Protein AF-0000000084537942 (afdb_homodimer)

Nearest PDB structures (foldseek):
  6wqo-assembly2_E  TM=3.742E-01  e=3.755E-02  Homo sapiens
  5i5k-assembly1_B  TM=4.006E-01  e=9.070E-02  Homo sapiens
  6h03-assembly1_A  TM=4.330E-01  e=2.191E-01  Homo sapiens
  6h04-assembly1_A  TM=3.899E-01  e=1.369E-01  Homo sapiens
  2bc4-assembly2_C  TM=3.237E-01  e=1.837E-01  Homo sapiens

Radius of gyration: 44.8 Å; Cα contacts (8 Å, |Δi|>4): 794; chains: 2; bounding box: 180×104×75 Å

Sequence (532 aa):
MRKGHKACTLTLCLLYFFFSWLTVPASAVEVNVEGDHPAEVKEKQEISCVLTISGIPSAADYLYFDTDLEKYDDKPIYNFTELNLQSNESHFELPVKDDIKKIVVQLNGQVPGVTEVQQYEKLTLVKYDSKRTGYAYYRIKPTDEKGNAIQGSDTSTFTIAVTDVDSFEKKAAQIEDPFLSMYLQDMFDRGLVTEANKLADYLIEKKTESLATEEESQQFKEKLNGFSDPVLGMKLQAFFDLGLHNESNELADYLLQEKADASNMKMRKGHKACTLTLCLLYFFFSWLTVPASAVEVNVEGDHPAEVKEKQEISCVLTISGIPSAADYLYFDTDLEKYDDKPIYNFTELNLQSNESHFELPVKDDIKKIVVQLNGQVPGVTEVQQYEKLTLVKYDSKRTGYAYYRIKPTDEKGNAIQGSDTSTFTIAVTDVDSFEKKAAQIEDPFLSMYLQDMFDRGLVTEANKLADYLIEKKTESLATEEESQQFKEKLNGFSDPVLGMKLQAFFDLGLHNESNELADYLLQEKADASNMK

Structure (mmCIF, N/CA/C/O backbone):
data_AF-0000000084537942-model_v1
#
loop_
_entity.id
_entity.type
_entity.pdbx_description
1 polymer 'Uncharacterized protein'
#
loop_
_atom_site.group_PDB
_atom_site.id
_atom_site.type_symbol
_atom_site.label_atom_id
_atom_site.label_alt_id
_atom_site.label_comp_id
_atom_site.label_asym_id
_atom_site.label_entity_id
_atom_site.label_seq_id
_atom_site.pdbx_PDB_ins_code
_atom_site.Cartn_x
_atom_site.Cartn_y
_atom_site.Cartn_z
_atom_site.occupancy
_atom_site.B_iso_or_equiv
_atom_site.auth_seq_id
_atom_site.auth_comp_id
_atom_site.auth_asym_id
_atom_site.auth_atom_id
_atom_site.pdbx_PDB_model_num
ATOM 1 N N . MET A 1 1 ? -89.938 14.602 -18.828 1 24.61 1 MET A N 1
ATOM 2 C CA . MET A 1 1 ? -89.062 14.523 -17.688 1 24.61 1 MET A CA 1
ATOM 3 C C . MET A 1 1 ? -88.688 13.07 -17.375 1 24.61 1 MET A C 1
ATOM 5 O O . MET A 1 1 ? -87.938 12.797 -16.422 1 24.61 1 MET A O 1
ATOM 9 N N . ARG A 1 2 ? -89.438 12.055 -18.062 1 29.17 2 ARG A N 1
ATOM 10 C CA . ARG A 1 2 ? -89.375 10.672 -17.594 1 29.17 2 ARG A CA 1
ATOM 11 C C . ARG A 1 2 ? -88.188 9.945 -18.156 1 29.17 2 ARG A C 1
ATOM 13 O O . ARG A 1 2 ? -87.938 8.766 -17.875 1 29.17 2 ARG A O 1
ATOM 20 N N . LYS A 1 3 ? -87.75 10.398 -19.297 1 34.81 3 LYS A N 1
ATOM 21 C CA . LYS A 1 3 ? -86.812 9.523 -20 1 34.81 3 LYS A CA 1
ATOM 22 C C . LYS A 1 3 ? -85.438 9.461 -19.25 1 34.81 3 LYS A C 1
ATOM 24 O O . LYS A 1 3 ? -84.5 8.797 -19.719 1 34.81 3 LYS A O 1
ATOM 29 N N . GLY A 1 4 ? -85.312 10.352 -18.328 1 34.88 4 GLY A N 1
ATOM 30 C CA . GLY A 1 4 ? -84 10.484 -17.703 1 34.88 4 GLY A CA 1
ATOM 31 C C . GLY A 1 4 ? -83.625 9.312 -16.797 1 34.88 4 GLY A C 1
ATOM 32 O O . GLY A 1 4 ? -82.5 9.25 -16.25 1 34.88 4 GLY A O 1
ATOM 33 N N . HIS A 1 5 ? -84.75 8.539 -16.328 1 44.28 5 HIS A N 1
ATOM 34 C CA . HIS A 1 5 ? -84.438 7.586 -15.258 1 44.28 5 HIS A CA 1
ATOM 35 C C . HIS A 1 5 ? -83.812 6.324 -15.805 1 44.28 5 HIS A C 1
ATOM 37 O O . HIS A 1 5 ? -83.312 5.5 -15.039 1 44.28 5 HIS A O 1
ATOM 43 N N . LYS A 1 6 ? -84 5.93 -17.109 1 44.19 6 LYS A N 1
ATOM 44 C CA . LYS A 1 6 ? -83.5 4.641 -17.578 1 44.19 6 LYS A CA 1
ATOM 45 C C . LYS A 1 6 ? -82 4.691 -17.828 1 44.19 6 LYS A C 1
ATOM 47 O O . LYS A 1 6 ? -81.312 3.664 -17.75 1 44.19 6 LYS A O 1
ATOM 52 N N . ALA A 1 7 ? -81.625 5.801 -18.344 1 48.59 7 ALA A N 1
ATOM 53 C CA . ALA A 1 7 ? -80.188 5.855 -18.609 1 48.59 7 ALA A CA 1
ATOM 54 C C . ALA A 1 7 ? -79.375 5.77 -17.328 1 48.59 7 ALA A C 1
ATOM 56 O O . ALA A 1 7 ? -78.25 5.191 -17.312 1 48.59 7 ALA A O 1
ATOM 57 N N . CYS A 1 8 ? -80.062 6.348 -16.203 1 51.62 8 CYS A N 1
ATOM 58 C CA . CYS A 1 8 ? -79.312 6.309 -14.953 1 51.62 8 CYS A CA 1
ATOM 59 C C . CYS A 1 8 ? -79.25 4.887 -14.406 1 51.62 8 CYS A C 1
ATOM 61 O O . CYS A 1 8 ? -78.188 4.492 -13.852 1 51.62 8 CYS A O 1
ATOM 63 N N . THR A 1 9 ? -80.375 4.125 -14.773 1 56.69 9 THR A N 1
ATOM 64 C CA . THR A 1 9 ? -80.312 2.762 -14.25 1 56.69 9 THR A CA 1
ATOM 65 C C . THR A 1 9 ? -79.375 1.898 -15.062 1 56.69 9 THR A C 1
ATOM 67 O O . THR A 1 9 ? -78.688 1.064 -14.508 1 56.69 9 THR A O 1
ATOM 70 N N . LEU A 1 10 ? -79.375 2.141 -16.375 1 56.38 10 LEU A N 1
ATOM 71 C CA . LEU A 1 10 ? -78.438 1.33 -17.188 1 56.38 10 LEU A CA 1
ATOM 72 C C . LEU A 1 10 ? -77 1.688 -16.906 1 56.38 10 LEU A C 1
ATOM 74 O O . LEU A 1 10 ? -76.125 0.809 -16.844 1 56.38 10 LEU A O 1
ATOM 78 N N . THR A 1 11 ? -76.75 3.045 -16.703 1 56.19 11 THR A N 1
ATOM 79 C CA . THR A 1 11 ? -75.438 3.432 -16.375 1 56.19 11 THR A CA 1
ATOM 80 C C . THR A 1 11 ? -75 2.92 -14.984 1 56.19 11 THR A C 1
ATOM 82 O O . THR A 1 11 ? -73.875 2.469 -14.781 1 56.19 11 THR A O 1
ATOM 85 N N . LEU A 1 12 ? -76.062 2.85 -14.078 1 56.12 12 LEU A N 1
ATOM 86 C CA . LEU A 1 12 ? -75.75 2.311 -12.758 1 56.12 12 LEU A CA 1
ATOM 87 C C . LEU A 1 12 ? -75.562 0.801 -12.828 1 56.12 12 LEU A C 1
ATOM 89 O O . LEU A 1 12 ? -74.625 0.268 -12.188 1 56.12 12 LEU A O 1
ATOM 93 N N . CYS A 1 13 ? -76.375 0.099 -13.664 1 52.69 13 CYS A N 1
ATOM 94 C CA . CYS A 1 13 ? -76.125 -1.339 -13.812 1 52.69 13 CYS A CA 1
ATOM 95 C C . CYS A 1 13 ? -74.875 -1.641 -14.539 1 52.69 13 CYS A C 1
ATOM 97 O O . CYS A 1 13 ? -74.125 -2.584 -14.188 1 52.69 13 CYS A O 1
ATOM 99 N N . LEU A 1 14 ? -74.5 -0.831 -15.562 1 54.88 14 LEU A N 1
ATOM 100 C CA . LEU A 1 14 ? -73.188 -1.07 -16.234 1 54.88 14 LEU A CA 1
ATOM 101 C C . LEU A 1 14 ? -72.062 -0.734 -15.312 1 54.88 14 LEU A C 1
ATOM 103 O O . LEU A 1 14 ? -71 -1.424 -15.328 1 54.88 14 LEU A O 1
ATOM 107 N N . LEU A 1 15 ? -72.188 0.342 -14.461 1 52.72 15 LEU A N 1
ATOM 108 C CA . LEU A 1 15 ? -71.125 0.618 -13.508 1 52.72 15 LEU A CA 1
ATOM 109 C C . LEU A 1 15 ? -71 -0.491 -12.469 1 52.72 15 LEU A C 1
ATOM 111 O O . LEU A 1 15 ? -69.938 -0.861 -12.055 1 52.72 15 LEU A O 1
ATOM 115 N N . TYR A 1 16 ? -72.25 -1.01 -12.039 1 50.44 16 TYR A N 1
ATOM 116 C CA . TYR A 1 16 ? -72.188 -2.123 -11.102 1 50.44 16 TYR A CA 1
ATOM 117 C C . TYR A 1 16 ? -71.562 -3.359 -11.773 1 50.44 16 TYR A C 1
ATOM 119 O O . TYR A 1 16 ? -70.875 -4.141 -11.141 1 50.44 16 TYR A O 1
ATOM 127 N N . PHE A 1 17 ? -71.938 -3.635 -13.062 1 48.88 17 PHE A N 1
ATOM 128 C CA . PHE A 1 17 ? -71.375 -4.805 -13.703 1 48.88 17 PHE A CA 1
ATOM 129 C C . PHE A 1 17 ? -69.875 -4.621 -13.898 1 48.88 17 PHE A C 1
ATOM 131 O O . PHE A 1 17 ? -69.062 -5.59 -13.844 1 48.88 17 PHE A O 1
ATOM 138 N N . PHE A 1 18 ? -69.375 -3.41 -14.273 1 49.75 18 PHE A N 1
ATOM 139 C CA . PHE A 1 18 ? -67.938 -3.279 -14.43 1 49.75 18 PHE A CA 1
ATOM 140 C C . PHE A 1 18 ? -67.188 -3.428 -13.094 1 49.75 18 PHE A C 1
ATOM 142 O O . PHE A 1 18 ? -66 -3.816 -13.039 1 49.75 18 PHE A O 1
ATOM 149 N N . PHE A 1 19 ? -67.875 -2.959 -11.984 1 47.91 19 PHE A N 1
ATOM 150 C CA . PHE A 1 19 ? -67.125 -3.096 -10.727 1 47.91 19 PHE A CA 1
ATOM 151 C C . PHE A 1 19 ? -67.125 -4.543 -10.258 1 47.91 19 PHE A C 1
ATOM 153 O O . PHE A 1 19 ? -66.5 -4.875 -9.25 1 47.91 19 PHE A O 1
ATOM 160 N N . SER A 1 20 ? -68.188 -5.285 -10.758 1 42.28 20 SER A N 1
ATOM 161 C CA . SER A 1 20 ? -68 -6.664 -10.32 1 42.28 20 SER A CA 1
ATOM 162 C C . SER A 1 20 ? -66.75 -7.285 -10.984 1 42.28 20 SER A C 1
ATOM 164 O O . SER A 1 20 ? -66.875 -8.203 -11.797 1 42.28 20 SER A O 1
ATOM 166 N N . TRP A 1 21 ? -66.062 -6.516 -11.852 1 40.66 21 TRP A N 1
ATOM 167 C CA . TRP A 1 21 ? -64.812 -7.234 -12.094 1 40.66 21 TRP A CA 1
ATOM 168 C C . TRP A 1 21 ? -64.375 -7.969 -10.836 1 40.66 21 TRP A C 1
ATOM 170 O O . TRP A 1 21 ? -64.312 -7.391 -9.742 1 40.66 21 TRP A O 1
ATOM 180 N N . LEU A 1 22 ? -64.625 -9.281 -10.82 1 40.56 22 LEU A N 1
ATOM 181 C CA . LEU A 1 22 ? -64.062 -10.312 -9.93 1 40.56 22 LEU A CA 1
ATOM 182 C C . LEU A 1 22 ? -62.688 -9.977 -9.477 1 40.56 22 LEU A C 1
ATOM 184 O O . LEU A 1 22 ? -61.75 -9.883 -10.305 1 40.56 22 LEU A O 1
ATOM 188 N N . THR A 1 23 ? -62.531 -9.055 -8.586 1 41.78 23 THR A N 1
ATOM 189 C CA . THR A 1 23 ? -61.281 -9.242 -7.812 1 41.78 23 THR A CA 1
ATOM 190 C C . THR A 1 23 ? -60.969 -10.734 -7.656 1 41.78 23 THR A C 1
ATOM 192 O O . THR A 1 23 ? -61.594 -11.414 -6.836 1 41.78 23 THR A O 1
ATOM 195 N N . VAL A 1 24 ? -60.938 -11.477 -8.742 1 43.47 24 VAL A N 1
ATOM 196 C CA . VAL A 1 24 ? -60.219 -12.711 -8.453 1 43.47 24 VAL A CA 1
ATOM 197 C C . VAL A 1 24 ? -59.062 -12.43 -7.469 1 43.47 24 VAL A C 1
ATOM 199 O O . VAL A 1 24 ? -58.188 -11.617 -7.754 1 43.47 24 VAL A O 1
ATOM 202 N N . PRO A 1 25 ? -59.375 -12.438 -6.188 1 46.56 25 PRO A N 1
ATOM 203 C CA . PRO A 1 25 ? -58.188 -12.344 -5.363 1 46.56 25 PRO A CA 1
ATOM 204 C C . PRO A 1 25 ? -56.969 -13.023 -6.012 1 46.56 25 PRO A C 1
ATOM 206 O O . PRO A 1 25 ? -57 -14.234 -6.242 1 46.56 25 PRO A O 1
ATOM 209 N N . ALA A 1 26 ? -56.469 -12.547 -7.113 1 51.84 26 ALA A N 1
ATOM 210 C CA . ALA A 1 26 ? -55.156 -13.109 -7.52 1 51.84 26 ALA A CA 1
ATOM 211 C C . ALA A 1 26 ? -54.344 -13.547 -6.305 1 51.84 26 ALA A C 1
ATOM 213 O O . ALA A 1 26 ? -53.969 -12.719 -5.48 1 51.84 26 ALA A O 1
ATOM 214 N N . SER A 1 27 ? -54.688 -14.727 -5.766 1 61.97 27 SER A N 1
ATOM 215 C CA . SER A 1 27 ? -53.969 -15.32 -4.652 1 61.97 27 SER A CA 1
ATOM 216 C C . SER A 1 27 ? -52.469 -15.258 -4.883 1 61.97 27 SER A C 1
ATOM 218 O O . SER A 1 27 ? -51.969 -15.664 -5.938 1 61.97 27 SER A O 1
ATOM 220 N N . ALA A 1 28 ? -51.812 -14.414 -4.301 1 80.5 28 ALA A N 1
ATOM 221 C CA . ALA A 1 28 ? -50.344 -14.297 -4.305 1 80.5 28 ALA A CA 1
ATOM 222 C C . ALA A 1 28 ? -49.719 -15.188 -3.234 1 80.5 28 ALA A C 1
ATOM 224 O O . ALA A 1 28 ? -50.344 -15.453 -2.199 1 80.5 28 ALA A O 1
ATOM 225 N N . VAL A 1 29 ? -48.719 -15.883 -3.695 1 90 29 VAL A N 1
ATOM 226 C CA . VAL A 1 29 ? -47.969 -16.703 -2.752 1 90 29 VAL A CA 1
ATOM 227 C C . VAL A 1 29 ? -47.625 -15.891 -1.5 1 90 29 VAL A C 1
ATOM 229 O O . VAL A 1 29 ? -47.188 -14.75 -1.592 1 90 29 VAL A O 1
ATOM 232 N N . GLU A 1 30 ? -48.062 -16.344 -0.381 1 93.62 30 GLU A N 1
ATOM 233 C CA . GLU A 1 30 ? -47.75 -15.766 0.92 1 93.62 30 GLU A CA 1
ATOM 234 C C . GLU A 1 30 ? -46.781 -16.641 1.704 1 93.62 30 GLU A C 1
ATOM 236 O O . GLU A 1 30 ? -47.031 -17.844 1.86 1 93.62 30 GLU A O 1
ATOM 241 N N . VAL A 1 31 ? -45.719 -16 2.121 1 95.81 31 VAL A N 1
ATOM 242 C CA . VAL A 1 31 ? -44.75 -16.766 2.869 1 95.81 31 VAL A CA 1
ATOM 243 C C . VAL A 1 31 ? -44.625 -16.219 4.293 1 95.81 31 VAL A C 1
ATOM 245 O O . VAL A 1 31 ? -44.375 -15.031 4.496 1 95.81 31 VAL A O 1
ATOM 248 N N . ASN A 1 32 ? -44.906 -17.031 5.246 1 96 32 ASN A N 1
ATOM 249 C CA . ASN A 1 32 ? -44.625 -16.734 6.652 1 96 32 ASN A CA 1
ATOM 250 C C . ASN A 1 32 ? -43.312 -17.359 7.109 1 96 32 ASN A C 1
ATOM 252 O O . ASN A 1 32 ? -43.062 -18.547 6.91 1 96 32 ASN A O 1
ATOM 256 N N . VAL A 1 33 ? -42.5 -16.531 7.711 1 96.31 33 VAL A N 1
ATOM 257 C CA . VAL A 1 33 ? -41.156 -17 8.102 1 96.31 33 VAL A CA 1
ATOM 258 C C . VAL A 1 33 ? -41.062 -17.078 9.625 1 96.31 33 VAL A C 1
ATOM 260 O O . VAL A 1 33 ? -41.375 -16.109 10.328 1 96.31 33 VAL A O 1
ATOM 263 N N . GLU A 1 34 ? -40.719 -18.219 10.078 1 94.88 34 GLU A N 1
ATOM 264 C CA . GLU A 1 34 ? -40.375 -18.406 11.492 1 94.88 34 GLU A CA 1
ATOM 265 C C . GLU A 1 34 ? -38.906 -18.641 11.688 1 94.88 34 GLU A C 1
ATOM 267 O O . GLU A 1 34 ? -38.312 -19.578 11.117 1 94.88 34 GLU A O 1
ATOM 272 N N . GLY A 1 35 ? -38.219 -17.828 12.523 1 90.38 35 GLY A N 1
ATOM 273 C CA . GLY A 1 35 ? -36.781 -17.875 12.742 1 90.38 35 GLY A CA 1
ATOM 274 C C . GLY A 1 35 ? -36.094 -16.562 12.422 1 90.38 35 GLY A C 1
ATOM 275 O O . GLY A 1 35 ? -36.719 -15.602 11.984 1 90.38 35 GLY A O 1
ATOM 276 N N . ASP A 1 36 ? -34.844 -16.531 12.633 1 85.75 36 ASP A N 1
ATOM 277 C CA . ASP A 1 36 ? -34.062 -15.312 12.453 1 85.75 36 ASP A CA 1
ATOM 278 C C . ASP A 1 36 ? -33.719 -15.086 10.984 1 85.75 36 ASP A C 1
ATOM 280 O O . ASP A 1 36 ? -33.062 -15.914 10.352 1 85.75 36 ASP A O 1
ATOM 284 N N . HIS A 1 37 ? -34.344 -14.047 10.398 1 90.38 37 HIS A N 1
ATOM 285 C CA . HIS A 1 37 ? -34 -13.641 9.039 1 90.38 37 HIS A CA 1
ATOM 286 C C . HIS A 1 37 ? -33.844 -12.133 8.938 1 90.38 37 HIS A C 1
ATOM 288 O O . HIS A 1 37 ? -34.625 -11.469 8.234 1 90.38 37 HIS A O 1
ATOM 294 N N . PRO A 1 38 ? -32.812 -11.617 9.602 1 94.12 38 PRO A N 1
ATOM 295 C CA . PRO A 1 38 ? -32.625 -10.164 9.664 1 94.12 38 PRO A CA 1
ATOM 296 C C . PRO A 1 38 ? -32.281 -9.562 8.297 1 94.12 38 PRO A C 1
ATOM 298 O O . PRO A 1 38 ? -31.875 -10.273 7.387 1 94.12 38 PRO A O 1
ATOM 301 N N . ALA A 1 39 ? -32.562 -8.234 8.227 1 95 39 ALA A N 1
ATOM 302 C CA . ALA A 1 39 ? -32.281 -7.508 6.988 1 95 39 ALA A CA 1
ATOM 303 C C . ALA A 1 39 ? -30.781 -7.391 6.727 1 95 39 ALA A C 1
ATOM 305 O O . ALA A 1 39 ? -30.359 -7.293 5.574 1 95 39 ALA A O 1
ATOM 306 N N . GLU A 1 40 ? -30.016 -7.375 7.805 1 95.62 40 GLU A N 1
ATOM 307 C CA . GLU A 1 40 ? -28.562 -7.289 7.719 1 95.62 40 GLU A CA 1
ATOM 308 C C . GLU A 1 40 ? -27.906 -8.453 8.445 1 95.62 40 GLU A C 1
ATOM 310 O O . GLU A 1 40 ? -28.25 -8.766 9.586 1 95.62 40 GLU A O 1
ATOM 315 N N . VAL A 1 41 ? -26.984 -9.07 7.66 1 96.38 41 VAL A N 1
ATOM 316 C CA . VAL A 1 41 ? -26.328 -10.25 8.219 1 96.38 41 VAL A CA 1
ATOM 317 C C . VAL A 1 41 ? -24.828 -10.156 8.008 1 96.38 41 VAL A C 1
ATOM 319 O O . VAL A 1 41 ? -24.344 -9.336 7.219 1 96.38 41 VAL A O 1
ATOM 322 N N . LYS A 1 42 ? -24.078 -10.961 8.766 1 95.38 42 LYS A N 1
ATOM 323 C CA . LYS A 1 42 ? -22.641 -11.07 8.586 1 95.38 42 LYS A CA 1
ATOM 324 C C . LYS A 1 42 ? -22.281 -12.18 7.598 1 95.38 42 LYS A C 1
ATOM 326 O O . LYS A 1 42 ? -23.047 -13.125 7.418 1 95.38 42 LYS A O 1
ATOM 331 N N . GLU A 1 43 ? -21.203 -11.93 6.941 1 95.69 43 GLU A N 1
ATOM 332 C CA . GLU A 1 43 ? -20.734 -13.008 6.07 1 95.69 43 GLU A CA 1
ATOM 333 C C . GLU A 1 43 ? -20.547 -14.312 6.848 1 95.69 43 GLU A C 1
ATOM 335 O O . GLU A 1 43 ? -20.156 -14.289 8.016 1 95.69 43 GLU A O 1
ATOM 340 N N . LYS A 1 44 ? -20.969 -15.445 6.195 1 94.62 44 LYS A N 1
ATOM 341 C CA . LYS A 1 44 ? -20.812 -16.812 6.691 1 94.62 44 LYS A CA 1
ATOM 342 C C . LYS A 1 44 ? -21.703 -17.062 7.902 1 94.62 44 LYS A C 1
ATOM 344 O O . LYS A 1 44 ? -21.516 -18.047 8.617 1 94.62 44 LYS A O 1
ATOM 349 N N . GLN A 1 45 ? -22.516 -16.141 8.18 1 95.88 45 GLN A N 1
ATOM 350 C CA . GLN A 1 45 ? -23.5 -16.359 9.242 1 95.88 45 GLN A CA 1
ATOM 351 C C . GLN A 1 45 ? -24.438 -17.516 8.898 1 95.88 45 GLN A C 1
ATOM 353 O O . GLN A 1 45 ? -24.891 -17.625 7.762 1 95.88 45 GLN A O 1
ATOM 358 N N . GLU A 1 46 ? -24.703 -18.391 9.844 1 95.88 46 GLU A N 1
ATOM 359 C CA . GLU A 1 46 ? -25.641 -19.484 9.641 1 95.88 46 GLU A CA 1
ATOM 360 C C . GLU A 1 46 ? -27.078 -19.016 9.781 1 95.88 46 GLU A C 1
ATOM 362 O O . GLU A 1 46 ? -27.422 -18.297 10.727 1 95.88 46 GLU A O 1
ATOM 367 N N . ILE A 1 47 ? -27.797 -19.375 8.82 1 96.62 47 ILE A N 1
ATOM 368 C CA . ILE A 1 47 ? -29.203 -19.016 8.789 1 96.62 47 ILE A CA 1
ATOM 369 C C . ILE A 1 47 ? -30.062 -20.281 8.812 1 96.62 47 ILE A C 1
ATOM 371 O O . ILE A 1 47 ? -29.781 -21.25 8.086 1 96.62 47 ILE A O 1
ATOM 375 N N . SER A 1 48 ? -31.016 -20.359 9.672 1 95.75 48 SER A N 1
ATOM 376 C CA . SER A 1 48 ? -32 -21.422 9.734 1 95.75 48 SER A CA 1
ATOM 377 C C . SER A 1 48 ? -33.406 -20.859 10.023 1 95.75 48 SER A C 1
ATOM 379 O O . SER A 1 48 ? -33.625 -20.188 11.031 1 95.75 48 SER A O 1
ATOM 381 N N . CYS A 1 49 ? -34.281 -21.125 9.094 1 96.44 49 CYS A N 1
ATOM 382 C CA . CYS A 1 49 ? -35.625 -20.656 9.289 1 96.44 49 CYS A CA 1
ATOM 383 C C . CYS A 1 49 ? -36.656 -21.625 8.68 1 96.44 49 CYS A C 1
ATOM 385 O O . CYS A 1 49 ? -36.281 -22.516 7.918 1 96.44 49 CYS A O 1
ATOM 387 N N . VAL A 1 50 ? -37.875 -21.484 9.117 1 97.38 50 VAL A N 1
ATOM 388 C CA . VAL A 1 50 ? -38.969 -22.297 8.586 1 97.38 50 VAL A CA 1
ATOM 389 C C . VAL A 1 50 ? -39.906 -21.422 7.766 1 97.38 50 VAL A C 1
ATOM 391 O O . VAL A 1 50 ? -40.406 -20.406 8.25 1 97.38 50 VAL A O 1
ATOM 394 N N . LEU A 1 51 ? -40.094 -21.734 6.586 1 97.25 51 LEU A N 1
ATOM 395 C CA . LEU A 1 51 ? -41 -21.031 5.695 1 97.25 51 LEU A CA 1
ATOM 396 C C . LEU A 1 51 ? -42.344 -21.766 5.594 1 97.25 51 LEU A C 1
ATOM 398 O O . LEU A 1 51 ? -42.375 -22.984 5.352 1 97.25 51 LEU A O 1
ATOM 402 N N . THR A 1 52 ? -43.375 -21.062 5.809 1 96.56 52 THR A N 1
ATOM 403 C CA . THR A 1 52 ? -44.719 -21.562 5.539 1 96.56 52 THR A CA 1
ATOM 404 C C . THR A 1 52 ? -45.344 -20.844 4.348 1 96.56 52 THR A C 1
ATOM 406 O O . THR A 1 52 ? -45.594 -19.641 4.418 1 96.56 52 THR A O 1
ATOM 409 N N . ILE A 1 53 ? -45.5 -21.578 3.312 1 95.31 53 ILE A N 1
ATOM 410 C CA . ILE A 1 53 ? -46 -21 2.061 1 95.31 53 ILE A CA 1
ATOM 411 C C . ILE A 1 53 ? -47.469 -21.297 1.896 1 95.31 53 ILE A C 1
ATOM 413 O O . ILE A 1 53 ? -47.906 -22.453 1.965 1 95.31 53 ILE A O 1
ATOM 417 N N . SER A 1 54 ? -48.188 -20.297 1.708 1 93.06 54 SER A N 1
ATOM 418 C CA . SER A 1 54 ? -49.625 -20.406 1.473 1 93.06 54 SER A CA 1
ATOM 419 C C . SER A 1 54 ? -50.062 -19.531 0.302 1 93.06 54 SER A C 1
ATOM 421 O O . SER A 1 54 ? -49.25 -18.891 -0.339 1 93.06 54 SER A O 1
ATOM 423 N N . GLY A 1 55 ? -51.312 -19.625 -0.148 1 90.06 55 GLY A N 1
ATOM 424 C CA . GLY A 1 55 ? -51.844 -18.812 -1.22 1 90.06 55 GLY A CA 1
ATOM 425 C C . GLY A 1 55 ? -51.344 -19.203 -2.592 1 90.06 55 GLY A C 1
ATOM 426 O O . GLY A 1 55 ? -51.125 -18.359 -3.455 1 90.06 55 GLY A O 1
ATOM 427 N N . ILE A 1 56 ? -51.062 -20.422 -2.715 1 90 56 ILE A N 1
ATOM 428 C CA . ILE A 1 56 ? -50.562 -20.938 -3.986 1 90 56 ILE A CA 1
ATOM 429 C C . ILE A 1 56 ? -51.688 -20.938 -5.023 1 90 56 ILE A C 1
ATOM 431 O O . ILE A 1 56 ? -52.719 -21.547 -4.812 1 90 56 ILE A O 1
ATOM 435 N N . PRO A 1 57 ? -51.406 -20.266 -6.09 1 88.12 57 PRO A N 1
ATOM 436 C CA . PRO A 1 57 ? -52.438 -20.234 -7.113 1 88.12 57 PRO A CA 1
ATOM 437 C C . PRO A 1 57 ? -52.781 -21.609 -7.648 1 88.12 57 PRO A C 1
ATOM 439 O O . PRO A 1 57 ? -51.906 -22.469 -7.812 1 88.12 57 PRO A O 1
ATOM 442 N N . SER A 1 58 ? -54.031 -21.766 -7.953 1 86.06 58 SER A N 1
ATOM 443 C CA . SER A 1 58 ? -54.5 -23.062 -8.445 1 86.06 58 SER A CA 1
ATOM 444 C C . SER A 1 58 ? -53.938 -23.375 -9.82 1 86.06 58 SER A C 1
ATOM 446 O O . SER A 1 58 ? -53.812 -24.531 -10.195 1 86.06 58 SER A O 1
ATOM 448 N N . ALA A 1 59 ? -53.594 -22.312 -10.5 1 85.56 59 ALA A N 1
ATOM 449 C CA . ALA A 1 59 ? -53.062 -22.469 -11.852 1 85.56 59 ALA A CA 1
ATOM 450 C C . ALA A 1 59 ? -51.594 -22.922 -11.82 1 85.56 59 ALA A C 1
ATOM 452 O O . ALA A 1 59 ? -51.031 -23.281 -12.844 1 85.56 59 ALA A O 1
ATOM 453 N N . ALA A 1 60 ? -51.031 -22.953 -10.633 1 90.69 60 ALA A N 1
ATOM 454 C CA . ALA A 1 60 ? -49.594 -23.297 -10.523 1 90.69 60 ALA A CA 1
ATOM 455 C C . ALA A 1 60 ? -49.406 -24.797 -10.586 1 90.69 60 ALA A C 1
ATOM 457 O O . ALA A 1 60 ? -50.094 -25.562 -9.906 1 90.69 60 ALA A O 1
ATOM 458 N N . ASP A 1 61 ? -48.438 -25.234 -11.352 1 92.62 61 ASP A N 1
ATOM 459 C CA . ASP A 1 61 ? -48.031 -26.625 -11.414 1 92.62 61 ASP A CA 1
ATOM 460 C C . ASP A 1 61 ? -46.75 -26.875 -10.586 1 92.62 61 ASP A C 1
ATOM 462 O O . ASP A 1 61 ? -46.562 -27.984 -10.086 1 92.62 61 ASP A O 1
ATOM 466 N N . TYR A 1 62 ? -46 -25.828 -10.516 1 93.75 62 TYR A N 1
ATOM 467 C CA . TYR A 1 62 ? -44.75 -25.922 -9.773 1 93.75 62 TYR A CA 1
ATOM 468 C C . TYR A 1 62 ? -44.531 -24.688 -8.898 1 93.75 62 TYR A C 1
ATOM 470 O O . TYR A 1 62 ? -45.062 -23.609 -9.203 1 93.75 62 TYR A O 1
ATOM 478 N N . LEU A 1 63 ? -43.844 -24.891 -7.812 1 94.94 63 LEU A N 1
ATOM 479 C CA . LEU A 1 63 ? -43.25 -23.797 -7.039 1 94.94 63 LEU A CA 1
ATOM 480 C C . LEU A 1 63 ? -41.75 -23.797 -7.172 1 94.94 63 LEU A C 1
ATOM 482 O O . LEU A 1 63 ? -41.094 -24.812 -6.883 1 94.94 63 LEU A O 1
ATOM 486 N N . TYR A 1 64 ? -41.25 -22.719 -7.621 1 95.5 64 TYR A N 1
ATOM 487 C CA . TYR A 1 64 ? -39.812 -22.547 -7.77 1 95.5 64 TYR A CA 1
ATOM 488 C C . TYR A 1 64 ? -39.188 -21.906 -6.52 1 95.5 64 TYR A C 1
ATOM 490 O O . TYR A 1 64 ? -39.719 -20.906 -6.016 1 95.5 64 TYR A O 1
ATOM 498 N N . PHE A 1 65 ? -38.125 -22.578 -6.02 1 96.75 65 PHE A N 1
ATOM 499 C CA . PHE A 1 65 ? -37.375 -22.078 -4.879 1 96.75 65 PHE A CA 1
ATOM 500 C C . PHE A 1 65 ? -35.969 -21.688 -5.301 1 96.75 65 PHE A C 1
ATOM 502 O O . PHE A 1 65 ? -35.312 -22.406 -6.047 1 96.75 65 PHE A O 1
ATOM 509 N N . ASP A 1 66 ? -35.562 -20.516 -4.812 1 97.88 66 ASP A N 1
ATOM 510 C CA . ASP A 1 66 ? -34.188 -20.047 -5.035 1 97.88 66 ASP A CA 1
ATOM 511 C C . ASP A 1 66 ? -33.656 -19.312 -3.809 1 97.88 66 ASP A C 1
ATOM 513 O O . ASP A 1 66 ? -34.406 -18.625 -3.115 1 97.88 66 ASP A O 1
ATOM 517 N N . THR A 1 67 ? -32.406 -19.531 -3.479 1 98.19 67 THR A N 1
ATOM 518 C CA . THR A 1 67 ? -31.781 -18.844 -2.361 1 98.19 67 THR A CA 1
ATOM 519 C C . THR A 1 67 ? -30.328 -18.5 -2.693 1 98.19 67 THR A C 1
ATOM 521 O O . THR A 1 67 ? -29.703 -19.172 -3.52 1 98.19 67 THR A O 1
ATOM 524 N N . ASP A 1 68 ? -29.859 -17.438 -2.152 1 97.88 68 ASP A N 1
ATOM 525 C CA . ASP A 1 68 ? -28.438 -17.094 -2.299 1 97.88 68 ASP A CA 1
ATOM 526 C C . ASP A 1 68 ? -27.609 -17.688 -1.161 1 97.88 68 ASP A C 1
ATOM 528 O O . ASP A 1 68 ? -26.391 -17.547 -1.138 1 97.88 68 ASP A O 1
ATOM 532 N N . LEU A 1 69 ? -28.344 -18.375 -0.236 1 97.62 69 LEU A N 1
ATOM 533 C CA . LEU A 1 69 ? -27.625 -19.062 0.825 1 97.62 69 LEU A CA 1
ATOM 534 C C . LEU A 1 69 ? -26.844 -20.25 0.267 1 97.62 69 LEU A C 1
ATOM 536 O O . LEU A 1 69 ? -27.281 -20.875 -0.707 1 97.62 69 LEU A O 1
ATOM 540 N N . GLU A 1 70 ? -25.719 -20.484 0.864 1 97.06 70 GLU A N 1
ATOM 541 C CA . GLU A 1 70 ? -24.875 -21.609 0.47 1 97.06 70 GLU A CA 1
ATOM 542 C C . GLU A 1 70 ? -25.031 -22.781 1.434 1 97.06 70 GLU A C 1
ATOM 544 O O . GLU A 1 70 ? -25.281 -22.578 2.625 1 97.06 70 GLU A O 1
ATOM 549 N N . LYS A 1 71 ? -24.844 -23.875 0.867 1 96.5 71 LYS A N 1
ATOM 550 C CA . LYS A 1 71 ? -24.891 -25.078 1.713 1 96.5 71 LYS A CA 1
ATOM 551 C C . LYS A 1 71 ? -23.75 -25.078 2.715 1 96.5 71 LYS A C 1
ATOM 553 O O . LYS A 1 71 ? -22.609 -24.75 2.367 1 96.5 71 LYS A O 1
ATOM 558 N N . TYR A 1 72 ? -24.172 -25.359 3.82 1 90.56 72 TYR A N 1
ATOM 559 C CA . TYR A 1 72 ? -23.156 -25.469 4.867 1 90.56 72 TYR A CA 1
ATOM 560 C C . TYR A 1 72 ? -23.344 -26.75 5.676 1 90.56 72 TYR A C 1
ATOM 562 O O . TYR A 1 72 ? -24.469 -27.172 5.941 1 90.56 72 TYR A O 1
ATOM 570 N N . ASP A 1 73 ? -22.234 -27.391 6.004 1 88.88 73 ASP A N 1
ATOM 571 C CA . ASP A 1 73 ? -22.188 -28.625 6.781 1 88.88 73 ASP A CA 1
ATOM 572 C C . ASP A 1 73 ? -23.047 -29.719 6.133 1 88.88 73 ASP A C 1
ATOM 574 O O . ASP A 1 73 ? -23.062 -29.859 4.91 1 88.88 73 ASP A O 1
ATOM 578 N N . ASP A 1 74 ? -23.766 -30.625 6.914 1 91.94 74 ASP A N 1
ATOM 579 C CA . ASP A 1 74 ? -24.516 -31.766 6.41 1 91.94 74 ASP A CA 1
ATOM 580 C C . ASP A 1 74 ? -26 -31.469 6.348 1 91.94 74 ASP A C 1
ATOM 582 O O . ASP A 1 74 ? -26.797 -32.312 5.922 1 91.94 74 ASP A O 1
ATOM 586 N N . LYS A 1 75 ? -26.344 -30.266 6.559 1 93.12 75 LYS A N 1
ATOM 587 C CA . LYS A 1 75 ? -27.766 -29.922 6.508 1 93.12 75 LYS A CA 1
ATOM 588 C C . LYS A 1 75 ? -28.188 -29.562 5.086 1 93.12 75 LYS A C 1
ATOM 590 O O . LYS A 1 75 ? -27.5 -28.797 4.402 1 93.12 75 LYS A O 1
ATOM 595 N N . PRO A 1 76 ? -29.25 -30.141 4.68 1 96.69 76 PRO A N 1
ATOM 596 C CA . PRO A 1 76 ? -29.75 -29.719 3.367 1 96.69 76 PRO A CA 1
ATOM 597 C C . PRO A 1 76 ? -30.219 -28.266 3.342 1 96.69 76 PRO A C 1
ATOM 599 O O . PRO A 1 76 ? -30.609 -27.719 4.379 1 96.69 76 PRO A O 1
ATOM 602 N N . ILE A 1 77 ? -30.141 -27.656 2.18 1 98.19 77 ILE A N 1
ATOM 603 C CA . ILE A 1 77 ? -30.609 -26.281 2.021 1 98.19 77 ILE A CA 1
ATOM 604 C C . ILE A 1 77 ? -32.125 -26.219 2.264 1 98.19 77 ILE A C 1
ATOM 606 O O . ILE A 1 77 ? -32.594 -25.375 3.023 1 98.19 77 ILE A O 1
ATOM 610 N N . TYR A 1 78 ? -32.844 -27.156 1.554 1 98 78 TYR A N 1
ATOM 611 C CA . TYR A 1 78 ? -34.281 -27.266 1.742 1 98 78 TYR A CA 1
ATOM 612 C C . TYR A 1 78 ? -34.656 -28.609 2.361 1 98 78 TYR A C 1
ATOM 614 O O . TYR A 1 78 ? -34.25 -29.656 1.872 1 98 78 TYR A O 1
ATOM 622 N N . ASN A 1 79 ? -35.406 -28.578 3.422 1 97.19 79 ASN A N 1
ATOM 623 C CA . ASN A 1 79 ? -35.969 -29.781 4.016 1 97.19 79 ASN A CA 1
ATOM 624 C C . ASN A 1 79 ? -37.5 -29.656 4.109 1 97.19 79 ASN A C 1
ATOM 626 O O . ASN A 1 79 ? -38.031 -28.953 4.969 1 97.19 79 ASN A O 1
ATOM 630 N N . PHE A 1 80 ? -38.156 -30.344 3.203 1 94.62 80 PHE A N 1
ATOM 631 C CA . PHE A 1 80 ? -39.625 -30.391 3.213 1 94.62 80 PHE A CA 1
ATOM 632 C C . PHE A 1 80 ? -40.125 -31.5 4.121 1 94.62 80 PHE A C 1
ATOM 634 O O . PHE A 1 80 ? -40.344 -32.625 3.666 1 94.62 80 PHE A O 1
ATOM 641 N N . THR A 1 81 ? -40.312 -31.141 5.305 1 85.38 81 THR A N 1
ATOM 642 C CA . THR A 1 81 ? -40.562 -32.156 6.332 1 85.38 81 THR A CA 1
ATOM 643 C C . THR A 1 81 ? -41.844 -32.938 6.027 1 85.38 81 THR A C 1
ATOM 645 O O . THR A 1 81 ? -41.844 -34.156 6.129 1 85.38 81 THR A O 1
ATOM 648 N N . GLU A 1 82 ? -42.875 -32.312 5.617 1 87 82 GLU A N 1
ATOM 649 C CA . GLU A 1 82 ? -44.156 -32.969 5.402 1 87 82 GLU A CA 1
ATOM 650 C C . GLU A 1 82 ? -44.156 -33.781 4.109 1 87 82 GLU A C 1
ATOM 652 O O . GLU A 1 82 ? -45 -34.656 3.91 1 87 82 GLU A O 1
ATOM 657 N N . LEU A 1 83 ? -43.188 -33.562 3.326 1 88.56 83 LEU A N 1
ATOM 658 C CA . LEU A 1 83 ? -43.125 -34.219 2.033 1 88.56 83 LEU A CA 1
ATOM 659 C C . LEU A 1 83 ? -41.969 -35.219 1.998 1 88.56 83 LEU A C 1
ATOM 661 O O . LEU A 1 83 ? -41.75 -35.875 0.989 1 88.56 83 LEU A O 1
ATOM 665 N N . ASN A 1 84 ? -41.188 -35.375 3.033 1 90.81 84 ASN A N 1
ATOM 666 C CA . ASN A 1 84 ? -40 -36.219 3.098 1 90.81 84 ASN A CA 1
ATOM 667 C C . ASN A 1 84 ? -39.062 -35.969 1.912 1 90.81 84 ASN A C 1
ATOM 669 O O . ASN A 1 84 ? -38.625 -36.906 1.261 1 90.81 84 ASN A O 1
ATOM 673 N N . LEU A 1 85 ? -38.938 -34.719 1.573 1 94.5 85 LEU A N 1
ATOM 674 C CA . LEU A 1 85 ? -38.094 -34.25 0.471 1 94.5 85 LEU A CA 1
ATOM 675 C C . LEU A 1 85 ? -37.031 -33.281 0.968 1 94.5 85 LEU A C 1
ATOM 677 O O . LEU A 1 85 ? -37.312 -32.438 1.818 1 94.5 85 LEU A O 1
ATOM 681 N N . GLN A 1 86 ? -35.781 -33.5 0.47 1 95.88 86 GLN A N 1
ATOM 682 C CA . GLN A 1 86 ? -34.688 -32.594 0.788 1 95.88 86 GLN A CA 1
ATOM 683 C C . GLN A 1 86 ? -33.906 -32.219 -0.466 1 95.88 86 GLN A C 1
ATOM 685 O O . GLN A 1 86 ? -33.906 -32.938 -1.456 1 95.88 86 GLN A O 1
ATOM 690 N N . SER A 1 87 ? -33.375 -31.078 -0.437 1 96.88 87 SER A N 1
ATOM 691 C CA . SER A 1 87 ? -32.531 -30.625 -1.533 1 96.88 87 SER A CA 1
ATOM 692 C C . SER A 1 87 ? -31.297 -29.891 -1.012 1 96.88 87 SER A C 1
ATOM 694 O O . SER A 1 87 ? -31.391 -29.094 -0.072 1 96.88 87 SER A O 1
ATOM 696 N N . ASN A 1 88 ? -30.109 -30.203 -1.633 1 96.81 88 ASN A N 1
ATOM 697 C CA . ASN A 1 88 ? -28.875 -29.484 -1.318 1 96.81 88 ASN A CA 1
ATOM 698 C C . ASN A 1 88 ? -28.641 -28.328 -2.281 1 96.81 88 ASN A C 1
ATOM 700 O O . ASN A 1 88 ? -27.703 -27.547 -2.098 1 96.81 88 ASN A O 1
ATOM 704 N N . GLU A 1 89 ? -29.5 -28.266 -3.297 1 96.31 89 GLU A N 1
ATOM 705 C CA . GLU A 1 89 ? -29.312 -27.25 -4.324 1 96.31 89 GLU A CA 1
ATOM 706 C C . GLU A 1 89 ? -30.047 -25.953 -3.947 1 96.31 89 GLU A C 1
ATOM 708 O O . GLU A 1 89 ? -31.109 -26 -3.334 1 96.31 89 GLU A O 1
ATOM 713 N N . SER A 1 90 ? -29.453 -24.875 -4.363 1 97.06 90 SER A N 1
ATOM 714 C CA . SER A 1 90 ? -30.047 -23.578 -4.07 1 97.06 90 SER A CA 1
ATOM 715 C C . SER A 1 90 ? -31.312 -23.359 -4.891 1 97.06 90 SER A C 1
ATOM 717 O O . SER A 1 90 ? -32.188 -22.578 -4.512 1 97.06 90 SER A O 1
ATOM 719 N N . HIS A 1 91 ? -31.359 -24 -6.035 1 96.06 91 HIS A N 1
ATOM 720 C CA . HIS A 1 91 ? -32.531 -23.953 -6.898 1 96.06 91 HIS A CA 1
ATOM 721 C C . HIS A 1 91 ? -33.312 -25.266 -6.844 1 96.06 91 HIS A C 1
ATOM 723 O O . HIS A 1 91 ? -32.719 -26.344 -6.98 1 96.06 91 HIS A O 1
ATOM 729 N N . PHE A 1 92 ? -34.594 -25.094 -6.621 1 95.88 92 PHE A N 1
ATOM 730 C CA . PHE A 1 92 ? -35.406 -26.281 -6.492 1 95.88 92 PHE A CA 1
ATOM 731 C C . PHE A 1 92 ? -36.812 -26.031 -7.027 1 95.88 92 PHE A C 1
ATOM 733 O O . PHE A 1 92 ? -37.375 -24.969 -6.805 1 95.88 92 PHE A O 1
ATOM 740 N N . GLU A 1 93 ? -37.281 -27.016 -7.711 1 94.62 93 GLU A N 1
ATOM 741 C CA . GLU A 1 93 ? -38.656 -26.969 -8.203 1 94.62 93 GLU A CA 1
ATOM 742 C C . GLU A 1 93 ? -39.5 -28.047 -7.531 1 94.62 93 GLU A C 1
ATOM 744 O O . GLU A 1 93 ? -39.188 -29.234 -7.578 1 94.62 93 GLU A O 1
ATOM 749 N N . LEU A 1 94 ? -40.594 -27.641 -6.957 1 94.25 94 LEU A N 1
ATOM 750 C CA . LEU A 1 94 ? -41.5 -28.547 -6.273 1 94.25 94 LEU A CA 1
ATOM 751 C C . LEU A 1 94 ? -42.844 -28.641 -7.02 1 94.25 94 LEU A C 1
ATOM 753 O O . LEU A 1 94 ? -43.531 -27.641 -7.16 1 94.25 94 LEU A O 1
ATOM 757 N N . PRO A 1 95 ? -43.156 -29.766 -7.48 1 92.88 95 PRO A N 1
ATOM 758 C CA . PRO A 1 95 ? -44.5 -29.906 -8.055 1 92.88 95 PRO A CA 1
ATOM 759 C C . PRO A 1 95 ? -45.594 -29.672 -7.039 1 92.88 95 PRO A C 1
ATOM 761 O O . PRO A 1 95 ? -45.5 -30.125 -5.898 1 92.88 95 PRO A O 1
ATOM 764 N N . VAL A 1 96 ? -46.531 -28.812 -7.492 1 89.94 96 VAL A N 1
ATOM 765 C CA . VAL A 1 96 ? -47.656 -28.531 -6.582 1 89.94 96 VAL A CA 1
ATOM 766 C C . VAL A 1 96 ? -48.938 -29.094 -7.164 1 89.94 96 VAL A C 1
ATOM 768 O O . VAL A 1 96 ? -49.219 -28.969 -8.367 1 89.94 96 VAL A O 1
ATOM 771 N N . LYS A 1 97 ? -49.531 -30.062 -6.516 1 76.56 97 LYS A N 1
ATOM 772 C CA . LYS A 1 97 ? -50.781 -30.656 -6.934 1 76.56 97 LYS A CA 1
ATOM 773 C C . LYS A 1 97 ? -51.969 -29.812 -6.445 1 76.56 97 LYS A C 1
ATOM 775 O O . LYS A 1 97 ? -51.812 -29 -5.531 1 76.56 97 LYS A O 1
ATOM 780 N N . ASP A 1 98 ? -53.125 -29.922 -7.059 1 69.5 98 ASP A N 1
ATOM 781 C CA . ASP A 1 98 ? -54.344 -29.141 -6.828 1 69.5 98 ASP A CA 1
ATOM 782 C C . ASP A 1 98 ? -54.688 -29.109 -5.344 1 69.5 98 ASP A C 1
ATOM 784 O O . ASP A 1 98 ? -55.281 -28.141 -4.855 1 69.5 98 ASP A O 1
ATOM 788 N N . ASP A 1 99 ? -54.25 -29.984 -4.605 1 70.06 99 ASP A N 1
ATOM 789 C CA . ASP A 1 99 ? -54.781 -30.094 -3.242 1 70.06 99 ASP A CA 1
ATOM 790 C C . ASP A 1 99 ? -53.781 -29.531 -2.234 1 70.06 99 ASP A C 1
ATOM 792 O O . ASP A 1 99 ? -54.062 -29.484 -1.035 1 70.06 99 ASP A O 1
ATOM 796 N N . ILE A 1 100 ? -52.719 -28.969 -2.717 1 76.31 100 ILE A N 1
ATOM 797 C CA . ILE A 1 100 ? -51.719 -28.5 -1.761 1 76.31 100 ILE A CA 1
ATOM 798 C C . ILE A 1 100 ? -51.969 -27.031 -1.433 1 76.31 100 ILE A C 1
ATOM 800 O O . ILE A 1 100 ? -51.844 -26.156 -2.303 1 76.31 100 ILE A O 1
ATOM 804 N N . LYS A 1 101 ? -52.406 -26.781 -0.191 1 80.31 101 LYS A N 1
ATOM 805 C CA . LYS A 1 101 ? -52.75 -25.422 0.225 1 80.31 101 LYS A CA 1
ATOM 806 C C . LYS A 1 101 ? -51.594 -24.781 0.987 1 80.31 101 LYS A C 1
ATOM 808 O O . LYS A 1 101 ? -51.5 -23.547 1.075 1 80.31 101 LYS A O 1
ATOM 813 N N . LYS A 1 102 ? -50.844 -25.688 1.545 1 90.75 102 LYS A N 1
ATOM 814 C CA . LYS A 1 102 ? -49.781 -25.188 2.396 1 90.75 102 LYS A CA 1
ATOM 815 C C . LYS A 1 102 ? -48.531 -26.047 2.268 1 90.75 102 LYS A C 1
ATOM 817 O O . LYS A 1 102 ? -48.625 -27.266 2.191 1 90.75 102 LYS A O 1
ATOM 822 N N . ILE A 1 103 ? -47.406 -25.406 2.189 1 93.88 103 ILE A N 1
ATOM 823 C CA . ILE A 1 103 ? -46.125 -26.094 2.162 1 93.88 103 ILE A CA 1
ATOM 824 C C . ILE A 1 103 ? -45.219 -25.562 3.271 1 93.88 103 ILE A C 1
ATOM 826 O O . ILE A 1 103 ? -45.125 -24.344 3.457 1 93.88 103 ILE A O 1
ATOM 830 N N . VAL A 1 104 ? -44.656 -26.453 4.062 1 95.75 104 VAL A N 1
ATOM 831 C CA . VAL A 1 104 ? -43.688 -26.062 5.098 1 95.75 104 VAL A CA 1
ATOM 832 C C . VAL A 1 104 ? -42.312 -26.578 4.727 1 95.75 104 VAL A C 1
ATOM 834 O O . VAL A 1 104 ? -42.125 -27.75 4.41 1 95.75 104 VAL A O 1
ATOM 837 N N . VAL A 1 105 ? -41.375 -25.672 4.723 1 96.94 105 VAL A N 1
ATOM 838 C CA . VAL A 1 105 ? -40 -26.047 4.359 1 96.94 105 VAL A CA 1
ATOM 839 C C . VAL A 1 105 ? -39.031 -25.406 5.336 1 96.94 105 VAL A C 1
ATOM 841 O O . VAL A 1 105 ? -39.156 -24.234 5.695 1 96.94 105 VAL A O 1
ATOM 844 N N . GLN A 1 106 ? -38.062 -26.172 5.824 1 96.75 106 GLN A N 1
ATOM 845 C CA . GLN A 1 106 ? -36.938 -25.656 6.582 1 96.75 106 GLN A CA 1
ATOM 846 C C . GLN A 1 106 ? -35.812 -25.219 5.648 1 96.75 106 GLN A C 1
ATOM 848 O O . GLN A 1 106 ? -35.344 -26 4.824 1 96.75 106 GLN A O 1
ATOM 853 N N . LEU A 1 107 ? -35.531 -24 5.727 1 97.5 107 LEU A N 1
ATOM 854 C CA . LEU A 1 107 ? -34.438 -23.406 4.961 1 97.5 107 LEU A CA 1
ATOM 855 C C . LEU A 1 107 ? -33.188 -23.297 5.816 1 97.5 107 LEU A C 1
ATOM 857 O O . LEU A 1 107 ? -33.219 -22.719 6.906 1 97.5 107 LEU A O 1
ATOM 861 N N . ASN A 1 108 ? -32.094 -23.891 5.359 1 96.5 108 ASN A N 1
ATOM 862 C CA . ASN A 1 108 ? -30.797 -23.812 6.008 1 96.5 108 ASN A CA 1
ATOM 863 C C . ASN A 1 108 ? -29.703 -23.328 5.047 1 96.5 108 ASN A C 1
ATOM 865 O O . ASN A 1 108 ? -29.734 -23.672 3.863 1 96.5 108 ASN A O 1
ATOM 869 N N . GLY A 1 109 ? -28.812 -22.609 5.566 1 96.81 109 GLY A N 1
ATOM 870 C CA . GLY A 1 109 ? -27.672 -22.219 4.758 1 96.81 109 GLY A CA 1
ATOM 871 C C . GLY A 1 109 ? -26.781 -21.203 5.445 1 96.81 109 GLY A C 1
ATOM 872 O O . GLY A 1 109 ? -26.984 -20.875 6.613 1 96.81 109 GLY A O 1
ATOM 873 N N . GLN A 1 110 ? -25.781 -20.891 4.773 1 97 110 GLN A N 1
ATOM 874 C CA . GLN A 1 110 ? -24.828 -19.891 5.25 1 97 110 GLN A CA 1
ATOM 875 C C . GLN A 1 110 ? -24.734 -18.703 4.285 1 97 110 GLN A C 1
ATOM 877 O O . GLN A 1 110 ? -24.812 -18.891 3.066 1 97 110 GLN A O 1
ATOM 882 N N . VAL A 1 111 ? -24.641 -17.562 4.902 1 96.94 111 VAL A N 1
ATOM 883 C CA . VAL A 1 111 ? -24.469 -16.359 4.098 1 96.94 111 VAL A CA 1
ATOM 884 C C . VAL A 1 111 ? -23.156 -16.453 3.312 1 96.94 111 VAL A C 1
ATOM 886 O O . VAL A 1 111 ? -22.141 -16.906 3.84 1 96.94 111 VAL A O 1
ATOM 889 N N . PRO A 1 112 ? -23.156 -16.016 2.055 1 96.44 112 PRO A N 1
ATOM 890 C CA . PRO A 1 112 ? -21.938 -16.062 1.256 1 96.44 112 PRO A CA 1
ATOM 891 C C . PRO A 1 112 ? -20.812 -15.211 1.842 1 96.44 112 PRO A C 1
ATOM 893 O O . PRO A 1 112 ? -21.078 -14.203 2.51 1 96.44 112 PRO A O 1
ATOM 896 N N . GLY A 1 113 ? -19.578 -15.711 1.592 1 95.19 113 GLY A N 1
ATOM 897 C CA . GLY A 1 113 ? -18.422 -14.891 1.921 1 95.19 113 GLY A CA 1
ATOM 898 C C . GLY A 1 113 ? -18.172 -13.789 0.903 1 95.19 113 GLY A C 1
ATOM 899 O O . GLY A 1 113 ? -18.266 -14.023 -0.304 1 95.19 113 GLY A O 1
ATOM 900 N N . VAL A 1 114 ? -17.922 -12.57 1.46 1 95.62 114 VAL A N 1
ATOM 901 C CA . VAL A 1 114 ? -17.703 -11.461 0.536 1 95.62 114 VAL A CA 1
ATOM 902 C C . VAL A 1 114 ? -16.312 -10.883 0.75 1 95.62 114 VAL A C 1
ATOM 904 O O . VAL A 1 114 ? -15.953 -9.867 0.145 1 95.62 114 VAL A O 1
ATOM 907 N N . THR A 1 115 ? -15.484 -11.438 1.625 1 95.38 115 THR A N 1
ATOM 908 C CA . THR A 1 115 ? -14.125 -10.992 1.914 1 95.38 115 THR A CA 1
ATOM 909 C C . THR A 1 115 ? -13.109 -11.992 1.387 1 95.38 115 THR A C 1
ATOM 911 O O . THR A 1 115 ? -13.211 -13.195 1.651 1 95.38 115 THR A O 1
ATOM 914 N N . GLU A 1 116 ? -12.305 -11.547 0.527 1 94.12 116 GLU A N 1
ATOM 915 C CA . GLU A 1 116 ? -11.172 -12.344 0.053 1 94.12 116 GLU A CA 1
ATOM 916 C C . GLU A 1 116 ? -9.859 -11.836 0.639 1 94.12 116 GLU A C 1
ATOM 918 O O . GLU A 1 116 ? -9.555 -10.648 0.565 1 94.12 116 GLU A O 1
ATOM 923 N N . VAL A 1 117 ? -9.078 -12.742 1.262 1 94.06 117 VAL A N 1
ATOM 924 C CA . VAL A 1 117 ? -7.793 -12.391 1.857 1 94.06 117 VAL A CA 1
ATOM 925 C C . VAL A 1 117 ? -6.668 -13.117 1.124 1 94.06 117 VAL A C 1
ATOM 927 O O . VAL A 1 117 ? -6.734 -14.328 0.919 1 94.06 117 VAL A O 1
ATOM 930 N N . GLN A 1 118 ? -5.805 -12.391 0.655 1 92 118 GLN A N 1
ATOM 931 C CA . GLN A 1 118 ? -4.629 -12.953 0.002 1 92 118 GLN A CA 1
ATOM 932 C C . GLN A 1 118 ? -3.348 -12.5 0.697 1 92 118 GLN A C 1
ATOM 934 O O . GLN A 1 118 ? -3.18 -11.312 0.995 1 92 118 GLN A O 1
ATOM 939 N N . GLN A 1 119 ? -2.518 -13.461 0.974 1 91.19 119 GLN A N 1
ATOM 940 C CA . GLN A 1 119 ? -1.238 -13.164 1.612 1 91.19 119 GLN A CA 1
ATOM 941 C C . GLN A 1 119 ? -0.105 -13.148 0.591 1 91.19 119 GLN A C 1
ATOM 943 O O . GLN A 1 119 ? 0.056 -14.094 -0.183 1 91.19 119 GLN A O 1
ATOM 948 N N . TYR A 1 120 ? 0.53 -12.016 0.672 1 84.31 120 TYR A N 1
ATOM 949 C CA . TYR A 1 120 ? 1.727 -11.883 -0.151 1 84.31 120 TYR A CA 1
ATOM 950 C C . TYR A 1 120 ? 2.934 -11.508 0.702 1 84.31 120 TYR A C 1
ATOM 952 O O . TYR A 1 120 ? 3.15 -10.328 1.003 1 84.31 120 TYR A O 1
ATOM 960 N N . GLU A 1 121 ? 3.688 -12.555 1.019 1 82.62 121 GLU A N 1
ATOM 961 C CA . GLU A 1 121 ? 4.84 -12.336 1.887 1 82.62 121 GLU A CA 1
ATOM 962 C C . GLU A 1 121 ? 4.449 -11.555 3.139 1 82.62 121 GLU A C 1
ATOM 964 O O . GLU A 1 121 ? 3.676 -12.039 3.965 1 82.62 121 GLU A O 1
ATOM 969 N N . LYS A 1 122 ? 4.805 -10.234 3.105 1 82.81 122 LYS A N 1
ATOM 970 C CA . LYS A 1 122 ? 4.539 -9.461 4.312 1 82.81 122 LYS A CA 1
ATOM 971 C C . LYS A 1 122 ? 3.322 -8.555 4.129 1 82.81 122 LYS A C 1
ATOM 973 O O . LYS A 1 122 ? 3.01 -7.742 5 1 82.81 122 LYS A O 1
ATOM 978 N N . LEU A 1 123 ? 2.65 -8.797 3.008 1 90.38 123 LEU A N 1
ATOM 979 C CA . LEU A 1 123 ? 1.486 -7.969 2.705 1 90.38 123 LEU A CA 1
ATOM 980 C C . LEU A 1 123 ? 0.21 -8.805 2.727 1 90.38 123 LEU A C 1
ATOM 982 O O . LEU A 1 123 ? 0.193 -9.93 2.232 1 90.38 123 LEU A O 1
ATOM 986 N N . THR A 1 124 ? -0.687 -8.281 3.5 1 94.44 124 THR A N 1
ATOM 987 C CA . THR A 1 124 ? -2.014 -8.883 3.473 1 94.44 124 THR A CA 1
ATOM 988 C C . THR A 1 124 ? -2.979 -8.031 2.654 1 94.44 124 THR A C 1
ATOM 990 O O . THR A 1 124 ? -3.213 -6.863 2.977 1 94.44 124 THR A O 1
ATOM 993 N N . LEU A 1 125 ? -3.484 -8.602 1.586 1 93.88 125 LEU A N 1
ATOM 994 C CA . LEU A 1 125 ? -4.465 -7.906 0.758 1 93.88 125 LEU A CA 1
ATOM 995 C C . LEU A 1 125 ? -5.879 -8.391 1.063 1 93.88 125 LEU A C 1
ATOM 997 O O . LEU A 1 125 ? -6.117 -9.602 1.145 1 93.88 125 LEU A O 1
ATOM 1001 N N . VAL A 1 126 ? -6.727 -7.484 1.315 1 95.19 126 VAL A N 1
ATOM 1002 C CA . VAL A 1 126 ? -8.117 -7.805 1.604 1 95.19 126 VAL A CA 1
ATOM 1003 C C . VAL A 1 126 ? -9.031 -7.156 0.563 1 95.19 126 VAL A C 1
ATOM 1005 O O . VAL A 1 126 ? -8.969 -5.941 0.346 1 95.19 126 VAL A O 1
ATOM 1008 N N . LYS A 1 127 ? -9.859 -7.891 -0.027 1 92.62 127 LYS A N 1
ATOM 1009 C CA . LYS A 1 127 ? -10.828 -7.379 -0.995 1 92.62 127 LYS A CA 1
ATOM 1010 C C . LYS A 1 127 ? -12.258 -7.719 -0.576 1 92.62 127 LYS A C 1
ATOM 1012 O O . LYS A 1 127 ? -12.516 -8.812 -0.064 1 92.62 127 LYS A O 1
ATOM 1017 N N . TYR A 1 128 ? -13.008 -6.836 -0.842 1 94.12 128 TYR A N 1
ATOM 1018 C CA . TYR A 1 128 ? -14.422 -7.016 -0.537 1 94.12 128 TYR A CA 1
ATOM 1019 C C . TYR A 1 128 ? -15.258 -7.027 -1.812 1 94.12 128 TYR A C 1
ATOM 1021 O O . TYR A 1 128 ? -15.055 -6.199 -2.701 1 94.12 128 TYR A O 1
ATOM 1029 N N . ASP A 1 129 ? -16.062 -7.988 -1.931 1 91.69 129 ASP A N 1
ATOM 1030 C CA . ASP A 1 129 ? -17 -7.996 -3.051 1 91.69 129 ASP A CA 1
ATOM 1031 C C . ASP A 1 129 ? -17.844 -6.723 -3.074 1 91.69 129 ASP A C 1
ATOM 1033 O O . ASP A 1 129 ? -18.328 -6.27 -2.031 1 91.69 129 ASP A O 1
ATOM 1037 N N . SER A 1 130 ? -17.984 -6.176 -4.238 1 87.19 130 SER A N 1
ATOM 1038 C CA . SER A 1 130 ? -18.766 -4.953 -4.387 1 87.19 130 SER A CA 1
ATOM 1039 C C . SER A 1 130 ? -20.25 -5.219 -4.164 1 87.19 130 SER A C 1
ATOM 1041 O O . SER A 1 130 ? -21 -4.316 -3.783 1 87.19 130 SER A O 1
ATOM 1043 N N . LYS A 1 131 ? -20.641 -6.473 -4.441 1 90.06 131 LYS A N 1
ATOM 1044 C CA . LYS A 1 131 ? -22.047 -6.812 -4.223 1 90.06 131 LYS A CA 1
ATOM 1045 C C . LYS A 1 131 ? -22.297 -7.223 -2.773 1 90.06 131 LYS A C 1
ATOM 1047 O O . LYS A 1 131 ? -21.875 -8.305 -2.35 1 90.06 131 LYS A O 1
ATOM 1052 N N . ARG A 1 132 ? -22.922 -6.402 -2.033 1 90.44 132 ARG A N 1
ATOM 1053 C CA . ARG A 1 132 ? -23.234 -6.707 -0.643 1 90.44 132 ARG A CA 1
ATOM 1054 C C . ARG A 1 132 ? -24.75 -6.68 -0.413 1 90.44 132 ARG A C 1
ATOM 1056 O O . ARG A 1 132 ? -25.219 -7.004 0.679 1 90.44 132 ARG A O 1
ATOM 1063 N N . THR A 1 133 ? -25.406 -6.254 -1.55 1 91.69 133 THR A N 1
ATOM 1064 C CA . THR A 1 133 ? -26.859 -6.168 -1.482 1 91.69 133 THR A CA 1
ATOM 1065 C C . THR A 1 133 ? -27.5 -6.996 -2.592 1 91.69 133 THR A C 1
ATOM 1067 O O . THR A 1 133 ? -26.812 -7.5 -3.479 1 91.69 133 THR A O 1
ATOM 1070 N N . GLY A 1 134 ? -28.812 -7.219 -2.436 1 92.38 134 GLY A N 1
ATOM 1071 C CA . GLY A 1 134 ? -29.547 -7.922 -3.471 1 92.38 134 GLY A CA 1
ATOM 1072 C C . GLY A 1 134 ? -29.562 -9.422 -3.277 1 92.38 134 GLY A C 1
ATOM 1073 O O . GLY A 1 134 ? -30.047 -10.164 -4.137 1 92.38 134 GLY A O 1
ATOM 1074 N N . TYR 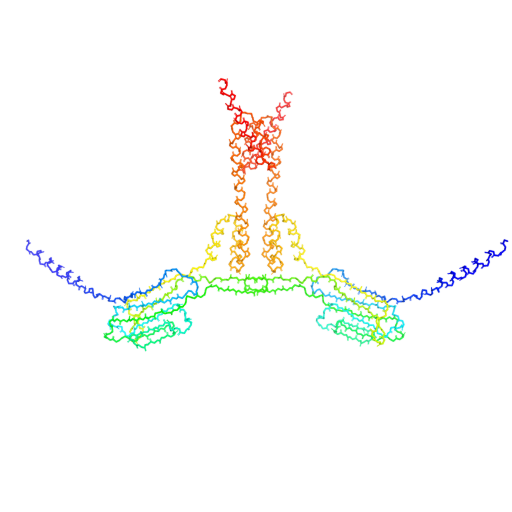A 1 135 ? -28.969 -9.852 -2.182 1 97.25 135 TYR A N 1
ATOM 1075 C CA . TYR A 1 135 ? -29.078 -11.266 -1.835 1 97.25 135 TYR A CA 1
ATOM 1076 C C . TYR A 1 135 ? -30.469 -11.602 -1.309 1 97.25 135 TYR A C 1
ATOM 1078 O O . TYR A 1 135 ? -31.141 -10.742 -0.755 1 97.25 135 TYR A O 1
ATOM 1086 N N . ALA A 1 136 ? -30.781 -12.867 -1.467 1 97.81 136 ALA A N 1
ATOM 1087 C CA . ALA A 1 136 ? -32.094 -13.266 -1.013 1 97.81 136 ALA A CA 1
ATOM 1088 C C . ALA A 1 136 ? -32.031 -14.523 -0.148 1 97.81 136 ALA A C 1
ATOM 1090 O O . ALA A 1 136 ? -31.328 -15.477 -0.485 1 97.81 136 ALA A O 1
ATOM 1091 N N . TYR A 1 137 ? -32.781 -14.414 0.958 1 98.06 137 TYR A N 1
ATOM 1092 C CA . TYR A 1 137 ? -33.031 -15.648 1.701 1 98.06 137 TYR A CA 1
ATOM 1093 C C . TYR A 1 137 ? -33.781 -16.672 0.837 1 98.06 137 TYR A C 1
ATOM 1095 O O . TYR A 1 137 ? -33.406 -17.844 0.813 1 98.06 137 TYR A O 1
ATOM 1103 N N . TYR A 1 138 ? -34.781 -16.141 0.188 1 97.88 138 TYR A N 1
ATOM 1104 C CA . TYR A 1 138 ? -35.562 -16.984 -0.709 1 97.88 138 TYR A CA 1
ATOM 1105 C C . TYR A 1 138 ? -36.219 -16.156 -1.803 1 97.88 138 TYR A C 1
ATOM 1107 O O . TYR A 1 138 ? -36.469 -14.969 -1.624 1 97.88 138 TYR A O 1
ATOM 1115 N N . ARG A 1 139 ? -36.344 -16.766 -2.92 1 97.06 139 ARG A N 1
ATOM 1116 C CA . ARG A 1 139 ? -37.25 -16.391 -4.02 1 97.06 139 ARG A CA 1
ATOM 1117 C C . ARG A 1 139 ? -38.188 -17.531 -4.367 1 97.06 139 ARG A C 1
ATOM 1119 O O . ARG A 1 139 ? -37.75 -18.609 -4.758 1 97.06 139 ARG A O 1
ATOM 1126 N N . ILE A 1 140 ? -39.438 -17.297 -4.125 1 96.62 140 ILE A N 1
ATOM 1127 C CA . ILE A 1 140 ? -40.438 -18.312 -4.391 1 96.62 140 ILE A CA 1
ATOM 1128 C C . ILE A 1 140 ? -41.375 -17.828 -5.473 1 96.62 140 ILE A C 1
ATOM 1130 O O . ILE A 1 140 ? -42 -16.766 -5.336 1 96.62 140 ILE A O 1
ATOM 1134 N N . LYS A 1 141 ? -41.5 -18.656 -6.5 1 94.88 141 LYS A N 1
ATOM 1135 C CA . LYS A 1 141 ? -42.312 -18.281 -7.656 1 94.88 141 LYS A CA 1
ATOM 1136 C C . LYS A 1 141 ? -43.125 -19.453 -8.156 1 94.88 141 LYS A C 1
ATOM 1138 O O . LYS A 1 141 ? -42.594 -20.531 -8.406 1 94.88 141 LYS A O 1
ATOM 1143 N N . PRO A 1 142 ? -44.438 -19.219 -8.312 1 94.38 142 PRO A N 1
ATOM 1144 C CA . PRO A 1 142 ? -45.281 -20.266 -8.945 1 94.38 142 PRO A CA 1
ATOM 1145 C C . PRO A 1 142 ? -45.156 -20.25 -10.469 1 94.38 142 PRO A C 1
ATOM 1147 O O . PRO A 1 142 ? -45.062 -19.188 -11.078 1 94.38 142 PRO A O 1
ATOM 1150 N N . THR A 1 143 ? -45.094 -21.453 -10.984 1 92.94 143 THR A N 1
ATOM 1151 C CA . THR A 1 143 ? -45 -21.578 -12.438 1 92.94 143 THR A CA 1
ATOM 1152 C C . THR A 1 143 ? -45.969 -22.625 -12.953 1 92.94 143 THR A C 1
ATOM 1154 O O . THR A 1 143 ? -46.438 -23.469 -12.188 1 92.94 143 THR A O 1
ATOM 1157 N N . ASP A 1 144 ? -46.25 -22.469 -14.234 1 91.31 144 ASP A N 1
ATOM 1158 C CA . ASP A 1 144 ? -47.094 -23.484 -14.852 1 91.31 144 ASP A CA 1
ATOM 1159 C C . ASP A 1 144 ? -46.25 -24.625 -15.422 1 91.31 144 ASP A C 1
ATOM 1161 O O . ASP A 1 144 ? -45.062 -24.703 -15.188 1 91.31 144 ASP A O 1
ATOM 1165 N N . GLU A 1 145 ? -46.938 -25.469 -16.109 1 90.44 145 GLU A N 1
ATOM 1166 C CA . GLU A 1 145 ? -46.281 -26.688 -16.609 1 90.44 145 GLU A CA 1
ATOM 1167 C C . GLU A 1 145 ? -45.219 -26.344 -17.641 1 90.44 145 GLU A C 1
ATOM 1169 O O . GLU A 1 145 ? -44.25 -27.094 -17.812 1 90.44 145 GLU A O 1
ATOM 1174 N N . LYS A 1 146 ? -45.312 -25.188 -18.281 1 92.12 146 LYS A N 1
ATOM 1175 C CA . LYS A 1 146 ? -44.375 -24.781 -19.328 1 92.12 146 LYS A CA 1
ATOM 1176 C C . LYS A 1 146 ? -43.219 -23.953 -18.766 1 92.12 146 LYS A C 1
ATOM 1178 O O . LYS A 1 146 ? -42.344 -23.531 -19.516 1 92.12 146 LYS A O 1
ATOM 1183 N N . GLY A 1 147 ? -43.312 -23.75 -17.5 1 88.44 147 GLY A N 1
ATOM 1184 C CA . GLY A 1 147 ? -42.25 -22.984 -16.859 1 88.44 147 GLY A CA 1
ATOM 1185 C C . GLY A 1 147 ? -42.531 -21.5 -16.797 1 88.44 147 GLY A C 1
ATOM 1186 O O . GLY A 1 147 ? -41.688 -20.719 -16.359 1 88.44 147 GLY A O 1
ATOM 1187 N N . ASN A 1 148 ? -43.719 -21.172 -17.281 1 90.88 148 ASN A N 1
ATOM 1188 C CA . ASN A 1 148 ? -44.062 -19.75 -17.25 1 90.88 148 ASN A CA 1
ATOM 1189 C C . ASN A 1 148 ? -44.469 -19.297 -15.852 1 90.88 148 ASN A C 1
ATOM 1191 O O . ASN A 1 148 ? -45.156 -20.016 -15.141 1 90.88 148 ASN A O 1
ATOM 1195 N N . ALA A 1 149 ? -43.969 -18.156 -15.625 1 88.38 149 ALA A N 1
ATOM 1196 C CA . ALA A 1 149 ? -44.25 -17.625 -14.297 1 88.38 149 ALA A CA 1
ATOM 1197 C C . ALA A 1 149 ? -45.719 -17.219 -14.172 1 88.38 149 ALA A C 1
ATOM 1199 O O . ALA A 1 149 ? -46.281 -16.656 -15.109 1 88.38 149 ALA A O 1
ATOM 1200 N N . ILE A 1 150 ? -46.312 -17.594 -13.094 1 86.62 150 ILE A N 1
ATOM 1201 C CA . ILE A 1 150 ? -47.625 -17.125 -12.664 1 86.62 150 ILE A CA 1
ATOM 1202 C C . ILE A 1 150 ? -47.469 -15.977 -11.68 1 86.62 150 ILE A C 1
ATOM 1204 O O . ILE A 1 150 ? -46.531 -15.953 -10.898 1 86.62 150 ILE A O 1
ATOM 1208 N N . GLN A 1 151 ? -48.25 -14.984 -11.812 1 84.5 151 GLN A N 1
ATOM 1209 C CA . GLN A 1 151 ? -48.156 -13.844 -10.914 1 84.5 151 GLN A CA 1
ATOM 1210 C C . GLN A 1 151 ? -48.281 -14.281 -9.453 1 84.5 151 GLN A C 1
ATOM 1212 O O . GLN A 1 151 ? -49 -15.25 -9.156 1 84.5 151 GLN A O 1
ATOM 1217 N N . GLY A 1 152 ? -47.531 -13.57 -8.523 1 87.19 152 GLY A N 1
ATOM 1218 C CA . GLY A 1 152 ? -47.656 -13.82 -7.094 1 87.19 152 GLY A CA 1
ATOM 1219 C C . GLY A 1 152 ? -46.375 -14.383 -6.473 1 87.19 152 GLY A C 1
ATOM 1220 O O . GLY A 1 152 ? -46.438 -15.273 -5.629 1 87.19 152 GLY A O 1
ATOM 1221 N N . SER A 1 153 ? -45.281 -13.93 -6.773 1 91.31 153 SER A N 1
ATOM 1222 C CA . SER A 1 153 ? -44.031 -14.367 -6.188 1 91.31 153 SER A CA 1
ATOM 1223 C C . SER A 1 153 ? -43.75 -13.656 -4.867 1 91.31 153 SER A C 1
ATOM 1225 O O . SER A 1 153 ? -44.344 -12.617 -4.582 1 91.31 153 SER A O 1
ATOM 1227 N N . ASP A 1 154 ? -43.031 -14.273 -4.004 1 95.44 154 ASP A N 1
ATOM 1228 C CA . ASP A 1 154 ? -42.531 -13.68 -2.758 1 95.44 154 ASP A CA 1
ATOM 1229 C C . ASP A 1 154 ? -41.031 -13.781 -2.65 1 95.44 154 ASP A C 1
ATOM 1231 O O . ASP A 1 154 ? -40.438 -14.812 -2.971 1 95.44 154 ASP A O 1
ATOM 1235 N N . THR A 1 155 ? -40.406 -12.672 -2.318 1 95.75 155 THR A N 1
ATOM 1236 C CA . THR A 1 155 ? -38.938 -12.617 -2.176 1 95.75 155 THR A CA 1
ATOM 1237 C C . THR A 1 155 ? -38.562 -11.93 -0.871 1 95.75 155 THR A C 1
ATOM 1239 O O . THR A 1 155 ? -39.156 -10.914 -0.498 1 95.75 155 THR A O 1
ATOM 1242 N N . SER A 1 156 ? -37.625 -12.508 -0.146 1 96.94 156 SER A N 1
ATOM 1243 C CA . SER A 1 156 ? -37.031 -11.891 1.037 1 96.94 156 SER A CA 1
ATOM 1244 C C . SER A 1 156 ? -35.531 -11.695 0.863 1 96.94 156 SER A C 1
ATOM 1246 O O . SER A 1 156 ? -34.781 -12.664 0.659 1 96.94 156 SER A O 1
ATOM 1248 N N . THR A 1 157 ? -35.188 -10.453 0.98 1 97.25 157 THR A N 1
ATOM 1249 C CA . THR A 1 157 ? -33.781 -10.133 0.684 1 97.25 157 THR A CA 1
ATOM 1250 C C . THR A 1 157 ? -33.031 -9.797 1.963 1 97.25 157 THR A C 1
ATOM 1252 O O . THR A 1 157 ? -33.625 -9.633 3.025 1 97.25 157 THR A O 1
ATOM 1255 N N . PHE A 1 158 ? -31.688 -9.828 1.875 1 97.19 158 PHE A N 1
ATOM 1256 C CA . PHE A 1 158 ? -30.812 -9.383 2.951 1 97.19 158 PHE A CA 1
ATOM 1257 C C . PHE A 1 158 ? -29.578 -8.688 2.391 1 97.19 158 PHE A C 1
ATOM 1259 O O . PHE A 1 158 ? -29.297 -8.781 1.194 1 97.19 158 PHE A O 1
ATOM 1266 N N . THR A 1 159 ? -28.969 -7.871 3.221 1 96.38 159 THR A N 1
ATOM 1267 C CA . THR A 1 159 ? -27.688 -7.223 2.93 1 96.38 159 THR A CA 1
ATOM 1268 C C . THR A 1 159 ? -26.578 -7.777 3.824 1 96.38 159 THR A C 1
ATOM 1270 O O . THR A 1 159 ? -26.828 -8.094 4.988 1 96.38 159 THR A O 1
ATOM 1273 N N . ILE A 1 160 ? -25.375 -7.91 3.248 1 96.25 160 ILE A N 1
ATOM 1274 C CA . ILE A 1 160 ? -24.25 -8.406 4.02 1 96.25 160 ILE A CA 1
ATOM 1275 C C . ILE A 1 160 ? -23.453 -7.234 4.586 1 96.25 160 ILE A C 1
ATOM 1277 O O . ILE A 1 160 ? -22.938 -6.406 3.834 1 96.25 160 ILE A O 1
ATOM 1281 N N . ALA A 1 161 ? -23.328 -7.215 5.84 1 93.88 161 ALA A N 1
ATOM 1282 C CA . ALA A 1 161 ? -22.562 -6.18 6.531 1 93.88 161 ALA A CA 1
ATOM 1283 C C . ALA A 1 161 ? -21.094 -6.57 6.652 1 93.88 161 ALA A C 1
ATOM 1285 O O . ALA A 1 161 ? -20.781 -7.695 7.047 1 93.88 161 ALA A O 1
ATOM 1286 N N . VAL A 1 162 ? -20.281 -5.629 6.227 1 93.31 162 VAL A N 1
ATOM 1287 C CA . VAL A 1 162 ? -18.844 -5.805 6.41 1 93.31 162 VAL A CA 1
ATOM 1288 C C . VAL A 1 162 ? -18.312 -4.699 7.312 1 93.31 162 VAL A C 1
ATOM 1290 O O . VAL A 1 162 ? -18.109 -3.568 6.863 1 93.31 162 VAL A O 1
ATOM 1293 N N . THR A 1 163 ? -17.969 -4.988 8.508 1 92 163 THR A N 1
ATOM 1294 C CA . THR A 1 163 ? -17.609 -4.031 9.547 1 92 163 THR A CA 1
ATOM 1295 C C . THR A 1 163 ? -16.359 -3.244 9.141 1 92 163 THR A C 1
ATOM 1297 O O . THR A 1 163 ? -16.266 -2.045 9.406 1 92 163 THR A O 1
ATOM 1300 N N . ASP A 1 164 ? -15.414 -3.85 8.5 1 92.19 164 ASP A N 1
ATOM 1301 C CA . ASP A 1 164 ? -14.172 -3.195 8.109 1 92.19 164 ASP A CA 1
ATOM 1302 C C . ASP A 1 164 ? -14.43 -2.08 7.102 1 92.19 164 ASP A C 1
ATOM 1304 O O . ASP A 1 164 ? -13.805 -1.02 7.164 1 92.19 164 ASP A O 1
ATOM 1308 N N . VAL A 1 165 ? -15.32 -2.359 6.246 1 92.69 165 VAL A N 1
ATOM 1309 C CA . VAL A 1 165 ? -15.664 -1.367 5.234 1 92.69 165 VAL A CA 1
ATOM 1310 C C . VAL A 1 165 ? -16.344 -0.171 5.891 1 92.69 165 VAL A C 1
ATOM 1312 O O . VAL A 1 165 ? -15.969 0.978 5.656 1 92.69 165 VAL A O 1
ATOM 1315 N N . ASP A 1 166 ? -17.312 -0.427 6.734 1 91.56 166 ASP A N 1
ATOM 1316 C CA . ASP A 1 166 ? -18.047 0.63 7.414 1 91.56 166 ASP A CA 1
ATOM 1317 C C . ASP A 1 166 ? -17.125 1.473 8.289 1 91.56 166 ASP A C 1
ATOM 1319 O O . ASP A 1 166 ? -17.219 2.703 8.289 1 91.56 166 ASP A O 1
ATOM 1323 N N . SER A 1 167 ? -16.312 0.787 8.945 1 94.62 167 SER A N 1
ATOM 1324 C CA . SER A 1 167 ? -15.375 1.463 9.836 1 94.62 167 SER A CA 1
ATOM 1325 C C . SER A 1 167 ? -14.422 2.361 9.062 1 94.62 167 SER A C 1
ATOM 1327 O O . SER A 1 167 ? -14.156 3.494 9.469 1 94.62 167 SER A O 1
ATOM 1329 N N . PHE A 1 168 ? -13.953 1.917 7.961 1 96.75 168 PHE A N 1
ATOM 1330 C CA . PHE A 1 168 ? -13.023 2.705 7.168 1 96.75 168 PHE A CA 1
ATOM 1331 C C . PHE A 1 168 ? -13.711 3.924 6.566 1 96.75 168 PHE A C 1
ATOM 1333 O O . PHE A 1 168 ? -13.148 5.02 6.547 1 96.75 168 PHE A O 1
ATOM 1340 N N . GLU A 1 169 ? -14.906 3.703 6.098 1 93.88 169 GLU A N 1
ATOM 1341 C CA . GLU A 1 169 ? -15.664 4.812 5.523 1 93.88 169 GLU A CA 1
ATOM 1342 C C . GLU A 1 169 ? -15.852 5.938 6.539 1 93.88 169 GLU A C 1
ATOM 1344 O O . GLU A 1 169 ? -15.734 7.117 6.195 1 93.88 169 GLU A O 1
ATOM 1349 N N . LYS A 1 170 ? -16.109 5.605 7.715 1 94 170 LYS A N 1
ATOM 1350 C CA . LYS A 1 170 ? -16.266 6.594 8.781 1 94 170 LYS A CA 1
ATOM 1351 C C . LYS A 1 170 ? -14.953 7.344 9.023 1 94 170 LYS A C 1
ATOM 1353 O O . LYS A 1 170 ? -14.961 8.562 9.203 1 94 170 LYS A O 1
ATOM 1358 N N . LYS A 1 171 ? -13.891 6.633 9.047 1 93.38 171 LYS A N 1
ATOM 1359 C CA . LYS A 1 171 ? -12.578 7.262 9.211 1 93.38 171 LYS A CA 1
ATOM 1360 C C . LYS A 1 171 ? -12.258 8.188 8.039 1 93.38 171 LYS A C 1
ATOM 1362 O O . LYS A 1 171 ? -11.883 9.344 8.242 1 93.38 171 LYS A O 1
ATOM 1367 N N . ALA A 1 172 ? -12.453 7.641 6.84 1 93.38 172 ALA A N 1
ATOM 1368 C CA . ALA A 1 172 ? -12.125 8.375 5.621 1 93.38 172 ALA A CA 1
ATOM 1369 C C . ALA A 1 172 ? -12.914 9.68 5.535 1 93.38 172 ALA A C 1
ATOM 1371 O O . ALA A 1 172 ? -12.414 10.688 5.035 1 93.38 172 ALA A O 1
ATOM 1372 N N . ALA A 1 173 ? -14.047 9.648 6.09 1 93.19 173 ALA A N 1
ATOM 1373 C CA . ALA A 1 173 ? -14.922 10.82 6.051 1 93.19 173 ALA A CA 1
ATOM 1374 C C . ALA A 1 173 ? -14.359 11.953 6.91 1 93.19 173 ALA A C 1
ATOM 1376 O O . ALA A 1 173 ? -14.727 13.109 6.734 1 93.19 173 ALA A O 1
ATOM 1377 N N . GLN A 1 174 ? -13.547 11.617 7.773 1 93.19 174 GLN A N 1
ATOM 1378 C CA . GLN A 1 174 ? -12.977 12.617 8.68 1 93.19 174 GLN A CA 1
ATOM 1379 C C . GLN A 1 174 ? -11.742 13.273 8.07 1 93.19 174 GLN A C 1
ATOM 1381 O O . GLN A 1 174 ? -11.219 14.242 8.617 1 93.19 174 GLN A O 1
ATOM 1386 N N . ILE A 1 175 ? -11.297 12.688 6.973 1 93.19 175 ILE A N 1
ATOM 1387 C CA . ILE A 1 175 ? -10.102 13.219 6.316 1 93.19 175 ILE A CA 1
ATOM 1388 C C . ILE A 1 175 ? -10.508 14.305 5.32 1 93.19 175 ILE A C 1
ATOM 1390 O O . ILE A 1 175 ? -11.109 14.008 4.285 1 93.19 175 ILE A O 1
ATOM 1394 N N . GLU A 1 176 ? -10.141 15.461 5.582 1 90.44 176 GLU A N 1
ATOM 1395 C CA . GLU A 1 176 ? -10.594 16.609 4.805 1 90.44 176 GLU A CA 1
ATOM 1396 C C . GLU A 1 176 ? -9.672 16.875 3.619 1 90.44 176 GLU A C 1
ATOM 1398 O O . GLU A 1 176 ? -10.102 17.438 2.607 1 90.44 176 GLU A O 1
ATOM 1403 N N . ASP A 1 177 ? -8.414 16.578 3.781 1 91.38 177 ASP A N 1
ATOM 1404 C CA . ASP A 1 177 ? -7.477 16.781 2.684 1 91.38 177 ASP A CA 1
ATOM 1405 C C . ASP A 1 177 ? -7.852 15.938 1.47 1 91.38 177 ASP A C 1
ATOM 1407 O O . ASP A 1 177 ? -7.898 14.711 1.552 1 91.38 177 ASP A O 1
ATOM 1411 N N . PRO A 1 178 ? -8.125 16.547 0.35 1 93.5 178 PRO A N 1
ATOM 1412 C CA . PRO A 1 178 ? -8.641 15.82 -0.807 1 93.5 178 PRO A CA 1
ATOM 1413 C C . PRO A 1 178 ? -7.668 14.758 -1.313 1 93.5 178 PRO A C 1
ATOM 1415 O O . PRO A 1 178 ? -8.094 13.68 -1.743 1 93.5 178 PRO A O 1
ATOM 1418 N N . PHE A 1 179 ? -6.402 15.141 -1.311 1 95.44 179 PHE A N 1
ATOM 1419 C CA . PHE A 1 179 ? -5.43 14.156 -1.771 1 95.44 179 PHE A CA 1
ATOM 1420 C C . PHE A 1 179 ? -5.402 12.945 -0.844 1 95.44 179 PHE A C 1
ATOM 1422 O O . PHE A 1 179 ? -5.457 11.805 -1.304 1 95.44 179 PHE A O 1
ATOM 1429 N N . LEU A 1 180 ? -5.297 13.188 0.422 1 96.38 180 LEU A N 1
ATOM 1430 C CA . LEU A 1 180 ? -5.18 12.094 1.384 1 96.38 180 LEU A CA 1
ATOM 1431 C C . LEU A 1 180 ? -6.438 11.234 1.387 1 96.38 180 LEU A C 1
ATOM 1433 O O . LEU A 1 180 ? -6.355 10.008 1.519 1 96.38 180 LEU A O 1
ATOM 1437 N N . SER A 1 181 ? -7.562 11.875 1.203 1 94.12 181 SER A N 1
ATOM 1438 C CA . SER A 1 181 ? -8.82 11.133 1.13 1 94.12 181 SER A CA 1
ATOM 1439 C C . SER A 1 181 ? -8.828 10.172 -0.052 1 94.12 181 SER A C 1
ATOM 1441 O O . SER A 1 181 ? -9.141 8.992 0.105 1 94.12 181 SER A O 1
ATOM 1443 N N . MET A 1 182 ? -8.43 10.656 -1.169 1 95.44 182 MET A N 1
ATOM 1444 C CA . MET A 1 182 ? -8.398 9.836 -2.375 1 95.44 182 MET A CA 1
ATOM 1445 C C . MET A 1 182 ? -7.344 8.742 -2.262 1 95.44 182 MET A C 1
ATOM 1447 O O . MET A 1 182 ? -7.574 7.605 -2.676 1 95.44 182 MET A O 1
ATOM 1451 N N . TYR A 1 183 ? -6.223 9.164 -1.689 1 97.31 183 TYR A N 1
ATOM 1452 C CA . TYR A 1 183 ? -5.117 8.234 -1.509 1 97.31 183 TYR A CA 1
ATOM 1453 C C . TYR A 1 183 ? -5.527 7.062 -0.623 1 97.31 183 TYR A C 1
ATOM 1455 O O . TYR A 1 183 ? -5.289 5.902 -0.966 1 97.31 183 TYR A O 1
ATOM 1463 N N . LEU A 1 184 ? -6.199 7.316 0.437 1 97.06 184 LEU A N 1
ATOM 1464 C CA . LEU A 1 184 ? -6.645 6.297 1.38 1 97.06 184 LEU A CA 1
ATOM 1465 C C . LEU A 1 184 ? -7.703 5.398 0.748 1 97.06 184 LEU A C 1
ATOM 1467 O O . LEU A 1 184 ? -7.66 4.176 0.906 1 97.06 184 LEU A O 1
ATOM 1471 N N . GLN A 1 185 ? -8.617 6.008 0.011 1 95.19 185 GLN A N 1
ATOM 1472 C CA . GLN A 1 185 ? -9.656 5.23 -0.66 1 95.19 185 GLN A CA 1
ATOM 1473 C C . GLN A 1 185 ? -9.047 4.285 -1.697 1 95.19 185 GLN A C 1
ATOM 1475 O O . GLN A 1 185 ? -9.438 3.119 -1.785 1 95.19 185 GLN A O 1
ATOM 1480 N N . ASP A 1 186 ? -8.141 4.82 -2.404 1 96.12 186 ASP A N 1
ATOM 1481 C CA . ASP A 1 186 ? -7.473 4.008 -3.414 1 96.12 186 ASP A CA 1
ATOM 1482 C C . ASP A 1 186 ? -6.746 2.824 -2.775 1 96.12 186 ASP A C 1
ATOM 1484 O O . ASP A 1 186 ? -6.84 1.695 -3.262 1 96.12 186 ASP A O 1
ATOM 1488 N N . MET A 1 187 ? -6.004 3.055 -1.714 1 96.5 187 MET A N 1
ATOM 1489 C CA . MET A 1 187 ? -5.316 1.989 -0.991 1 96.5 187 MET A CA 1
ATOM 1490 C C . MET A 1 187 ? -6.301 0.918 -0.534 1 96.5 187 MET A C 1
ATOM 1492 O O . MET A 1 187 ? -6.07 -0.273 -0.747 1 96.5 187 MET A O 1
ATOM 1496 N N . PHE A 1 188 ? -7.41 1.384 -0.006 1 96.06 188 PHE A N 1
ATOM 1497 C CA . PHE A 1 188 ? -8.43 0.473 0.5 1 96.06 188 PHE A CA 1
ATOM 1498 C C . PHE A 1 188 ? -9.016 -0.362 -0.63 1 96.06 188 PHE A C 1
ATOM 1500 O O . PHE A 1 188 ? -9.141 -1.583 -0.509 1 96.06 188 PHE A O 1
ATOM 1507 N N . ASP A 1 189 ? -9.312 0.289 -1.719 1 94.19 189 ASP A N 1
ATOM 1508 C CA . ASP A 1 189 ? -9.945 -0.379 -2.854 1 94.19 189 ASP A CA 1
ATOM 1509 C C . ASP A 1 189 ? -9 -1.407 -3.479 1 94.19 189 ASP A C 1
ATOM 1511 O O . ASP A 1 189 ? -9.453 -2.408 -4.039 1 94.19 189 ASP A O 1
ATOM 1515 N N . ARG A 1 190 ? -7.777 -1.21 -3.316 1 93.81 190 ARG A N 1
ATOM 1516 C CA . ARG A 1 190 ? -6.793 -2.105 -3.912 1 93.81 190 ARG A CA 1
ATOM 1517 C C . ARG A 1 190 ? -6.43 -3.234 -2.955 1 93.81 190 ARG A C 1
ATOM 1519 O O . ARG A 1 190 ? -5.605 -4.094 -3.281 1 93.81 190 ARG A O 1
ATOM 1526 N N . GLY A 1 191 ? -6.977 -3.213 -1.773 1 95.06 191 GLY A N 1
ATOM 1527 C CA . GLY A 1 191 ? -6.828 -4.316 -0.838 1 95.06 191 GLY A CA 1
ATOM 1528 C C . GLY A 1 191 ? -5.836 -4.027 0.273 1 95.06 191 GLY A C 1
ATOM 1529 O O . GLY A 1 191 ? -5.602 -4.875 1.138 1 95.06 191 GLY A O 1
ATOM 1530 N N . LEU A 1 192 ? -5.199 -2.793 0.188 1 96.06 192 LEU A N 1
ATOM 1531 C CA . LEU A 1 192 ? -4.258 -2.406 1.231 1 96.06 192 LEU A CA 1
ATOM 1532 C C . LEU A 1 192 ? -4.988 -1.836 2.441 1 96.06 192 LEU A C 1
ATOM 1534 O O . LEU A 1 192 ? -4.707 -0.714 2.869 1 96.06 192 LEU A O 1
ATOM 1538 N N . VAL A 1 193 ? -5.816 -2.66 3.037 1 96.38 193 VAL A N 1
ATOM 1539 C CA . VAL A 1 193 ? -6.754 -2.242 4.074 1 96.38 193 VAL A CA 1
ATOM 1540 C C . VAL A 1 193 ? -5.996 -1.891 5.348 1 96.38 193 VAL A C 1
ATOM 1542 O O . VAL A 1 193 ? -6.273 -0.87 5.984 1 96.38 193 VAL A O 1
ATOM 1545 N N . THR A 1 194 ? -5.02 -2.688 5.711 1 95.75 194 THR A N 1
ATOM 1546 C CA . THR A 1 194 ? -4.234 -2.455 6.918 1 95.75 194 THR A CA 1
ATOM 1547 C C . THR A 1 194 ? -3.469 -1.14 6.816 1 95.75 194 THR A C 1
ATOM 1549 O O . THR A 1 194 ? -3.498 -0.327 7.742 1 95.75 194 THR A O 1
ATOM 1552 N N . GLU A 1 195 ? -2.828 -0.909 5.727 1 95.69 195 GLU A N 1
ATOM 1553 C CA . GLU A 1 195 ? -2.037 0.294 5.488 1 95.69 195 GLU A CA 1
ATOM 1554 C C . GLU A 1 195 ? -2.916 1.541 5.48 1 95.69 195 GLU A C 1
ATOM 1556 O O . GLU A 1 195 ? -2.568 2.557 6.086 1 95.69 195 GLU A O 1
ATOM 1561 N N . ALA A 1 196 ? -4.055 1.414 4.777 1 96.62 196 ALA A N 1
ATOM 1562 C CA . ALA A 1 196 ? -4.988 2.535 4.699 1 96.62 196 ALA A CA 1
ATOM 1563 C C . ALA A 1 196 ? -5.496 2.924 6.086 1 96.62 196 ALA A C 1
ATOM 1565 O O . ALA A 1 196 ? -5.516 4.105 6.438 1 96.62 196 ALA A O 1
ATOM 1566 N N . ASN A 1 197 ? -5.844 1.938 6.875 1 96.94 197 ASN A N 1
ATOM 1567 C CA . ASN A 1 197 ? -6.371 2.201 8.211 1 96.94 197 ASN A CA 1
ATOM 1568 C C . ASN A 1 197 ? -5.309 2.809 9.125 1 96.94 197 ASN A C 1
ATOM 1570 O O . ASN A 1 197 ? -5.594 3.734 9.883 1 96.94 197 ASN A O 1
ATOM 1574 N N . LYS A 1 198 ? -4.121 2.27 9.062 1 95.88 198 LYS A N 1
ATOM 1575 C CA . LYS A 1 198 ? -3.027 2.771 9.891 1 95.88 198 LYS A CA 1
ATOM 1576 C C . LYS A 1 198 ? -2.781 4.258 9.641 1 95.88 198 LYS A C 1
ATOM 1578 O O . LYS A 1 198 ? -2.66 5.043 10.578 1 95.88 198 LYS A O 1
ATOM 1583 N N . LEU A 1 199 ? -2.689 4.633 8.367 1 97.25 199 LEU A N 1
ATOM 1584 C CA . LEU A 1 199 ? -2.465 6.027 8.016 1 97.25 199 LEU A CA 1
ATOM 1585 C C . LEU A 1 199 ? -3.662 6.887 8.414 1 97.25 199 LEU A C 1
ATOM 1587 O O . LEU A 1 199 ? -3.494 7.98 8.961 1 97.25 199 LEU A O 1
ATOM 1591 N N . ALA A 1 200 ? -4.883 6.418 8.18 1 96.06 200 ALA A N 1
ATOM 1592 C CA . ALA A 1 200 ? -6.09 7.156 8.547 1 96.06 200 ALA A CA 1
ATOM 1593 C C . ALA A 1 200 ? -6.125 7.426 10.047 1 96.06 200 ALA A C 1
ATOM 1595 O O . ALA A 1 200 ? -6.414 8.547 10.477 1 96.06 200 ALA A O 1
ATOM 1596 N N . ASP A 1 201 ? -5.832 6.395 10.789 1 95.56 201 ASP A N 1
ATOM 1597 C CA . ASP A 1 201 ? -5.816 6.547 12.242 1 95.56 201 ASP A CA 1
ATOM 1598 C C . ASP A 1 201 ? -4.84 7.641 12.672 1 95.56 201 ASP A C 1
ATOM 1600 O O . ASP A 1 201 ? -5.168 8.477 13.516 1 95.56 201 ASP A O 1
ATOM 1604 N N . TYR A 1 202 ? -3.674 7.676 12.102 1 96.56 202 TYR A N 1
ATOM 1605 C CA . TYR A 1 202 ? -2.66 8.672 12.422 1 96.56 202 TYR A CA 1
ATOM 1606 C C . TYR A 1 202 ? -3.148 10.078 12.086 1 96.56 202 TYR A C 1
ATOM 1608 O O . TYR A 1 202 ? -2.998 11 12.891 1 96.56 202 TYR A O 1
ATOM 1616 N N . LEU A 1 203 ? -3.723 10.164 10.883 1 94 203 LEU A N 1
ATOM 1617 C CA . LEU A 1 203 ? -4.176 11.477 10.422 1 94 203 LEU A CA 1
ATOM 1618 C C . LEU A 1 203 ? -5.285 12.016 11.32 1 94 203 LEU A C 1
ATOM 1620 O O . LEU A 1 203 ? -5.324 13.211 11.617 1 94 203 LEU A O 1
ATOM 1624 N N . ILE A 1 204 ? -6.191 11.172 11.734 1 92.81 204 ILE A N 1
ATOM 1625 C CA . ILE A 1 204 ? -7.297 11.57 12.602 1 92.81 204 ILE A CA 1
ATOM 1626 C C . ILE A 1 204 ? -6.762 11.977 13.977 1 92.81 204 ILE A C 1
ATOM 1628 O O . ILE A 1 204 ? -7.184 12.984 14.539 1 92.81 204 ILE A O 1
ATOM 1632 N N . GLU A 1 205 ? -5.855 11.203 14.477 1 92.12 205 GLU A N 1
ATOM 1633 C CA . GLU A 1 205 ? -5.234 11.523 15.758 1 92.12 205 GLU A CA 1
ATOM 1634 C C . GLU A 1 205 ? -4.516 12.867 15.703 1 92.12 205 GLU A C 1
ATOM 1636 O O . GLU A 1 205 ? -4.637 13.68 16.625 1 92.12 205 GLU A O 1
ATOM 1641 N N . LYS A 1 206 ? -3.766 13.086 14.656 1 89.69 206 LYS A N 1
ATOM 1642 C CA . LYS A 1 206 ? -3.031 14.336 14.492 1 89.69 206 LYS A CA 1
ATOM 1643 C C . LYS A 1 206 ? -3.984 15.531 14.422 1 89.69 206 LYS A C 1
ATOM 1645 O O . LYS A 1 206 ? -3.699 16.594 14.969 1 89.69 206 LYS A O 1
ATOM 1650 N N . LYS A 1 207 ? -5.039 15.367 13.719 1 87.25 207 LYS A N 1
ATOM 1651 C CA . LYS A 1 207 ? -6.051 16.406 13.625 1 87.25 207 LYS A CA 1
ATOM 1652 C C . LYS A 1 207 ? -6.652 16.719 14.992 1 87.25 207 LYS A C 1
ATOM 1654 O O . LYS A 1 207 ? -6.836 17.891 15.352 1 87.25 207 LYS A O 1
ATOM 1659 N N . THR A 1 208 ? -6.992 15.742 15.672 1 86.12 208 THR A N 1
ATOM 1660 C CA . THR A 1 208 ? -7.586 15.922 17 1 86.12 208 THR A CA 1
ATOM 1661 C C . THR A 1 208 ? -6.625 16.656 17.922 1 86.12 208 THR A C 1
ATOM 1663 O O . THR A 1 208 ? -7.039 17.547 18.688 1 86.12 208 THR A O 1
ATOM 1666 N N . GLU A 1 209 ? -5.383 16.328 17.812 1 81.88 209 GLU A N 1
ATOM 1667 C CA . GLU A 1 209 ? -4.371 17.016 18.609 1 81.88 209 GLU A CA 1
ATOM 1668 C C . GLU A 1 209 ? -4.25 18.484 18.219 1 81.88 209 GLU A C 1
ATOM 1670 O O . GLU A 1 209 ? -4.137 19.359 19.094 1 81.88 209 GLU A O 1
ATOM 1675 N N . SER A 1 210 ? -4.301 18.719 16.984 1 80.62 210 SER A N 1
ATOM 1676 C CA . SER A 1 210 ? -4.203 20.094 16.5 1 80.62 210 SER A CA 1
ATOM 1677 C C . SER A 1 210 ? -5.406 20.922 16.938 1 80.62 210 SER A C 1
ATOM 1679 O O . SER A 1 210 ? -5.254 22.078 17.344 1 80.62 210 SER A O 1
ATOM 1681 N N . LEU A 1 211 ? -6.531 20.375 16.844 1 78 211 LEU A N 1
ATOM 1682 C CA . LEU A 1 211 ? -7.742 21.078 17.266 1 78 211 LEU A CA 1
ATOM 1683 C C . LEU A 1 211 ? -7.715 21.344 18.766 1 78 211 LEU A C 1
ATOM 1685 O O . LEU A 1 211 ? -8.125 22.422 19.203 1 78 211 LEU A O 1
ATOM 1689 N N . ALA A 1 212 ? -7.246 20.484 19.438 1 76.06 212 ALA A N 1
ATOM 1690 C CA . ALA A 1 212 ? -7.133 20.688 20.875 1 76.06 212 ALA A CA 1
ATOM 1691 C C . ALA A 1 212 ? -6.18 21.828 21.203 1 76.06 212 ALA A C 1
ATOM 1693 O O . ALA A 1 212 ? -6.461 22.656 22.078 1 76.06 212 ALA A O 1
ATOM 1694 N N . THR A 1 213 ? -5.176 21.859 20.453 1 76.19 213 THR A N 1
ATOM 1695 C CA . THR A 1 213 ? -4.199 22.938 20.656 1 76.19 213 THR A CA 1
ATOM 1696 C C . THR A 1 213 ? -4.777 24.281 20.234 1 76.19 213 THR A C 1
ATOM 1698 O O . THR A 1 213 ? -4.527 25.297 20.875 1 76.19 213 THR A O 1
ATOM 1701 N N . GLU A 1 214 ? -5.562 24.203 19.188 1 75.25 214 GLU A N 1
ATOM 1702 C CA . GLU A 1 214 ? -6.195 25.438 18.719 1 75.25 214 GLU A CA 1
ATOM 1703 C C . GLU A 1 214 ? -7.238 25.938 19.719 1 75.25 214 GLU A C 1
ATOM 1705 O O . GLU A 1 214 ? -7.316 27.125 19.984 1 75.25 214 GLU A O 1
ATOM 1710 N N . GLU A 1 215 ? -7.992 25.031 20.172 1 78.69 215 GLU A N 1
ATOM 1711 C CA . GLU A 1 215 ? -8.984 25.391 21.172 1 78.69 215 GLU A CA 1
ATOM 1712 C C . GLU A 1 215 ? -8.328 25.953 22.422 1 78.69 215 GLU A C 1
ATOM 1714 O O . GLU A 1 215 ? -8.805 26.938 22.984 1 78.69 215 GLU A O 1
ATOM 1719 N N . GLU A 1 216 ? -7.273 25.297 22.766 1 75.94 216 GLU A N 1
ATOM 1720 C CA . GLU A 1 216 ? -6.531 25.812 23.922 1 75.94 216 GLU A CA 1
ATOM 1721 C C . GLU A 1 216 ? -5.98 27.203 23.641 1 75.94 216 GLU A C 1
ATOM 1723 O O . GLU A 1 216 ? -5.988 28.078 24.531 1 75.94 216 GLU A O 1
ATOM 1728 N N . SER A 1 217 ? -5.562 27.344 22.422 1 73.94 217 SER A N 1
ATOM 1729 C CA . SER A 1 217 ? -5.035 28.656 22.016 1 73.94 217 SER A CA 1
ATOM 1730 C C . SER A 1 217 ? -6.129 29.703 22 1 73.94 217 SER A C 1
ATOM 1732 O O . SER A 1 217 ? -5.914 30.844 22.422 1 73.94 217 SER A O 1
ATOM 1734 N N . GLN A 1 218 ? -7.297 29.328 21.562 1 81.25 218 GLN A N 1
ATOM 1735 C CA . GLN A 1 218 ? -8.422 30.25 21.531 1 81.25 218 GLN A CA 1
ATOM 1736 C C . GLN A 1 218 ? -8.883 30.594 22.953 1 81.25 218 GLN A C 1
ATOM 1738 O O . GLN A 1 218 ? -9.172 31.766 23.234 1 81.25 218 GLN A O 1
ATOM 1743 N N . GLN A 1 219 ? -8.984 29.609 23.703 1 84.12 219 GLN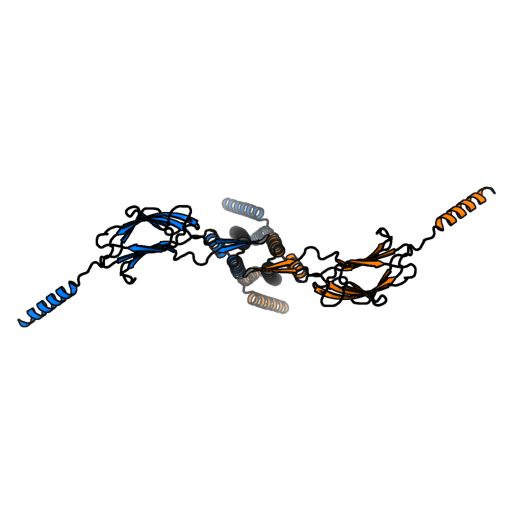 A N 1
ATOM 1744 C CA . GLN A 1 219 ? -9.375 29.859 25.094 1 84.12 219 GLN A CA 1
ATOM 1745 C C . GLN A 1 219 ? -8.375 30.781 25.781 1 84.12 219 GLN A C 1
ATOM 1747 O O . GLN A 1 219 ? -8.773 31.656 26.562 1 84.12 219 GLN A O 1
ATOM 1752 N N . PHE A 1 220 ? -7.145 30.594 25.453 1 82.44 220 PHE A N 1
ATOM 1753 C CA . PHE A 1 220 ? -6.105 31.422 26.031 1 82.44 220 PHE A CA 1
ATOM 1754 C C . PHE A 1 220 ? -6.207 32.844 25.531 1 82.44 220 PHE A C 1
ATOM 1756 O O . PHE A 1 220 ? -6.102 33.812 26.297 1 82.44 220 PHE A O 1
ATOM 1763 N N . LYS A 1 221 ? -6.531 33.031 24.266 1 79 221 LYS A N 1
ATOM 1764 C CA . LYS A 1 221 ? -6.695 34.344 23.672 1 79 221 LYS A CA 1
ATOM 1765 C C . LYS A 1 221 ? -7.887 35.062 24.281 1 79 221 LYS A C 1
ATOM 1767 O O . LYS A 1 221 ? -7.824 36.281 24.5 1 79 221 LYS A O 1
ATOM 1772 N N . GLU A 1 222 ? -8.906 34.375 24.484 1 83.25 222 GLU A N 1
ATOM 1773 C CA . GLU A 1 222 ? -10.078 34.969 25.125 1 83.25 222 GLU A CA 1
ATOM 1774 C C . GLU A 1 222 ? -9.758 35.438 26.547 1 83.25 222 GLU A C 1
ATOM 1776 O O . GLU A 1 222 ? -10.234 36.469 26.984 1 83.25 222 GLU A O 1
ATOM 1781 N N . LYS A 1 223 ? -9.023 34.656 27.219 1 80.25 223 LYS A N 1
ATOM 1782 C CA . LYS A 1 223 ? -8.586 35.031 28.562 1 80.25 223 LYS A CA 1
ATOM 1783 C C . LYS A 1 223 ? -7.777 36.344 28.547 1 80.25 223 LYS A C 1
ATOM 1785 O O . LYS A 1 223 ? -7.898 37.156 29.453 1 80.25 223 LYS A O 1
ATOM 1790 N N . LEU A 1 224 ? -7.02 36.562 27.438 1 77.5 224 LEU A N 1
ATOM 1791 C CA . LEU A 1 224 ? -6.168 37.719 27.312 1 77.5 224 LEU A CA 1
ATOM 1792 C C . LEU A 1 224 ? -7.004 39 27.109 1 77.5 224 LEU A C 1
ATOM 1794 O O . LEU A 1 224 ? -6.547 40.094 27.391 1 77.5 224 LEU A O 1
ATOM 1798 N N . ASN A 1 225 ? -8.195 38.844 26.578 1 79.62 225 ASN A N 1
ATOM 1799 C CA . ASN A 1 225 ? -9.094 39.969 26.391 1 79.62 225 ASN A CA 1
ATOM 1800 C C . ASN A 1 225 ? -9.445 40.625 27.719 1 79.62 225 ASN A C 1
ATOM 1802 O O . ASN A 1 225 ? -9.891 41.781 27.75 1 79.62 225 ASN A O 1
ATOM 1806 N N . GLY A 1 226 ? -9.18 39.969 28.781 1 72 226 GLY A N 1
ATOM 1807 C CA . GLY A 1 226 ? -9.453 40.5 30.109 1 72 226 GLY A CA 1
ATOM 1808 C C . GLY A 1 226 ? -8.383 41.469 30.609 1 72 226 GLY A C 1
ATOM 1809 O O . GLY A 1 226 ? -8.578 42.125 31.609 1 72 226 GLY A O 1
ATOM 1810 N N . PHE A 1 227 ? -7.316 41.531 29.844 1 70.69 227 PHE A N 1
ATOM 1811 C CA . PHE A 1 227 ? -6.219 42.406 30.234 1 70.69 227 PHE A CA 1
ATOM 1812 C C . PHE A 1 227 ? -6.32 43.781 29.531 1 70.69 227 PHE A C 1
ATOM 1814 O O . PHE A 1 227 ? -6.633 43.844 28.344 1 70.69 227 PHE A O 1
ATOM 1821 N N . SER A 1 228 ? -6.16 44.875 30.297 1 70 228 SER A N 1
ATOM 1822 C CA . SER A 1 228 ? -6.188 46.219 29.766 1 70 228 SER A CA 1
ATOM 1823 C C . SER A 1 228 ? -4.844 46.594 29.156 1 70 228 SER A C 1
ATOM 1825 O O . SER A 1 228 ? -4.777 47.438 28.25 1 70 228 SER A O 1
ATOM 1827 N N . ASP A 1 229 ? -3.809 46.031 29.625 1 63.72 229 ASP A N 1
ATOM 1828 C CA . ASP A 1 229 ? -2.453 46.281 29.156 1 63.72 229 ASP A CA 1
ATOM 1829 C C . ASP A 1 229 ? -2.109 45.406 27.953 1 63.72 229 ASP A C 1
ATOM 1831 O O . ASP A 1 229 ? -1.879 44.219 28.109 1 63.72 229 ASP A O 1
ATOM 1835 N N . PRO A 1 230 ? -2.035 46 26.781 1 70.19 230 PRO A N 1
ATOM 1836 C CA . PRO A 1 230 ? -1.775 45.219 25.578 1 70.19 230 PRO A CA 1
ATOM 1837 C C . PRO A 1 230 ? -0.386 44.562 25.562 1 70.19 230 PRO A C 1
ATOM 1839 O O . PRO A 1 230 ? -0.191 43.5 24.984 1 70.19 230 PRO A O 1
ATOM 1842 N N . VAL A 1 231 ? 0.488 45.219 26.25 1 60.09 231 VAL A N 1
ATOM 1843 C CA . VAL A 1 231 ? 1.853 44.719 26.312 1 60.09 231 VAL A CA 1
ATOM 1844 C C . VAL A 1 231 ? 1.883 43.406 27.094 1 60.09 231 VAL A C 1
ATOM 1846 O O . VAL A 1 231 ? 2.549 42.438 26.688 1 60.09 231 VAL A O 1
ATOM 1849 N N . LEU A 1 232 ? 1.11 43.406 28.203 1 67.88 232 LEU A N 1
ATOM 1850 C CA . LEU A 1 232 ? 1.036 42.219 29.031 1 67.88 232 LEU A CA 1
ATOM 1851 C C . LEU A 1 232 ? 0.41 41.062 28.25 1 67.88 232 LEU A C 1
ATOM 1853 O O . LEU A 1 232 ? 0.905 39.938 28.297 1 67.88 232 LEU A O 1
ATOM 1857 N N . GLY A 1 233 ? -0.615 41.344 27.5 1 66.62 233 GLY A N 1
ATOM 1858 C CA . GLY A 1 233 ? -1.249 40.344 26.672 1 66.62 233 GLY A CA 1
ATOM 1859 C C . GLY A 1 233 ? -0.314 39.75 25.641 1 66.62 233 GLY A C 1
ATOM 1860 O O . GLY A 1 233 ? -0.277 38.531 25.453 1 66.62 233 GLY A O 1
ATOM 1861 N N . MET A 1 234 ? 0.512 40.562 25.078 1 70.69 234 MET A N 1
ATOM 1862 C CA . MET A 1 234 ? 1.453 40.156 24.031 1 70.69 234 MET A CA 1
ATOM 1863 C C . MET A 1 234 ? 2.533 39.25 24.609 1 70.69 234 MET A C 1
ATOM 1865 O O . MET A 1 234 ? 2.932 38.25 23.984 1 70.69 234 MET A O 1
ATOM 1869 N N . LYS A 1 235 ? 2.957 39.625 25.781 1 64.5 235 LYS A N 1
ATOM 1870 C CA . LYS A 1 235 ? 3.99 38.844 26.422 1 64.5 235 LYS A CA 1
ATOM 1871 C C . LYS A 1 235 ? 3.461 37.469 26.812 1 64.5 235 LYS A C 1
ATOM 1873 O O . LYS A 1 235 ? 4.141 36.438 26.609 1 64.5 235 LYS A O 1
ATOM 1878 N N . LEU A 1 236 ? 2.244 37.438 27.328 1 74.5 236 LEU A N 1
ATOM 1879 C CA . LEU A 1 236 ? 1.623 36.156 27.703 1 74.5 236 LEU A CA 1
ATOM 1880 C C . LEU A 1 236 ? 1.382 35.281 26.484 1 74.5 236 LEU A C 1
ATOM 1882 O O . LEU A 1 236 ? 1.61 34.094 26.516 1 74.5 236 LEU A O 1
ATOM 1886 N N . GLN A 1 237 ? 1.019 35.938 25.375 1 74.69 237 GLN A N 1
ATOM 1887 C CA . GLN A 1 237 ? 0.817 35.219 24.125 1 74.69 237 GLN A CA 1
ATOM 1888 C C . GLN A 1 237 ? 2.127 34.625 23.609 1 74.69 237 GLN A C 1
ATOM 1890 O O . GLN A 1 237 ? 2.148 33.531 23.094 1 74.69 237 GLN A O 1
ATOM 1895 N N . ALA A 1 238 ? 3.201 35.312 23.781 1 69.19 238 ALA A N 1
ATOM 1896 C CA . ALA A 1 238 ? 4.512 34.812 23.344 1 69.19 238 ALA A CA 1
ATOM 1897 C C . ALA A 1 238 ? 4.914 33.562 24.094 1 69.19 238 ALA A C 1
ATOM 1899 O O . ALA A 1 238 ? 5.449 32.625 23.5 1 69.19 238 ALA A O 1
ATOM 1900 N N . PHE A 1 239 ? 4.625 33.562 25.375 1 65.56 239 PHE A N 1
ATOM 1901 C CA . PHE A 1 239 ? 4.922 32.375 26.188 1 65.56 239 PHE A CA 1
ATOM 1902 C C . PHE A 1 239 ? 4.098 31.188 25.719 1 65.56 239 PHE A C 1
ATOM 1904 O O . PHE A 1 239 ? 4.617 30.062 25.609 1 65.56 239 PHE A O 1
ATOM 1911 N N . PHE A 1 240 ? 2.844 31.531 25.438 1 73.06 240 PHE A N 1
ATOM 1912 C CA . PHE A 1 240 ? 1.938 30.484 24.969 1 73.06 240 PHE A CA 1
ATOM 1913 C C . PHE A 1 240 ? 2.416 29.906 23.641 1 73.06 240 PHE A C 1
ATOM 1915 O O . PHE A 1 240 ? 2.439 28.688 23.469 1 73.06 240 PHE A O 1
ATOM 1922 N N . ASP A 1 241 ? 2.953 30.75 22.828 1 71.06 241 ASP A N 1
ATOM 1923 C CA . ASP A 1 241 ? 3.398 30.359 21.484 1 71.06 241 ASP A CA 1
ATOM 1924 C C . ASP A 1 241 ? 4.68 29.516 21.562 1 71.06 241 ASP A C 1
ATOM 1926 O O . ASP A 1 241 ? 4.957 28.719 20.656 1 71.06 241 ASP A O 1
ATOM 1930 N N . LEU A 1 242 ? 5.34 29.688 22.641 1 65.12 242 LEU A N 1
ATOM 1931 C CA . LEU A 1 242 ? 6.59 28.953 22.844 1 65.12 242 LEU A CA 1
ATOM 1932 C C . LEU A 1 242 ? 6.328 27.562 23.422 1 65.12 242 LEU A C 1
ATOM 1934 O O . LEU A 1 242 ? 7.262 26.797 23.625 1 65.12 242 LEU A O 1
ATOM 1938 N N . GLY A 1 243 ? 5.027 27.281 23.656 1 66.56 243 GLY A N 1
ATOM 1939 C CA . GLY A 1 243 ? 4.68 25.938 24.094 1 66.56 243 GLY A CA 1
ATOM 1940 C C . GLY A 1 243 ? 4.453 25.844 25.594 1 66.56 243 GLY A C 1
ATOM 1941 O O . GLY A 1 243 ? 4.168 24.75 26.109 1 66.56 243 GLY A O 1
ATOM 1942 N N . LEU A 1 244 ? 4.602 26.969 26.203 1 68.75 244 LEU A N 1
ATOM 1943 C CA . LEU A 1 244 ? 4.387 27 27.641 1 68.75 244 LEU A CA 1
ATOM 1944 C C . LEU A 1 244 ? 2.912 27.203 27.969 1 68.75 244 LEU A C 1
ATOM 1946 O O . LEU A 1 244 ? 2.551 28.188 28.625 1 68.75 244 LEU A O 1
ATOM 1950 N N . HIS A 1 245 ? 2.129 26.312 27.562 1 75.88 245 HIS A N 1
ATOM 1951 C CA . HIS A 1 245 ? 0.68 26.484 27.578 1 75.88 245 HIS A CA 1
ATOM 1952 C C . HIS A 1 245 ? 0.149 26.531 29.016 1 75.88 245 HIS A C 1
ATOM 1954 O O . HIS A 1 245 ? -0.572 27.453 29.375 1 75.88 245 HIS A O 1
ATOM 1960 N N . ASN A 1 246 ? 0.581 25.609 29.797 1 74.81 246 ASN A N 1
ATOM 1961 C CA . ASN A 1 246 ? 0.088 25.547 31.172 1 74.81 246 ASN A CA 1
ATOM 1962 C C . ASN A 1 246 ? 0.552 26.734 31.984 1 74.81 246 ASN A C 1
ATOM 1964 O O . ASN A 1 246 ? -0.242 27.344 32.719 1 74.81 246 ASN A O 1
ATOM 1968 N N . GLU A 1 247 ? 1.836 27.094 31.906 1 68.31 247 GLU A N 1
ATOM 1969 C CA . GLU A 1 247 ? 2.408 28.219 32.656 1 68.31 247 GLU A CA 1
ATOM 1970 C C . GLU A 1 247 ? 1.748 29.531 32.25 1 68.31 247 GLU A C 1
ATOM 1972 O O . GLU A 1 247 ? 1.451 30.359 33.125 1 68.31 247 GLU A O 1
ATOM 1977 N N . SER A 1 248 ? 1.519 29.594 31 1 70.19 248 SER A N 1
ATOM 1978 C CA . SER A 1 248 ? 0.896 30.828 30.516 1 70.19 248 SER A CA 1
ATOM 1979 C C . SER A 1 248 ? -0.534 30.953 31.031 1 70.19 248 SER A C 1
ATOM 1981 O O . SER A 1 248 ? -0.95 32.031 31.438 1 70.19 248 SER A O 1
ATOM 1983 N N . ASN A 1 249 ? -1.23 29.922 31.047 1 78.81 249 ASN A N 1
ATOM 1984 C CA . ASN A 1 249 ? -2.607 29.922 31.531 1 78.81 249 ASN A CA 1
ATOM 1985 C C . ASN A 1 249 ? -2.674 30.219 33.031 1 78.81 249 ASN A C 1
ATOM 1987 O O . ASN A 1 249 ? -3.502 31.016 33.469 1 78.81 249 ASN A O 1
ATOM 1991 N N . GLU A 1 250 ? -1.86 29.594 33.719 1 72.88 250 GLU A N 1
ATOM 1992 C CA . GLU A 1 250 ? -1.824 29.797 35.156 1 72.88 250 GLU A CA 1
ATOM 1993 C C . GLU A 1 250 ? -1.488 31.25 35.5 1 72.88 250 GLU A C 1
ATOM 1995 O O . GLU A 1 250 ? -2.1 31.844 36.406 1 72.88 250 GLU A O 1
ATOM 2000 N N . LEU A 1 251 ? -0.496 31.766 34.844 1 71.19 251 LEU A N 1
ATOM 2001 C CA . LEU A 1 251 ? -0.1 33.156 35.094 1 71.19 251 LEU A CA 1
ATOM 2002 C C . LEU A 1 251 ? -1.229 34.094 34.719 1 71.19 251 LEU A C 1
ATOM 2004 O O . LEU A 1 251 ? -1.497 35.062 35.438 1 71.19 251 LEU A O 1
ATOM 2008 N N . ALA A 1 252 ? -1.876 33.875 33.656 1 75.5 252 ALA A N 1
ATOM 2009 C CA . ALA A 1 252 ? -2.998 34.719 33.25 1 75.5 252 ALA A CA 1
ATOM 2010 C C . ALA A 1 252 ? -4.125 34.688 34.25 1 75.5 252 ALA A C 1
ATOM 2012 O O . ALA A 1 252 ? -4.691 35.719 34.625 1 75.5 252 ALA A O 1
ATOM 2013 N N . ASP A 1 253 ? -4.402 33.562 34.75 1 79.44 253 ASP A N 1
ATOM 2014 C CA . ASP A 1 253 ? -5.434 33.406 35.781 1 79.44 253 ASP A CA 1
ATOM 2015 C C . ASP A 1 253 ? -5.066 34.188 37.031 1 79.44 253 ASP A C 1
ATOM 2017 O O . ASP A 1 253 ? -5.91 34.844 37.625 1 79.44 253 ASP A O 1
ATOM 2021 N N . TYR A 1 254 ? -3.848 34.031 37.438 1 71.12 254 TYR A N 1
ATOM 2022 C CA . TYR A 1 254 ? -3.365 34.75 38.625 1 71.12 254 TYR A CA 1
ATOM 2023 C C . TYR A 1 254 ? -3.498 36.25 38.469 1 71.12 254 TYR A C 1
ATOM 2025 O O . TYR A 1 254 ? -4.008 36.938 39.344 1 71.12 254 TYR A O 1
ATOM 2033 N N . LEU A 1 255 ? -3.098 36.719 37.344 1 70.81 255 LEU A N 1
ATOM 2034 C CA . LEU A 1 255 ?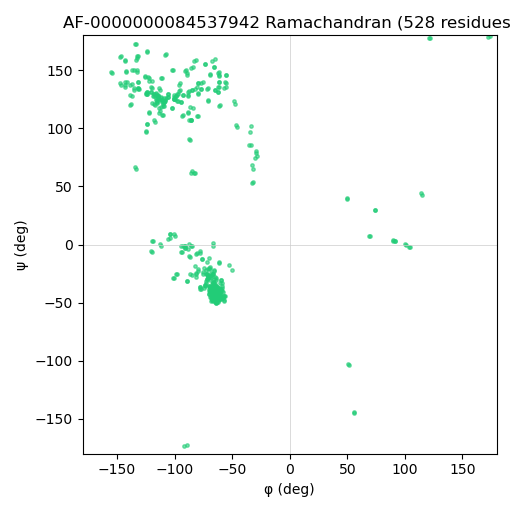 -3.104 38.156 37.094 1 70.81 255 LEU A CA 1
ATOM 2035 C C . LEU A 1 255 ? -4.531 38.688 37 1 70.81 255 LEU A C 1
ATOM 2037 O O . LEU A 1 255 ? -4.816 39.812 37.469 1 70.81 255 LEU A O 1
ATOM 2041 N N . LEU A 1 256 ? -5.363 37.938 36.438 1 80 256 LEU A N 1
ATOM 2042 C CA . LEU A 1 256 ? -6.762 38.344 36.375 1 80 256 LEU A CA 1
ATOM 2043 C C . LEU A 1 256 ? -7.406 38.344 37.75 1 80 256 LEU A C 1
ATOM 2045 O O . LEU A 1 256 ? -8.219 39.25 38.031 1 80 256 LEU A O 1
ATOM 2049 N N . GLN A 1 257 ? -7.016 37.5 38.531 1 76.31 257 GLN A N 1
ATOM 2050 C CA . GLN A 1 257 ? -7.512 37.469 39.906 1 76.31 257 GLN A CA 1
ATOM 2051 C C . GLN A 1 257 ? -7 38.656 40.688 1 76.31 257 GLN A C 1
ATOM 2053 O O . GLN A 1 257 ? -7.75 39.281 41.438 1 76.31 257 GLN A O 1
ATOM 2058 N N . GLU A 1 258 ? -5.852 38.969 40.5 1 69.31 258 GLU A N 1
ATOM 2059 C CA . GLU A 1 258 ? -5.277 40.156 41.188 1 69.31 258 GLU A CA 1
ATOM 2060 C C . GLU A 1 258 ? -5.98 41.438 40.75 1 69.31 258 GLU A C 1
ATOM 2062 O O . GLU A 1 258 ? -6.215 42.312 41.594 1 69.31 258 GLU A O 1
ATOM 2067 N N . LYS A 1 259 ? -6.289 41.5 39.562 1 73.94 259 LYS A N 1
ATOM 2068 C CA . LYS A 1 259 ? -7.008 42.656 39.031 1 73.94 259 LYS A CA 1
ATOM 2069 C C . LYS A 1 259 ? -8.414 42.719 39.625 1 73.94 259 LYS A C 1
ATOM 2071 O O . LYS A 1 259 ? -8.883 43.812 40 1 73.94 259 LYS A O 1
ATOM 2076 N N . ALA A 1 260 ? -9.031 41.688 39.719 1 77.38 260 ALA A N 1
ATOM 2077 C CA . ALA A 1 260 ? -10.375 41.656 40.281 1 77.38 260 ALA A CA 1
ATOM 2078 C C . ALA A 1 260 ? -10.352 42.031 41.75 1 77.38 260 ALA A C 1
ATOM 2080 O O . ALA A 1 260 ? -11.219 42.75 42.25 1 77.38 260 ALA A O 1
ATOM 2081 N N . ASP A 1 261 ? -9.359 41.688 42.406 1 72.06 261 ASP A N 1
ATOM 2082 C CA . ASP A 1 261 ? -9.219 42 43.844 1 72.06 261 ASP A CA 1
ATOM 2083 C C . ASP A 1 261 ? -8.914 43.469 44.031 1 72.06 261 ASP A C 1
ATOM 2085 O O . ASP A 1 261 ? -9.422 44.094 44.969 1 72.06 261 ASP A O 1
ATOM 2089 N N . ALA A 1 262 ? -8.227 43.969 43.188 1 66.06 262 ALA A N 1
ATOM 2090 C CA . ALA A 1 262 ? -7.867 45.406 43.281 1 66.06 262 ALA A CA 1
ATOM 2091 C C . ALA A 1 262 ? -9.062 46.281 42.969 1 66.06 262 ALA A C 1
ATOM 2093 O O . ALA A 1 262 ? -9.211 47.375 43.531 1 66.06 262 ALA A O 1
ATOM 2094 N N . SER A 1 263 ? -9.844 45.844 42.156 1 73.38 263 SER A N 1
ATOM 2095 C CA . SER A 1 263 ? -11.031 46.594 41.812 1 73.38 263 SER A CA 1
ATOM 2096 C C . SER A 1 263 ? -12.062 46.594 42.938 1 73.38 263 SER A C 1
ATOM 2098 O O . SER A 1 263 ? -12.828 47.531 43.094 1 73.38 263 SER A O 1
ATOM 2100 N N . ASN A 1 264 ? -12.039 45.594 43.656 1 70.81 264 ASN A N 1
ATOM 2101 C CA . ASN A 1 264 ? -12.977 45.5 44.781 1 70.81 264 ASN A CA 1
ATOM 2102 C C . ASN A 1 264 ? -12.508 46.312 46 1 70.81 264 ASN A C 1
ATOM 2104 O O . ASN A 1 264 ? -13.312 46.625 46.875 1 70.81 264 ASN A O 1
ATOM 2108 N N . MET A 1 265 ? -11.328 46.625 46.125 1 60.19 265 MET A N 1
ATOM 2109 C CA . MET A 1 265 ? -10.805 47.406 47.219 1 60.19 265 MET A CA 1
ATOM 2110 C C . MET A 1 265 ? -10.93 48.906 46.938 1 60.19 265 MET A C 1
ATOM 2112 O O . MET A 1 265 ? -10.727 49.75 47.844 1 60.19 265 MET A O 1
ATOM 2116 N N . LYS A 1 266 ? -11.414 49.188 45.844 1 52.66 266 LYS A N 1
ATOM 2117 C CA . LYS A 1 266 ? -11.695 50.594 45.594 1 52.66 266 LYS A CA 1
ATOM 2118 C C . LYS A 1 266 ? -13.188 50.906 45.719 1 52.66 266 LYS A C 1
ATOM 2120 O O . LYS A 1 266 ? -14.016 50.062 45.344 1 52.66 266 LYS A O 1
ATOM 2125 N N . MET B 1 1 ? 90.375 -1.182 24.844 1 24.83 1 MET B N 1
ATOM 2126 C CA . MET B 1 1 ? 89.625 -0.384 23.875 1 24.83 1 MET B CA 1
ATOM 2127 C C . MET B 1 1 ? 89.312 -1.2 22.625 1 24.83 1 MET B C 1
ATOM 2129 O O . MET B 1 1 ? 88.562 -0.745 21.75 1 24.83 1 MET B O 1
ATOM 2133 N N . ARG B 1 2 ? 90.125 -2.367 22.375 1 31.22 2 ARG B N 1
ATOM 2134 C CA . ARG B 1 2 ? 90.125 -2.951 21.047 1 31.22 2 ARG B CA 1
ATOM 2135 C C . ARG B 1 2 ? 89 -3.951 20.875 1 31.22 2 ARG B C 1
ATOM 2137 O O . ARG B 1 2 ? 88.812 -4.539 19.797 1 31.22 2 ARG B O 1
ATOM 2144 N N . LYS B 1 3 ? 88.562 -4.52 21.984 1 36.72 3 LYS B N 1
ATOM 2145 C CA . LYS B 1 3 ? 87.75 -5.715 21.844 1 36.72 3 LYS B CA 1
ATOM 2146 C C . LYS B 1 3 ? 86.375 -5.363 21.266 1 36.72 3 LYS B C 1
ATOM 2148 O O . LYS B 1 3 ? 85.5 -6.246 21.078 1 36.72 3 LYS B O 1
ATOM 2153 N N . GLY B 1 4 ? 86.062 -4.098 21.406 1 34.44 4 GLY B N 1
ATOM 2154 C CA . GLY B 1 4 ? 84.625 -3.711 21.172 1 34.44 4 GLY B CA 1
ATOM 2155 C C . GLY B 1 4 ? 84.25 -3.768 19.719 1 34.44 4 GLY B C 1
ATOM 2156 O O . GLY B 1 4 ? 83.125 -3.445 19.359 1 34.44 4 GLY B O 1
ATOM 2157 N N . HIS B 1 5 ? 85.312 -3.83 18.781 1 43.56 5 HIS B N 1
ATOM 2158 C CA . HIS B 1 5 ? 85 -3.592 17.375 1 43.56 5 HIS B CA 1
ATOM 2159 C C . HIS B 1 5 ? 84.438 -4.84 16.719 1 43.56 5 HIS B C 1
ATOM 2161 O O . HIS B 1 5 ? 83.875 -4.777 15.602 1 43.56 5 HIS B O 1
ATOM 2167 N N . LYS B 1 6 ? 84.75 -6.109 17.25 1 44 6 LYS B N 1
ATOM 2168 C CA . LYS B 1 6 ? 84.375 -7.316 16.531 1 44 6 LYS B CA 1
ATOM 2169 C C . LYS B 1 6 ? 82.875 -7.629 16.719 1 44 6 LYS B C 1
ATOM 2171 O O . LYS B 1 6 ? 82.25 -8.32 15.898 1 44 6 LYS B O 1
ATOM 2176 N N . ALA B 1 7 ? 82.438 -7.348 17.891 1 47.72 7 ALA B N 1
ATOM 2177 C CA . ALA B 1 7 ? 81.062 -7.684 18.125 1 47.72 7 ALA B CA 1
ATOM 2178 C C . ALA B 1 7 ? 80.125 -6.844 17.25 1 47.72 7 ALA B C 1
ATOM 2180 O O . ALA B 1 7 ? 79.062 -7.293 16.859 1 47.72 7 ALA B O 1
ATOM 2181 N N . CYS B 1 8 ? 80.688 -5.523 16.938 1 50.69 8 CYS B N 1
ATOM 2182 C CA . CYS B 1 8 ? 79.875 -4.664 16.125 1 50.69 8 CYS B CA 1
ATOM 2183 C C . CYS B 1 8 ? 79.75 -5.172 14.695 1 50.69 8 CYS B C 1
ATOM 2185 O O . CYS B 1 8 ? 78.688 -5.102 14.07 1 50.69 8 CYS B O 1
ATOM 2187 N N . THR B 1 9 ? 80.938 -5.875 14.344 1 55.75 9 THR B N 1
ATOM 2188 C CA . THR B 1 9 ? 80.938 -6.328 12.953 1 55.75 9 THR B CA 1
ATOM 2189 C C . THR B 1 9 ? 80.062 -7.562 12.805 1 55.75 9 THR B C 1
ATOM 2191 O O . THR B 1 9 ? 79.312 -7.699 11.82 1 55.75 9 THR B O 1
ATOM 2194 N N . LEU B 1 10 ? 80.125 -8.438 13.82 1 57 10 LEU B N 1
ATOM 2195 C CA . LEU B 1 10 ? 79.312 -9.648 13.703 1 57 10 LEU B CA 1
ATOM 2196 C C . LEU B 1 10 ? 77.812 -9.32 13.812 1 57 10 LEU B C 1
ATOM 2198 O O . LEU B 1 10 ? 77 -9.898 13.094 1 57 10 LEU B O 1
ATOM 2202 N N . THR B 1 11 ? 77.5 -8.344 14.773 1 56 11 THR B N 1
ATOM 2203 C CA . THR B 1 11 ? 76.125 -7.957 14.883 1 56 11 THR B CA 1
ATOM 2204 C C . THR B 1 11 ? 75.625 -7.238 13.617 1 56 11 THR B C 1
ATOM 2206 O O . THR B 1 11 ? 74.5 -7.441 13.156 1 56 11 THR B O 1
ATOM 2209 N N . LEU B 1 12 ? 76.625 -6.492 12.984 1 55.31 12 LEU B N 1
ATOM 2210 C CA . LEU B 1 12 ? 76.25 -5.836 11.742 1 55.31 12 LEU B CA 1
ATOM 2211 C C . LEU B 1 12 ? 76.125 -6.855 10.617 1 55.31 12 LEU B C 1
ATOM 2213 O O . LEU B 1 12 ? 75.188 -6.75 9.797 1 55.31 12 LEU B O 1
ATOM 2217 N N . CYS B 1 13 ? 77 -7.91 10.633 1 52.38 13 CYS B N 1
ATOM 2218 C CA . CYS B 1 13 ? 76.875 -8.945 9.617 1 52.38 13 CYS B CA 1
ATOM 2219 C C . CYS B 1 13 ? 75.562 -9.773 9.828 1 52.38 13 CYS B C 1
ATOM 2221 O O . CYS B 1 13 ? 74.938 -10.141 8.859 1 52.38 13 CYS B O 1
ATOM 2223 N N . LEU B 1 14 ? 75.25 -10.062 11.109 1 54.19 14 LEU B N 1
ATOM 2224 C CA . LEU B 1 14 ? 74 -10.812 11.344 1 54.19 14 LEU B CA 1
ATOM 2225 C C . LEU B 1 14 ? 72.812 -9.969 11.016 1 54.19 14 LEU B C 1
ATOM 2227 O O . LEU B 1 14 ? 71.812 -10.477 10.492 1 54.19 14 LEU B O 1
ATOM 2231 N N . LEU B 1 15 ? 72.812 -8.609 11.305 1 52.09 15 LEU B N 1
ATOM 2232 C CA . LEU B 1 15 ? 71.75 -7.758 10.906 1 52.09 15 LEU B CA 1
ATOM 2233 C C . LEU B 1 15 ? 71.625 -7.672 9.391 1 52.09 15 LEU B C 1
ATOM 2235 O O . LEU B 1 15 ? 70.5 -7.648 8.844 1 52.09 15 LEU B O 1
ATOM 2239 N N . TYR B 1 16 ? 72.875 -7.613 8.734 1 49.69 16 TYR B N 1
ATOM 2240 C CA . TYR B 1 16 ? 72.812 -7.598 7.277 1 49.69 16 TYR B CA 1
ATOM 2241 C C . TYR B 1 16 ? 72.25 -8.93 6.742 1 49.69 16 TYR B C 1
ATOM 2243 O O . TYR B 1 16 ? 71.562 -8.977 5.73 1 49.69 16 TYR B O 1
ATOM 2251 N N . PHE B 1 17 ? 72.688 -10.07 7.367 1 48.88 17 PHE B N 1
ATOM 2252 C CA . PHE B 1 17 ? 72.188 -11.352 6.863 1 48.88 17 PHE B CA 1
ATOM 2253 C C . PHE B 1 17 ? 70.688 -11.477 7.102 1 48.88 17 PHE B C 1
ATOM 2255 O O . PHE B 1 17 ? 70 -12.102 6.309 1 48.88 17 PHE B O 1
ATOM 2262 N N . PHE B 1 18 ? 70.125 -11.023 8.266 1 49.94 18 PHE B N 1
ATOM 2263 C CA . PHE B 1 18 ? 68.688 -11.156 8.445 1 49.94 18 PHE B CA 1
ATOM 2264 C C . PHE B 1 18 ? 67.938 -10.266 7.469 1 49.94 18 PHE B C 1
ATOM 2266 O O . PHE B 1 18 ? 66.812 -10.531 7.148 1 49.94 18 PHE B O 1
ATOM 2273 N N . PHE B 1 19 ? 68.562 -9.086 7.145 1 47.88 19 PHE B N 1
ATOM 2274 C CA . PHE B 1 19 ? 67.812 -8.25 6.227 1 47.88 19 PHE B CA 1
ATOM 2275 C C . PHE B 1 19 ? 67.812 -8.82 4.812 1 47.88 19 PHE B C 1
ATOM 2277 O O . PHE B 1 19 ? 67.188 -8.273 3.902 1 47.88 19 PHE B O 1
ATOM 2284 N N . SER B 1 20 ? 68.938 -9.633 4.57 1 42.94 20 SER B N 1
ATOM 2285 C CA . SER B 1 20 ? 68.75 -10.188 3.229 1 42.94 20 SER B CA 1
ATOM 2286 C C . SER B 1 20 ? 67.562 -11.148 3.164 1 42.94 20 SER B C 1
ATOM 2288 O O . SER B 1 20 ? 67.75 -12.344 2.949 1 42.94 20 SER B O 1
ATOM 2290 N N . TRP B 1 21 ? 66.875 -11.32 4.289 1 40.41 21 TRP B N 1
ATOM 2291 C CA . TRP B 1 21 ? 65.625 -12.031 3.881 1 40.41 21 TRP B CA 1
ATOM 2292 C C . TRP B 1 21 ? 65.188 -11.57 2.5 1 40.41 21 TRP B C 1
ATOM 2294 O O . TRP B 1 21 ? 65.062 -10.375 2.242 1 40.41 21 TRP B O 1
ATOM 2304 N N . LEU B 1 22 ? 65.562 -12.352 1.477 1 40.91 22 LEU B N 1
ATOM 2305 C CA . LEU B 1 22 ? 65 -12.344 0.116 1 40.91 22 LEU B CA 1
ATOM 2306 C C . LEU B 1 22 ? 63.562 -11.906 0.1 1 40.91 22 LEU B C 1
ATOM 2308 O O . LEU B 1 22 ? 62.688 -12.57 0.683 1 40.91 22 LEU B O 1
ATOM 2312 N N . THR B 1 23 ? 63.281 -10.625 0.237 1 41.31 23 THR B N 1
ATOM 2313 C CA . THR B 1 23 ? 62.031 -10.266 -0.38 1 41.31 23 THR B CA 1
ATOM 2314 C C . THR B 1 23 ? 61.75 -11.117 -1.613 1 41.31 23 THR B C 1
ATOM 2316 O O . THR B 1 23 ? 62.344 -10.898 -2.67 1 41.31 23 THR B O 1
ATOM 2319 N N . VAL B 1 24 ? 61.781 -12.438 -1.456 1 43.69 24 VAL B N 1
ATOM 2320 C CA . VAL B 1 24 ? 61.062 -13.062 -2.578 1 43.69 24 VAL B CA 1
ATOM 2321 C C . VAL B 1 24 ? 59.906 -12.188 -3.014 1 43.69 24 VAL B C 1
ATOM 2323 O O . VAL B 1 24 ? 59 -11.906 -2.217 1 43.69 24 VAL B O 1
ATOM 2326 N N . PRO B 1 25 ? 60.156 -11.242 -3.877 1 46.56 25 PRO B N 1
ATOM 2327 C CA . PRO B 1 25 ? 58.906 -10.625 -4.355 1 46.56 25 PRO B CA 1
ATOM 2328 C C . PRO B 1 25 ? 57.75 -11.617 -4.43 1 46.56 25 PRO B C 1
ATOM 2330 O O . PRO B 1 25 ? 57.812 -12.594 -5.18 1 46.56 25 PRO B O 1
ATOM 2333 N N . ALA B 1 26 ? 57.219 -12.141 -3.33 1 51.81 26 ALA B N 1
ATOM 2334 C CA . ALA B 1 26 ? 55.969 -12.875 -3.484 1 51.81 26 ALA B CA 1
ATOM 2335 C C . ALA B 1 26 ? 55.156 -12.328 -4.648 1 51.81 26 ALA B C 1
ATOM 2337 O O . ALA B 1 26 ? 54.719 -11.172 -4.617 1 51.81 26 ALA B O 1
ATOM 2338 N N . SER B 1 27 ? 55.531 -12.758 -5.891 1 61.66 27 SER B N 1
ATOM 2339 C CA . SER B 1 27 ? 54.781 -12.375 -7.094 1 61.66 27 SER B CA 1
ATOM 2340 C C . SER B 1 27 ? 53.281 -12.523 -6.898 1 61.66 27 SER B C 1
ATOM 2342 O O . SER B 1 27 ? 52.812 -13.578 -6.477 1 61.66 27 SER B O 1
ATOM 2344 N N . ALA B 1 28 ? 52.625 -11.516 -6.672 1 80 28 ALA B N 1
ATOM 2345 C CA . ALA B 1 28 ? 51.156 -11.469 -6.602 1 80 28 ALA B CA 1
ATOM 2346 C C . ALA B 1 28 ? 50.562 -11.305 -7.988 1 80 28 ALA B C 1
ATOM 2348 O O . ALA B 1 28 ? 51.156 -10.703 -8.875 1 80 28 ALA B O 1
ATOM 2349 N N . VAL B 1 29 ? 49.562 -12.141 -8.211 1 90 29 VAL B N 1
ATOM 2350 C CA . VAL B 1 29 ? 48.844 -12.031 -9.469 1 90 29 VAL B CA 1
ATOM 2351 C C . VAL B 1 29 ? 48.469 -10.57 -9.719 1 90 29 VAL B C 1
ATOM 2353 O O . VAL B 1 29 ? 47.969 -9.883 -8.828 1 90 29 VAL B O 1
ATOM 2356 N N . GLU B 1 30 ? 48.875 -10.031 -10.812 1 93.69 30 GLU B N 1
ATOM 2357 C CA . GLU B 1 30 ? 48.531 -8.688 -11.266 1 93.69 30 GLU B CA 1
ATOM 2358 C C . GLU B 1 30 ? 47.594 -8.734 -12.453 1 93.69 30 GLU B C 1
ATOM 2360 O O . GLU B 1 30 ? 47.844 -9.422 -13.445 1 93.69 30 GLU B O 1
ATOM 2365 N N . VAL B 1 31 ? 46.5 -8.023 -12.266 1 95.94 31 VAL B N 1
ATOM 2366 C CA . VAL B 1 31 ? 45.531 -8.016 -13.344 1 95.94 31 VAL B CA 1
ATOM 2367 C C . VAL B 1 31 ? 45.406 -6.605 -13.906 1 95.94 31 VAL B C 1
ATOM 2369 O O . VAL B 1 31 ? 45.094 -5.664 -13.172 1 95.94 31 VAL B O 1
ATOM 2372 N N . ASN B 1 32 ? 45.656 -6.445 -15.148 1 96.12 32 ASN B N 1
ATOM 2373 C CA . ASN B 1 32 ? 45.375 -5.219 -15.891 1 96.12 32 ASN B CA 1
ATOM 2374 C C . ASN B 1 32 ? 44.062 -5.324 -16.672 1 96.12 32 ASN B C 1
ATOM 2376 O O . ASN B 1 32 ? 43.875 -6.285 -17.406 1 96.12 32 ASN B O 1
ATOM 2380 N N . VAL B 1 33 ? 43.219 -4.355 -16.469 1 96.31 33 VAL B N 1
ATOM 2381 C CA . VAL B 1 33 ? 41.906 -4.41 -17.094 1 96.31 33 VAL B CA 1
ATOM 2382 C C . VAL B 1 33 ? 41.781 -3.342 -18.172 1 96.31 33 VAL B C 1
ATOM 2384 O O . VAL B 1 33 ? 42.062 -2.168 -17.938 1 96.31 33 VAL B O 1
ATOM 2387 N N . GLU B 1 34 ? 41.469 -3.781 -19.328 1 95.06 34 GLU B N 1
ATOM 2388 C CA . GLU B 1 34 ? 41.125 -2.879 -20.438 1 95.06 34 GLU B CA 1
ATOM 2389 C C . GLU B 1 34 ? 39.625 -2.93 -20.75 1 95.06 34 GLU B C 1
ATOM 2391 O O . GLU B 1 34 ? 39.094 -3.994 -21.078 1 95.06 34 GLU B O 1
ATOM 2396 N N . GLY B 1 35 ? 38.906 -1.776 -20.719 1 90.88 35 GLY B N 1
ATOM 2397 C CA . GLY B 1 35 ? 37.469 -1.682 -20.906 1 90.88 35 GLY B CA 1
ATOM 2398 C C . GLY B 1 35 ? 36.75 -1.062 -19.734 1 90.88 35 GLY B C 1
ATOM 2399 O O . GLY B 1 35 ? 37.375 -0.735 -18.719 1 90.88 35 GLY B O 1
ATOM 2400 N N . ASP B 1 36 ? 35.5 -0.911 -19.875 1 86.19 36 ASP B N 1
ATOM 2401 C CA . ASP B 1 36 ? 34.688 -0.243 -18.859 1 86.19 36 ASP B CA 1
ATOM 2402 C C . ASP B 1 36 ? 34.375 -1.189 -17.703 1 86.19 36 ASP B C 1
ATOM 2404 O O . ASP B 1 36 ? 33.75 -2.234 -17.906 1 86.19 36 ASP B O 1
ATOM 2408 N N . HIS B 1 37 ? 34.969 -0.915 -16.531 1 90.69 37 HIS B N 1
ATOM 2409 C CA . HIS B 1 37 ? 34.656 -1.662 -15.32 1 90.69 37 HIS B CA 1
ATOM 2410 C C . HIS B 1 37 ? 34.438 -0.727 -14.133 1 90.69 37 HIS B C 1
ATOM 2412 O O . HIS B 1 37 ? 35.219 -0.774 -13.164 1 90.69 37 HIS B O 1
ATOM 2418 N N . PRO B 1 38 ? 33.406 0.077 -14.219 1 94.19 38 PRO B N 1
ATOM 2419 C CA . PRO B 1 38 ? 33.156 1.089 -13.188 1 94.19 38 PRO B CA 1
ATOM 2420 C C . PRO B 1 38 ? 32.844 0.478 -11.828 1 94.19 38 PRO B C 1
ATOM 2422 O O . PRO B 1 38 ? 32.438 -0.689 -11.75 1 94.19 38 PRO B O 1
ATOM 2425 N N . ALA B 1 39 ? 33.031 1.33 -10.789 1 95.06 39 ALA B N 1
ATOM 2426 C CA . ALA B 1 39 ? 32.75 0.897 -9.422 1 95.06 39 ALA B CA 1
ATOM 2427 C C . ALA B 1 39 ? 31.266 0.743 -9.188 1 95.06 39 ALA B C 1
ATOM 2429 O O . ALA B 1 39 ? 30.844 -0.052 -8.344 1 95.06 39 ALA B O 1
ATOM 2430 N N . GLU B 1 40 ? 30.484 1.527 -9.914 1 95.62 40 GLU B N 1
ATOM 2431 C CA . GLU B 1 40 ? 29.016 1.487 -9.812 1 95.62 40 GLU B CA 1
ATOM 2432 C C . GLU B 1 40 ? 28.391 1.215 -11.172 1 95.62 40 GLU B C 1
ATOM 2434 O O . GLU B 1 40 ? 28.734 1.854 -12.164 1 95.62 40 GLU B O 1
ATOM 2439 N N . VAL B 1 41 ? 27.5 0.199 -11.125 1 96.5 41 VAL B N 1
ATOM 2440 C CA . VAL B 1 41 ? 26.875 -0.206 -12.383 1 96.5 41 VAL B CA 1
ATOM 2441 C C . VAL B 1 41 ? 25.359 -0.332 -12.195 1 96.5 41 VAL B C 1
ATOM 2443 O O . VAL B 1 41 ? 24.875 -0.379 -11.062 1 96.5 41 VAL B O 1
ATOM 2446 N N . LYS B 1 42 ? 24.625 -0.33 -13.297 1 95.38 42 LYS B N 1
ATOM 2447 C CA . LYS B 1 42 ? 23.188 -0.578 -13.281 1 95.38 42 LYS B CA 1
ATOM 2448 C C . LYS B 1 42 ? 22.891 -2.066 -13.43 1 95.38 42 LYS B C 1
ATOM 2450 O O . LYS B 1 42 ? 23.688 -2.814 -13.992 1 95.38 42 LYS B O 1
ATOM 2455 N N . GLU B 1 43 ? 21.781 -2.42 -12.828 1 95.81 43 GLU B N 1
ATOM 2456 C CA . GLU B 1 43 ? 21.359 -3.803 -13.039 1 95.81 43 GLU B CA 1
ATOM 2457 C C . GLU B 1 43 ? 21.219 -4.113 -14.523 1 95.81 43 GLU B C 1
ATOM 2459 O O . GLU B 1 43 ? 20.812 -3.254 -15.305 1 95.81 43 GLU B O 1
ATOM 2464 N N . LYS B 1 44 ? 21.672 -5.34 -14.914 1 94.75 44 LYS B N 1
ATOM 2465 C CA . LYS B 1 44 ? 21.547 -5.898 -16.2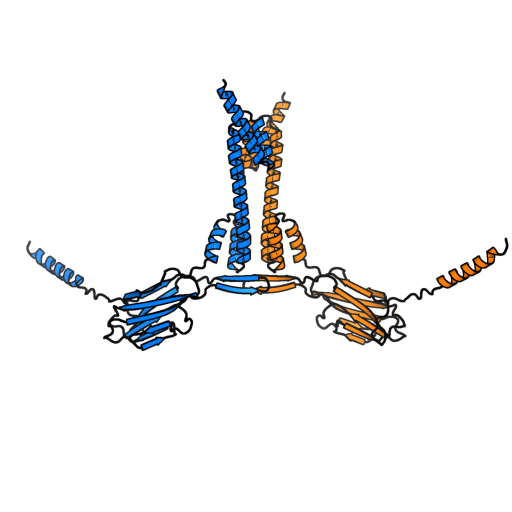66 1 94.75 44 LYS B CA 1
ATOM 2466 C C . LYS B 1 44 ? 22.438 -5.152 -17.25 1 94.75 44 LYS B C 1
ATOM 2468 O O . LYS B 1 44 ? 22.281 -5.305 -18.469 1 94.75 44 LYS B O 1
ATOM 2473 N N . GLN B 1 45 ? 23.219 -4.301 -16.75 1 95.94 45 GLN B N 1
ATOM 2474 C CA . GLN B 1 45 ? 24.203 -3.633 -17.609 1 95.94 45 GLN B CA 1
ATOM 2475 C C . GLN B 1 45 ? 25.172 -4.637 -18.219 1 95.94 45 GLN B C 1
ATOM 2477 O O . GLN B 1 45 ? 25.641 -5.547 -17.531 1 95.94 45 GLN B O 1
ATOM 2482 N N . GLU B 1 46 ? 25.453 -4.52 -19.484 1 95.94 46 GLU B N 1
ATOM 2483 C CA . GLU B 1 46 ? 26.438 -5.383 -20.156 1 95.94 46 GLU B CA 1
ATOM 2484 C C . GLU B 1 46 ? 27.859 -4.918 -19.891 1 95.94 46 GLU B C 1
ATOM 2486 O O . GLU B 1 46 ? 28.156 -3.727 -19.984 1 95.94 46 GLU B O 1
ATOM 2491 N N . ILE B 1 47 ? 28.594 -5.863 -19.5 1 96.62 47 ILE B N 1
ATOM 2492 C CA . ILE B 1 47 ? 30 -5.602 -19.203 1 96.62 47 ILE B CA 1
ATOM 2493 C C . ILE B 1 47 ? 30.891 -6.414 -20.141 1 96.62 47 ILE B C 1
ATOM 2495 O O . ILE B 1 47 ? 30.656 -7.605 -20.359 1 96.62 47 ILE B O 1
ATOM 2499 N N . SER B 1 48 ? 31.828 -5.785 -20.766 1 95.88 48 SER B N 1
ATOM 2500 C CA . SER B 1 48 ? 32.844 -6.43 -21.578 1 95.88 48 SER B CA 1
ATOM 2501 C C . SER B 1 48 ? 34.219 -5.801 -21.328 1 95.88 48 SER B C 1
ATOM 2503 O O . SER B 1 48 ? 34.406 -4.594 -21.516 1 95.88 48 SER B O 1
ATOM 2505 N N . CYS B 1 49 ? 35.125 -6.648 -20.891 1 96.5 49 CYS B N 1
ATOM 2506 C CA . CYS B 1 49 ? 36.469 -6.141 -20.656 1 96.5 49 CYS B CA 1
ATOM 2507 C C . CYS B 1 49 ? 37.531 -7.211 -20.938 1 96.5 49 CYS B C 1
ATOM 2509 O O . CYS B 1 49 ? 37.188 -8.391 -21.094 1 96.5 49 CYS B O 1
ATOM 2511 N N . VAL B 1 50 ? 38.719 -6.77 -21.125 1 97.44 50 VAL B N 1
ATOM 2512 C CA . VAL B 1 50 ? 39.844 -7.68 -21.359 1 97.44 50 VAL B CA 1
ATOM 2513 C C . VAL B 1 50 ? 40.781 -7.668 -20.141 1 97.44 50 VAL B C 1
ATOM 2515 O O . VAL B 1 50 ? 41.25 -6.605 -19.719 1 97.44 50 VAL B O 1
ATOM 2518 N N . LEU B 1 51 ? 40.969 -8.742 -19.578 1 97.31 51 LEU B N 1
ATOM 2519 C CA . LEU B 1 51 ? 41.906 -8.898 -18.438 1 97.31 51 LEU B CA 1
ATOM 2520 C C . LEU B 1 51 ? 43.25 -9.438 -18.906 1 97.31 51 LEU B C 1
ATOM 2522 O O . LEU B 1 51 ? 43.312 -10.43 -19.625 1 97.31 51 LEU B O 1
ATOM 2526 N N . THR B 1 52 ? 44.25 -8.781 -18.516 1 96.62 52 THR B N 1
ATOM 2527 C CA . THR B 1 52 ? 45.594 -9.281 -18.688 1 96.62 52 THR B CA 1
ATOM 2528 C C . THR B 1 52 ? 46.219 -9.656 -17.344 1 96.62 52 THR B C 1
ATOM 2530 O O . THR B 1 52 ? 46.438 -8.789 -16.5 1 96.62 52 THR B O 1
ATOM 2533 N N . ILE B 1 53 ? 46.406 -10.922 -17.188 1 95.44 53 ILE B N 1
ATOM 2534 C CA . ILE B 1 53 ? 46.906 -11.445 -15.914 1 95.44 53 ILE B CA 1
ATOM 2535 C C . ILE B 1 53 ? 48.406 -11.719 -16 1 95.44 53 ILE B C 1
ATOM 2537 O O . ILE B 1 53 ? 48.844 -12.445 -16.891 1 95.44 53 ILE B O 1
ATOM 2541 N N . SER B 1 54 ? 49.094 -11.148 -15.125 1 93 54 SER B N 1
ATOM 2542 C CA . SER B 1 54 ? 50.531 -11.359 -15.039 1 93 54 SER B CA 1
ATOM 2543 C C . SER B 1 54 ? 50.969 -11.625 -13.602 1 93 54 SER B C 1
ATOM 2545 O O . SER B 1 54 ? 50.125 -11.672 -12.695 1 93 54 SER B O 1
ATOM 2547 N N . GLY B 1 55 ? 52.219 -11.984 -13.375 1 90.06 55 GLY B N 1
ATOM 2548 C CA . GLY B 1 55 ? 52.75 -12.211 -12.039 1 90.06 55 GLY B CA 1
ATOM 2549 C C . GLY B 1 55 ? 52.281 -13.508 -11.414 1 90.06 55 GLY B C 1
ATOM 2550 O O . GLY B 1 55 ? 52.062 -13.57 -10.203 1 90.06 55 GLY B O 1
ATOM 2551 N N . ILE B 1 56 ? 52.031 -14.43 -12.234 1 90.12 56 ILE B N 1
ATOM 2552 C CA . ILE B 1 56 ? 51.531 -15.727 -11.758 1 90.12 56 ILE B CA 1
ATOM 2553 C C . ILE B 1 56 ? 52.688 -16.453 -11.039 1 90.12 56 ILE B C 1
ATOM 2555 O O . ILE B 1 56 ? 53.75 -16.688 -11.625 1 90.12 56 ILE B O 1
ATOM 2559 N N . PRO B 1 57 ? 52.375 -16.797 -9.828 1 88.19 57 PRO B N 1
ATOM 2560 C CA . PRO B 1 57 ? 53.438 -17.5 -9.094 1 88.19 57 PRO B CA 1
ATOM 2561 C C . PRO B 1 57 ? 53.844 -18.812 -9.75 1 88.19 57 PRO B C 1
ATOM 2563 O O . PRO B 1 57 ? 53 -19.531 -10.281 1 88.19 57 PRO B O 1
ATOM 2566 N N . SER B 1 58 ? 55.094 -19.109 -9.633 1 86.19 58 SER B N 1
ATOM 2567 C CA . SER B 1 58 ? 55.625 -20.328 -10.258 1 86.19 58 SER B CA 1
ATOM 2568 C C . SER B 1 58 ? 55.062 -21.562 -9.57 1 86.19 58 SER B C 1
ATOM 2570 O O . SER B 1 58 ? 54.969 -22.641 -10.172 1 86.19 58 SER B O 1
ATOM 2572 N N . ALA B 1 59 ? 54.688 -21.375 -8.32 1 85.69 59 ALA B N 1
ATOM 2573 C CA . ALA B 1 59 ? 54.188 -22.5 -7.535 1 85.69 59 ALA B CA 1
ATOM 2574 C C . ALA B 1 59 ? 52.75 -22.812 -7.906 1 85.69 59 ALA B C 1
ATOM 2576 O O . ALA B 1 59 ? 52.188 -23.844 -7.492 1 85.69 59 ALA B O 1
ATOM 2577 N N . ALA B 1 60 ? 52.156 -21.984 -8.758 1 90.81 60 ALA B N 1
ATOM 2578 C CA . ALA B 1 60 ? 50.75 -22.172 -9.094 1 90.81 60 ALA B CA 1
ATOM 2579 C C . ALA B 1 60 ? 50.562 -23.234 -10.172 1 90.81 60 ALA B C 1
ATOM 2581 O O . ALA B 1 60 ? 51.281 -23.234 -11.18 1 90.81 60 ALA B O 1
ATOM 2582 N N . ASP B 1 61 ? 49.625 -24.125 -9.961 1 92.44 61 ASP B N 1
ATOM 2583 C CA . ASP B 1 61 ? 49.281 -25.125 -10.961 1 92.44 61 ASP B CA 1
ATOM 2584 C C . ASP B 1 61 ? 48 -24.719 -11.719 1 92.44 61 ASP B C 1
ATOM 2586 O O . ASP B 1 61 ? 47.812 -25.094 -12.875 1 92.44 61 ASP B O 1
ATOM 2590 N N . TYR B 1 62 ? 47.188 -23.984 -10.992 1 93.81 62 TYR B N 1
ATOM 2591 C CA . TYR B 1 62 ? 45.938 -23.531 -11.586 1 93.81 62 TYR B CA 1
ATOM 2592 C C . TYR B 1 62 ? 45.688 -22.062 -11.266 1 93.81 62 TYR B C 1
ATOM 2594 O O . TYR B 1 62 ? 46.156 -21.547 -10.25 1 93.81 62 TYR B O 1
ATOM 2602 N N . LEU B 1 63 ? 45 -21.406 -12.172 1 95 63 LEU B N 1
ATOM 2603 C CA . LEU B 1 63 ? 44.375 -20.125 -11.898 1 95 63 LEU B CA 1
ATOM 2604 C C . LEU B 1 63 ? 42.844 -20.25 -11.836 1 95 63 LEU B C 1
ATOM 2606 O O . LEU B 1 63 ? 42.219 -20.734 -12.781 1 95 63 LEU B O 1
ATOM 2610 N N . TYR B 1 64 ? 42.312 -19.859 -10.734 1 95.56 64 TYR B N 1
ATOM 2611 C CA . TYR B 1 64 ? 40.875 -19.891 -10.523 1 95.56 64 TYR B CA 1
ATOM 2612 C C . TYR B 1 64 ? 40.25 -18.547 -10.906 1 95.56 64 TYR B C 1
ATOM 2614 O O . TYR B 1 64 ? 40.75 -17.484 -10.508 1 95.56 64 TYR B O 1
ATOM 2622 N N . PHE B 1 65 ? 39.219 -18.672 -11.75 1 96.88 65 PHE B N 1
ATOM 2623 C CA . PHE B 1 65 ? 38.438 -17.516 -12.164 1 96.88 65 PHE B CA 1
ATOM 2624 C C . PHE B 1 65 ? 37 -17.594 -11.617 1 96.88 65 PHE B C 1
ATOM 2626 O O . PHE B 1 65 ? 36.375 -18.656 -11.672 1 96.88 65 PHE B O 1
ATOM 2633 N N . ASP B 1 66 ? 36.562 -16.469 -11.062 1 97.94 66 ASP B N 1
ATOM 2634 C CA . ASP B 1 66 ? 35.188 -16.359 -10.594 1 97.94 66 ASP B CA 1
ATOM 2635 C C . ASP B 1 66 ? 34.594 -14.977 -10.883 1 97.94 66 ASP B C 1
ATOM 2637 O O . ASP B 1 66 ? 35.344 -13.977 -10.82 1 97.94 66 ASP B O 1
ATOM 2641 N N . THR B 1 67 ? 33.375 -14.914 -11.273 1 98.25 67 THR B N 1
ATOM 2642 C CA . THR B 1 67 ? 32.688 -13.641 -11.523 1 98.25 67 THR B CA 1
ATOM 2643 C C . THR B 1 67 ? 31.25 -13.703 -11.07 1 98.25 67 THR B C 1
ATOM 2645 O O . THR B 1 67 ? 30.656 -14.781 -11.016 1 98.25 67 THR B O 1
ATOM 2648 N N . ASP B 1 68 ? 30.734 -12.594 -10.648 1 97.94 68 ASP B N 1
ATOM 2649 C CA . ASP B 1 68 ? 29.312 -12.516 -10.32 1 97.94 68 ASP B CA 1
ATOM 2650 C C . ASP B 1 68 ? 28.484 -12.094 -11.531 1 97.94 68 ASP B C 1
ATOM 2652 O O . ASP B 1 68 ? 27.266 -12 -11.453 1 97.94 68 ASP B O 1
ATOM 2656 N N . LEU B 1 69 ? 29.234 -11.852 -12.648 1 97.69 69 LEU B N 1
ATOM 2657 C CA . LEU B 1 69 ? 28.516 -11.555 -13.875 1 97.69 69 LEU B CA 1
ATOM 2658 C C . LEU B 1 69 ? 27.781 -12.781 -14.398 1 97.69 69 LEU B C 1
ATOM 2660 O O . LEU B 1 69 ? 28.234 -13.914 -14.195 1 97.69 69 LEU B O 1
ATOM 2664 N N . GLU B 1 70 ? 26.656 -12.523 -15 1 97.06 70 GLU B N 1
ATOM 2665 C CA . GLU B 1 70 ? 25.859 -13.602 -15.57 1 97.06 70 GLU B CA 1
ATOM 2666 C C . GLU B 1 70 ? 26.031 -13.672 -17.094 1 97.06 70 GLU B C 1
ATOM 2668 O O . GLU B 1 70 ? 26.25 -12.648 -17.734 1 97.06 70 GLU B O 1
ATOM 2673 N N . LYS B 1 71 ? 25.891 -14.836 -17.531 1 96.56 71 LYS B N 1
ATOM 2674 C CA . LYS B 1 71 ? 25.953 -15.008 -18.969 1 96.56 71 LYS B CA 1
ATOM 2675 C C . LYS B 1 71 ? 24.797 -14.312 -19.672 1 96.56 71 LYS B C 1
ATOM 2677 O O . LYS B 1 71 ? 23.656 -14.383 -19.203 1 96.56 71 LYS B O 1
ATOM 2682 N N . TYR B 1 72 ? 25.188 -13.664 -20.625 1 90.75 72 TYR B N 1
ATOM 2683 C CA . TYR B 1 72 ? 24.172 -12.992 -21.422 1 90.75 72 TYR B CA 1
ATOM 2684 C C . TYR B 1 72 ? 24.391 -13.25 -22.906 1 90.75 72 TYR B C 1
ATOM 2686 O O . TYR B 1 72 ? 25.516 -13.289 -23.375 1 90.75 72 TYR B O 1
ATOM 2694 N N . ASP B 1 73 ? 23.297 -13.469 -23.625 1 89.06 73 ASP B N 1
ATOM 2695 C CA . ASP B 1 73 ? 23.297 -13.719 -25.062 1 89.06 73 ASP B CA 1
ATOM 2696 C C . ASP B 1 73 ? 24.188 -14.906 -25.406 1 89.06 73 ASP B C 1
ATOM 2698 O O . ASP B 1 73 ? 24.203 -15.914 -24.688 1 89.06 73 ASP B O 1
ATOM 2702 N N . ASP B 1 74 ? 24.922 -14.922 -26.609 1 91.88 74 ASP B N 1
ATOM 2703 C CA . ASP B 1 74 ? 25.703 -16.047 -27.109 1 91.88 74 ASP B CA 1
ATOM 2704 C C . ASP B 1 74 ? 27.188 -15.859 -26.812 1 91.88 74 ASP B C 1
ATOM 2706 O O . ASP B 1 74 ? 28 -16.719 -27.141 1 91.88 74 ASP B O 1
ATOM 2710 N N . LYS B 1 75 ? 27.469 -14.875 -26.078 1 93.31 75 LYS B N 1
ATOM 2711 C CA . LYS B 1 75 ? 28.891 -14.648 -25.766 1 93.31 75 LYS B CA 1
ATOM 2712 C C . LYS B 1 75 ? 29.312 -15.438 -24.531 1 93.31 75 LYS B C 1
ATOM 2714 O O . LYS B 1 75 ? 28.609 -15.445 -23.531 1 93.31 75 LYS B O 1
ATOM 2719 N N . PRO B 1 76 ? 30.422 -16.109 -24.656 1 96.75 76 PRO B N 1
ATOM 2720 C CA . PRO B 1 76 ? 30.922 -16.781 -23.469 1 96.75 76 PRO B CA 1
ATOM 2721 C C . PRO B 1 76 ? 31.344 -15.812 -22.359 1 96.75 76 PRO B C 1
ATOM 2723 O O . PRO B 1 76 ? 31.703 -14.664 -22.656 1 96.75 76 PRO B O 1
ATOM 2726 N N . ILE B 1 77 ? 31.266 -16.266 -21.125 1 98.19 77 ILE B N 1
ATOM 2727 C CA . ILE B 1 77 ? 31.703 -15.445 -20 1 98.19 77 ILE B CA 1
ATOM 2728 C C . ILE B 1 77 ? 33.188 -15.18 -20.094 1 98.19 77 ILE B C 1
ATOM 2730 O O . ILE B 1 77 ? 33.656 -14.039 -19.969 1 98.19 77 ILE B O 1
ATOM 2734 N N . TYR B 1 78 ? 33.938 -16.312 -20.297 1 98.06 78 TYR B N 1
ATOM 2735 C CA . TYR B 1 78 ? 35.375 -16.203 -20.484 1 98.06 78 TYR B CA 1
ATOM 2736 C C . TYR B 1 78 ? 35.781 -16.641 -21.891 1 98.06 78 TYR B C 1
ATOM 2738 O O . TYR B 1 78 ? 35.406 -17.719 -22.344 1 98.06 78 TYR B O 1
ATOM 2746 N N . ASN B 1 79 ? 36.531 -15.805 -22.562 1 97.25 79 ASN B N 1
ATOM 2747 C CA . ASN B 1 79 ? 37.125 -16.156 -23.828 1 97.25 79 ASN B CA 1
ATOM 2748 C C . ASN B 1 79 ? 38.656 -15.977 -23.797 1 97.25 79 ASN B C 1
ATOM 2750 O O . ASN B 1 79 ? 39.125 -14.844 -23.828 1 97.25 79 ASN B O 1
ATOM 2754 N N . PHE B 1 80 ? 39.344 -17.078 -23.688 1 94.69 80 PHE B N 1
ATOM 2755 C CA . PHE B 1 80 ? 40.781 -17.062 -23.703 1 94.69 80 PHE B CA 1
ATOM 2756 C C . PHE B 1 80 ? 41.312 -17.141 -25.125 1 94.69 80 PHE B C 1
ATOM 2758 O O . PHE B 1 80 ? 41.594 -18.219 -25.641 1 94.69 80 PHE B O 1
ATOM 2765 N N . THR B 1 81 ? 41.5 -16.031 -25.672 1 85.69 81 THR B N 1
ATOM 2766 C CA . THR B 1 81 ? 41.75 -15.945 -27.109 1 85.69 81 THR B CA 1
ATOM 2767 C C . THR B 1 81 ? 43.031 -16.656 -27.469 1 85.69 81 THR B C 1
ATOM 2769 O O . THR B 1 81 ? 43.094 -17.406 -28.453 1 85.69 81 THR B O 1
ATOM 2772 N N . GLU B 1 82 ? 44.062 -16.5 -26.703 1 87.12 82 GLU B N 1
ATOM 2773 C CA . GLU B 1 82 ? 45.375 -17.062 -27.031 1 87.12 82 GLU B CA 1
ATOM 2774 C C . GLU B 1 82 ? 45.406 -18.562 -26.75 1 87.12 82 GLU B C 1
ATOM 2776 O O . GLU B 1 82 ? 46.312 -19.266 -27.25 1 87.12 82 GLU B O 1
ATOM 2781 N N . LEU B 1 83 ? 44.438 -19 -26.078 1 88.69 83 LEU B N 1
ATOM 2782 C CA . LEU B 1 83 ? 44.438 -20.422 -25.703 1 88.69 83 LEU B CA 1
ATOM 2783 C C . LEU B 1 83 ? 43.312 -21.141 -26.422 1 88.69 83 LEU B C 1
ATOM 2785 O O . LEU B 1 83 ? 43.125 -22.359 -26.234 1 88.69 83 LEU B O 1
ATOM 2789 N N . ASN B 1 84 ? 42.5 -20.5 -27.266 1 90.75 84 ASN B N 1
ATOM 2790 C CA . ASN B 1 84 ? 41.344 -21.062 -27.938 1 90.75 84 ASN B CA 1
ATOM 2791 C C . ASN B 1 84 ? 40.406 -21.797 -26.969 1 90.75 84 ASN B C 1
ATOM 2793 O O . ASN B 1 84 ? 40 -22.922 -27.25 1 90.75 84 ASN B O 1
ATOM 2797 N N . LEU B 1 85 ? 40.25 -21.219 -25.812 1 94.5 85 LEU B N 1
ATOM 2798 C CA . LEU B 1 85 ? 39.438 -21.734 -24.75 1 94.5 85 LEU B CA 1
ATOM 2799 C C . LEU B 1 85 ? 38.312 -20.75 -24.375 1 94.5 85 LEU B C 1
ATOM 2801 O O . LEU B 1 85 ? 38.562 -19.547 -24.312 1 94.5 85 LEU B O 1
ATOM 2805 N N . GLN B 1 86 ? 37.062 -21.312 -24.219 1 96 86 GLN B N 1
ATOM 2806 C CA . GLN B 1 86 ? 35.938 -20.5 -23.781 1 96 86 GLN B CA 1
ATOM 2807 C C . GLN B 1 86 ? 35.156 -21.188 -22.672 1 96 86 GLN B C 1
ATOM 2809 O O . GLN B 1 86 ? 35.219 -22.406 -22.531 1 96 86 GLN B O 1
ATOM 2814 N N . SER B 1 87 ? 34.625 -20.406 -21.859 1 96.94 87 SER B N 1
ATOM 2815 C CA . SER B 1 87 ? 33.75 -20.938 -20.812 1 96.94 87 SER B CA 1
ATOM 2816 C C . SER B 1 87 ? 32.5 -20.094 -20.625 1 96.94 87 SER B C 1
ATOM 2818 O O . SER B 1 87 ? 32.562 -18.859 -20.672 1 96.94 87 SER B O 1
ATOM 2820 N N . ASN B 1 88 ? 31.344 -20.797 -20.453 1 96.88 88 ASN B N 1
ATOM 2821 C CA . ASN B 1 88 ? 30.094 -20.125 -20.156 1 96.88 88 ASN B CA 1
ATOM 2822 C C . ASN B 1 88 ? 29.828 -20.062 -18.656 1 96.88 88 ASN B C 1
ATOM 2824 O O . ASN B 1 88 ? 28.859 -19.422 -18.219 1 96.88 88 ASN B O 1
ATOM 2828 N N . GLU B 1 89 ? 30.703 -20.75 -17.906 1 96.38 89 GLU B N 1
ATOM 2829 C CA . GLU B 1 89 ? 30.516 -20.828 -16.453 1 96.38 89 GLU B CA 1
ATOM 2830 C C . GLU B 1 89 ? 31.203 -19.672 -15.75 1 96.38 89 GLU B C 1
ATOM 2832 O O . GLU B 1 89 ? 32.25 -19.219 -16.172 1 96.38 89 GLU B O 1
ATOM 2837 N N . SER B 1 90 ? 30.578 -19.25 -14.68 1 97.19 90 SER B N 1
ATOM 2838 C CA . SER B 1 90 ? 31.141 -18.141 -13.914 1 97.19 90 SER B CA 1
ATOM 2839 C C . SER B 1 90 ? 32.406 -18.562 -13.18 1 97.19 90 SER B C 1
ATOM 2841 O O . SER B 1 90 ? 33.25 -17.734 -12.828 1 97.19 90 SER B O 1
ATOM 2843 N N . HIS B 1 91 ? 32.469 -19.844 -12.883 1 96.25 91 HIS B N 1
ATOM 2844 C CA . HIS B 1 91 ? 33.656 -20.406 -12.25 1 96.25 91 HIS B CA 1
ATOM 2845 C C . HIS B 1 91 ? 34.469 -21.234 -13.25 1 96.25 91 HIS B C 1
ATOM 2847 O O . HIS B 1 91 ? 33.938 -22.078 -13.961 1 96.25 91 HIS B O 1
ATOM 2853 N N . PHE B 1 92 ? 35.719 -20.922 -13.266 1 96 92 PHE B N 1
ATOM 2854 C CA . PHE B 1 92 ? 36.594 -21.594 -14.219 1 96 92 PHE B CA 1
ATOM 2855 C C . PHE B 1 92 ? 38 -21.781 -13.648 1 96 92 PHE B C 1
ATOM 2857 O O . PHE B 1 92 ? 38.531 -20.875 -13.008 1 96 92 PHE B O 1
ATOM 2864 N N . GLU B 1 93 ? 38.5 -22.938 -13.891 1 94.62 93 GLU B N 1
ATOM 2865 C CA . GLU B 1 93 ? 39.875 -23.234 -13.5 1 94.62 93 GLU B CA 1
ATOM 2866 C C . GLU B 1 93 ? 40.75 -23.438 -14.727 1 94.62 93 GLU B C 1
ATOM 2868 O O . GLU B 1 93 ? 40.469 -24.297 -15.57 1 94.62 93 GLU B O 1
ATOM 2873 N N . LEU B 1 94 ? 41.812 -22.703 -14.797 1 94.31 94 LEU B N 1
ATOM 2874 C CA . LEU B 1 94 ? 42.75 -22.797 -15.906 1 94.31 94 LEU B CA 1
ATOM 2875 C C . LEU B 1 94 ? 44.094 -23.375 -15.453 1 94.31 94 LEU B C 1
ATOM 2877 O O . LEU B 1 94 ? 44.75 -22.781 -14.609 1 94.31 94 LEU B O 1
ATOM 2881 N N . PRO B 1 95 ? 44.438 -24.469 -15.992 1 92.94 95 PRO B N 1
ATOM 2882 C CA . PRO B 1 95 ? 45.781 -24.969 -15.688 1 92.94 95 PRO B CA 1
ATOM 2883 C C . PRO B 1 95 ? 46.875 -24.016 -16.172 1 92.94 95 PRO B C 1
ATOM 2885 O O . PRO B 1 95 ? 46.781 -23.484 -17.281 1 92.94 95 PRO B O 1
ATOM 2888 N N . VAL B 1 96 ? 47.812 -23.734 -15.234 1 89.94 96 VAL B N 1
ATOM 2889 C CA . VAL B 1 96 ? 48.906 -22.859 -15.625 1 89.94 96 VAL B CA 1
ATOM 2890 C C . VAL B 1 96 ? 50.219 -23.625 -15.617 1 89.94 96 VAL B C 1
ATOM 2892 O O . VAL B 1 96 ? 50.469 -24.422 -14.711 1 89.94 96 VAL B O 1
ATOM 2895 N N . LYS B 1 97 ? 50.812 -23.812 -16.766 1 76.25 97 LYS B N 1
ATOM 2896 C CA . LYS B 1 97 ? 52.125 -24.469 -16.875 1 76.25 97 LYS B CA 1
ATOM 2897 C C . LYS B 1 97 ? 53.25 -23.5 -16.578 1 76.25 97 LYS B C 1
ATOM 2899 O O . LYS B 1 97 ? 53.062 -22.281 -16.609 1 76.25 97 LYS B O 1
ATOM 2904 N N . ASP B 1 98 ? 54.438 -23.984 -16.219 1 69.75 98 ASP B N 1
ATOM 2905 C CA . ASP B 1 98 ? 55.594 -23.25 -15.781 1 69.75 98 ASP B CA 1
ATOM 2906 C C . ASP B 1 98 ? 55.969 -22.141 -16.766 1 69.75 98 ASP B C 1
ATOM 2908 O O . ASP B 1 98 ? 56.531 -21.109 -16.375 1 69.75 98 ASP B O 1
ATOM 2912 N N . ASP B 1 99 ? 55.5 -22.203 -17.922 1 70.69 99 ASP B N 1
ATOM 2913 C CA . ASP B 1 99 ? 56.031 -21.25 -18.922 1 70.69 99 ASP B CA 1
ATOM 2914 C C . ASP B 1 99 ? 55 -20.156 -19.203 1 70.69 99 ASP B C 1
ATOM 2916 O O . ASP B 1 99 ? 55.25 -19.234 -19.984 1 70.69 99 ASP B O 1
ATOM 2920 N N . ILE B 1 100 ? 53.906 -20.172 -18.469 1 76.81 100 ILE B N 1
ATOM 2921 C CA . ILE B 1 100 ? 52.906 -19.172 -18.781 1 76.81 100 ILE B CA 1
ATOM 2922 C C . ILE B 1 100 ? 53.094 -17.922 -17.922 1 76.81 100 ILE B C 1
AT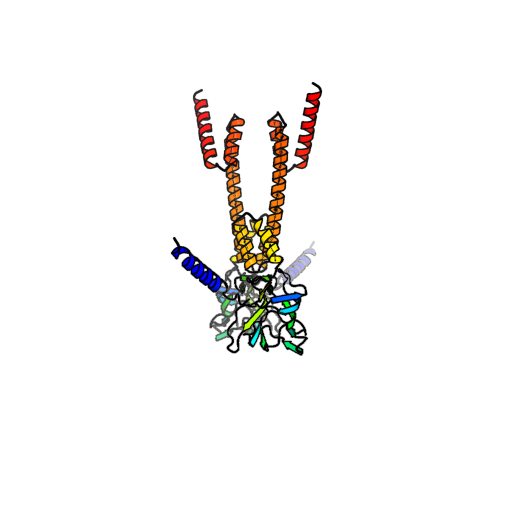OM 2924 O O . ILE B 1 100 ? 52.969 -17.984 -16.688 1 76.81 100 ILE B O 1
ATOM 2928 N N . LYS B 1 101 ? 53.5 -16.828 -18.578 1 80.69 101 LYS B N 1
ATOM 2929 C CA . LYS B 1 101 ? 53.812 -15.594 -17.844 1 80.69 101 LYS B CA 1
ATOM 2930 C C . LYS B 1 101 ? 52.625 -14.625 -17.906 1 80.69 101 LYS B C 1
ATOM 2932 O O . LYS B 1 101 ? 52.5 -13.727 -17.062 1 80.69 101 LYS B O 1
ATOM 2937 N N . LYS B 1 102 ? 51.906 -14.852 -18.953 1 90.81 102 LYS B N 1
ATOM 2938 C CA . LYS B 1 102 ? 50.812 -13.914 -19.188 1 90.81 102 LYS B CA 1
ATOM 2939 C C . LYS B 1 102 ? 49.562 -14.625 -19.75 1 90.81 102 LYS B C 1
ATOM 2941 O O . LYS B 1 102 ? 49.688 -15.508 -20.594 1 90.81 102 LYS B O 1
ATOM 2946 N N . ILE B 1 103 ? 48.438 -14.273 -19.219 1 94 103 ILE B N 1
ATOM 2947 C CA . ILE B 1 103 ? 47.188 -14.789 -19.734 1 94 103 ILE B CA 1
ATOM 2948 C C . ILE B 1 103 ? 46.25 -13.633 -20.094 1 94 103 ILE B C 1
ATOM 2950 O O . ILE B 1 103 ? 46.094 -12.68 -19.328 1 94 103 ILE B O 1
ATOM 2954 N N . VAL B 1 104 ? 45.688 -13.672 -21.297 1 95.94 104 VAL B N 1
ATOM 2955 C CA . VAL B 1 104 ? 44.719 -12.672 -21.719 1 95.94 104 VAL B CA 1
ATOM 2956 C C . VAL B 1 104 ? 43.344 -13.32 -21.859 1 95.94 104 VAL B C 1
ATOM 2958 O O . VAL B 1 104 ? 43.188 -14.352 -22.516 1 95.94 104 VAL B O 1
ATOM 2961 N N . VAL B 1 105 ? 42.375 -12.75 -21.203 1 97.06 105 VAL B N 1
ATOM 2962 C CA . VAL B 1 105 ? 41.031 -13.305 -21.25 1 97.06 105 VAL B CA 1
ATOM 2963 C C . VAL B 1 105 ? 40.031 -12.18 -21.453 1 97.06 105 VAL B C 1
ATOM 2965 O O . VAL B 1 105 ? 40.125 -11.125 -20.828 1 97.06 105 VAL B O 1
ATOM 2968 N N . GLN B 1 106 ? 39.094 -12.352 -22.375 1 96.81 106 GLN B N 1
ATOM 2969 C CA . GLN B 1 106 ? 37.938 -11.477 -22.531 1 96.81 106 GLN B CA 1
ATOM 2970 C C . GLN B 1 106 ? 36.812 -11.891 -21.578 1 96.81 106 GLN B C 1
ATOM 2972 O O . GLN B 1 106 ? 36.375 -13.039 -21.625 1 96.81 106 GLN B O 1
ATOM 2977 N N . LEU B 1 107 ? 36.5 -11.031 -20.734 1 97.56 107 LEU B N 1
ATOM 2978 C CA . LEU B 1 107 ? 35.375 -11.234 -19.797 1 97.56 107 LEU B CA 1
ATOM 2979 C C . LEU B 1 107 ? 34.125 -10.555 -20.312 1 97.56 107 LEU B C 1
ATOM 2981 O O . LEU B 1 107 ? 34.125 -9.359 -20.609 1 97.56 107 LEU B O 1
ATOM 2985 N N . ASN B 1 108 ? 33.062 -11.328 -20.469 1 96.56 108 ASN B N 1
ATOM 2986 C CA . ASN B 1 108 ? 31.734 -10.828 -20.859 1 96.56 108 ASN B CA 1
ATOM 2987 C C . ASN B 1 108 ? 30.656 -11.25 -19.875 1 96.56 108 ASN B C 1
ATOM 2989 O O . ASN B 1 108 ? 30.688 -12.359 -19.344 1 96.56 108 ASN B O 1
ATOM 2993 N N . GLY B 1 109 ? 29.766 -10.398 -19.688 1 96.88 109 GLY B N 1
ATOM 2994 C CA . GLY B 1 109 ? 28.625 -10.766 -18.859 1 96.88 109 GLY B CA 1
ATOM 2995 C C . GLY B 1 109 ? 27.688 -9.602 -18.594 1 96.88 109 GLY B C 1
ATOM 2996 O O . GLY B 1 109 ? 27.875 -8.508 -19.109 1 96.88 109 GLY B O 1
ATOM 2997 N N . GLN B 1 110 ? 26.688 -9.914 -17.891 1 97 110 GLN B N 1
ATOM 2998 C CA . GLN B 1 110 ? 25.703 -8.914 -17.5 1 97 110 GLN B CA 1
ATOM 2999 C C . GLN B 1 110 ? 25.578 -8.836 -15.977 1 97 110 GLN B C 1
ATOM 3001 O O . GLN B 1 110 ? 25.672 -9.859 -15.289 1 97 110 GLN B O 1
ATOM 3006 N N . VAL B 1 111 ? 25.438 -7.613 -15.562 1 97 111 VAL B N 1
ATOM 3007 C CA . VAL B 1 111 ? 25.234 -7.402 -14.133 1 97 111 VAL B CA 1
ATOM 3008 C C . VAL B 1 111 ? 23.938 -8.086 -13.688 1 97 111 VAL B C 1
ATOM 3010 O O . VAL B 1 111 ? 22.938 -8.023 -14.391 1 97 111 VAL B O 1
ATOM 3013 N N . PRO B 1 112 ? 23.938 -8.719 -12.5 1 96.44 112 PRO B N 1
ATOM 3014 C CA . PRO B 1 112 ? 22.719 -9.383 -12.023 1 96.44 112 PRO B CA 1
ATOM 3015 C C . PRO B 1 112 ? 21.562 -8.406 -11.805 1 96.44 112 PRO B C 1
ATOM 3017 O O . PRO B 1 112 ? 21.797 -7.234 -11.5 1 96.44 112 PRO B O 1
ATOM 3020 N N . GLY B 1 113 ? 20.359 -8.953 -12.047 1 95.31 113 GLY B N 1
ATOM 3021 C CA . GLY B 1 113 ? 19.172 -8.188 -11.68 1 95.31 113 GLY B CA 1
ATOM 3022 C C . GLY B 1 113 ? 18.891 -8.219 -10.188 1 95.31 113 GLY B C 1
ATOM 3023 O O . GLY B 1 113 ? 19 -9.266 -9.547 1 95.31 113 GLY B O 1
ATOM 3024 N N . VAL B 1 114 ? 18.609 -6.996 -9.648 1 95.62 114 VAL B N 1
ATOM 3025 C CA . VAL B 1 114 ? 18.359 -6.945 -8.211 1 95.62 114 VAL B CA 1
ATOM 3026 C C . VAL B 1 114 ? 16.953 -6.438 -7.945 1 95.62 114 VAL B C 1
ATOM 3028 O O . VAL B 1 114 ? 16.562 -6.219 -6.793 1 95.62 114 VAL B O 1
ATOM 3031 N N . THR B 1 115 ? 16.125 -6.176 -8.961 1 95.5 115 THR B N 1
ATOM 3032 C CA . THR B 1 115 ? 14.75 -5.703 -8.844 1 95.5 115 THR B CA 1
ATOM 3033 C C . THR B 1 115 ? 13.766 -6.801 -9.242 1 95.5 115 THR B C 1
ATOM 3035 O O . THR B 1 115 ? 13.898 -7.41 -10.305 1 95.5 115 THR B O 1
ATOM 3038 N N . GLU B 1 116 ? 12.961 -7.16 -8.344 1 94.12 116 GLU B N 1
ATOM 3039 C CA . GLU B 1 116 ? 11.867 -8.086 -8.625 1 94.12 116 GLU B CA 1
ATOM 3040 C C . GLU B 1 116 ? 10.523 -7.355 -8.664 1 94.12 116 GLU B C 1
ATOM 3042 O O . GLU B 1 116 ? 10.188 -6.613 -7.742 1 94.12 116 GLU B O 1
ATOM 3047 N N . VAL B 1 117 ? 9.766 -7.531 -9.766 1 94.19 117 VAL B N 1
ATOM 3048 C CA . VAL B 1 117 ? 8.461 -6.895 -9.93 1 94.19 117 VAL B CA 1
ATOM 3049 C C . VAL B 1 117 ? 7.367 -7.957 -9.992 1 94.19 117 VAL B C 1
ATOM 3051 O O . VAL B 1 117 ? 7.477 -8.922 -10.75 1 94.19 117 VAL B O 1
ATOM 3054 N N . GLN B 1 118 ? 6.5 -7.84 -9.156 1 92.06 118 GLN B N 1
ATOM 3055 C CA . GLN B 1 118 ? 5.348 -8.742 -9.148 1 92.06 118 GLN B CA 1
ATOM 3056 C C . GLN B 1 118 ? 4.043 -7.961 -9.297 1 92.06 118 GLN B C 1
ATOM 3058 O O . GLN B 1 118 ? 3.838 -6.949 -8.625 1 92.06 118 GLN B O 1
ATOM 3063 N N . GLN B 1 119 ? 3.227 -8.438 -10.203 1 91.25 119 GLN B N 1
ATOM 3064 C CA . GLN B 1 119 ? 1.93 -7.805 -10.43 1 91.25 119 GLN B CA 1
ATOM 3065 C C . GLN B 1 119 ? 0.812 -8.586 -9.742 1 91.25 119 GLN B C 1
ATOM 3067 O O . GLN B 1 119 ? 0.688 -9.797 -9.922 1 91.25 119 GLN B O 1
ATOM 3072 N N . TYR B 1 120 ? 0.138 -7.781 -8.961 1 84.19 120 TYR B N 1
ATOM 3073 C CA . TYR B 1 120 ? -1.047 -8.336 -8.32 1 84.19 120 TYR B CA 1
ATOM 3074 C C . TYR B 1 120 ? -2.279 -7.492 -8.625 1 84.19 120 TYR B C 1
ATOM 3076 O O . TYR B 1 120 ? -2.531 -6.484 -7.957 1 84.19 120 TYR B O 1
ATOM 3084 N N . GLU B 1 121 ? -2.992 -7.965 -9.617 1 82.19 121 GLU B N 1
ATOM 3085 C CA . GLU B 1 121 ? -4.16 -7.211 -10.055 1 82.19 121 GLU B CA 1
ATOM 3086 C C . GLU B 1 121 ? -3.807 -5.75 -10.32 1 82.19 121 GLU B C 1
ATOM 3088 O O . GLU B 1 121 ? -3.023 -5.445 -11.219 1 82.19 121 GLU B O 1
ATOM 3093 N N . LYS B 1 122 ? -4.203 -4.895 -9.344 1 82.88 122 LYS B N 1
ATOM 3094 C CA . LYS B 1 122 ? -3.975 -3.471 -9.578 1 82.88 122 LYS B CA 1
ATOM 3095 C C . LYS B 1 122 ? -2.785 -2.965 -8.766 1 82.88 122 LYS B C 1
ATOM 3097 O O . LYS B 1 122 ? -2.506 -1.764 -8.75 1 82.88 122 LYS B O 1
ATOM 3102 N N . LEU B 1 123 ? -2.094 -3.945 -8.172 1 90.38 123 LEU B N 1
ATOM 3103 C CA . LEU B 1 123 ? -0.953 -3.58 -7.34 1 90.38 123 LEU B CA 1
ATOM 3104 C C . LEU B 1 123 ? 0.349 -4.09 -7.949 1 90.38 123 LEU B C 1
ATOM 3106 O O . LEU B 1 123 ? 0.405 -5.215 -8.453 1 90.38 123 LEU B O 1
ATOM 3110 N N . THR B 1 124 ? 1.213 -3.143 -8.078 1 94.5 124 THR B N 1
ATOM 3111 C CA . THR B 1 124 ? 2.559 -3.531 -8.484 1 94.5 124 THR B CA 1
ATOM 3112 C C . THR B 1 124 ? 3.508 -3.529 -7.289 1 94.5 124 THR B C 1
ATOM 3114 O O . THR B 1 124 ? 3.699 -2.498 -6.641 1 94.5 124 THR B O 1
ATOM 3117 N N . LEU B 1 125 ? 4.043 -4.688 -6.984 1 94 125 LEU B N 1
ATOM 3118 C CA . LEU B 1 125 ? 5.016 -4.801 -5.906 1 94 125 LEU B CA 1
ATOM 3119 C C . LEU B 1 125 ? 6.438 -4.855 -6.457 1 94 125 LEU B C 1
ATOM 3121 O O . LEU B 1 125 ? 6.715 -5.605 -7.398 1 94 125 LEU B O 1
ATOM 3125 N N . VAL B 1 126 ? 7.246 -4.008 -5.965 1 95.38 126 VAL B N 1
ATOM 3126 C CA . VAL B 1 126 ? 8.641 -3.965 -6.383 1 95.38 126 VAL B CA 1
ATOM 3127 C C . VAL B 1 126 ? 9.547 -4.266 -5.191 1 95.38 126 VAL B C 1
ATOM 3129 O O . VAL B 1 126 ? 9.461 -3.605 -4.156 1 95.38 126 VAL B O 1
ATOM 3132 N N . LYS B 1 127 ? 10.414 -5.176 -5.316 1 92.69 127 LYS B N 1
ATOM 3133 C CA . LYS B 1 127 ? 11.375 -5.516 -4.27 1 92.69 127 LYS B CA 1
ATOM 3134 C C . LYS B 1 127 ? 12.812 -5.391 -4.781 1 92.69 127 LYS B C 1
ATOM 3136 O O . LYS B 1 127 ? 13.094 -5.719 -5.934 1 92.69 127 LYS B O 1
ATOM 3141 N N . TYR B 1 128 ? 13.547 -4.98 -3.939 1 94.25 128 TYR B N 1
ATOM 3142 C CA . TYR B 1 128 ? 14.969 -4.836 -4.254 1 94.25 128 TYR B CA 1
ATOM 3143 C C . TYR B 1 128 ? 15.812 -5.758 -3.387 1 94.25 128 TYR B C 1
ATOM 3145 O O . TYR B 1 128 ? 15.594 -5.863 -2.18 1 94.25 128 TYR B O 1
ATOM 3153 N N . ASP B 1 129 ? 16.672 -6.473 -3.998 1 91.81 129 ASP B N 1
ATOM 3154 C CA . ASP B 1 129 ? 17.609 -7.277 -3.23 1 91.81 129 ASP B CA 1
ATOM 3155 C C . ASP B 1 129 ? 18.422 -6.41 -2.262 1 91.81 129 ASP B C 1
ATOM 3157 O O . ASP B 1 129 ? 18.875 -5.324 -2.623 1 91.81 129 ASP B O 1
ATOM 3161 N N . SER B 1 130 ? 18.531 -6.898 -1.066 1 87.5 130 SER B N 1
ATOM 3162 C CA . SER B 1 130 ? 19.281 -6.156 -0.052 1 87.5 130 SER B CA 1
ATOM 3163 C C . SER B 1 130 ? 20.766 -6.125 -0.372 1 87.5 130 SER B C 1
ATOM 3165 O O . SER B 1 130 ? 21.484 -5.207 0.045 1 87.5 130 SER B O 1
ATOM 3167 N N . LYS B 1 131 ? 21.219 -7.176 -1.107 1 90.31 131 LYS B N 1
ATOM 3168 C CA . LYS B 1 131 ? 22.641 -7.199 -1.48 1 90.31 131 LYS B CA 1
ATOM 3169 C C . LYS B 1 131 ? 22.875 -6.402 -2.76 1 90.31 131 LYS B C 1
ATOM 3171 O O . LYS B 1 131 ? 22.516 -6.848 -3.852 1 90.31 131 LYS B O 1
ATOM 3176 N N . ARG B 1 132 ? 23.469 -5.273 -2.641 1 90.62 132 ARG B N 1
ATOM 3177 C CA . ARG B 1 132 ? 23.781 -4.441 -3.799 1 90.62 132 ARG B CA 1
ATOM 3178 C C . ARG B 1 132 ? 25.297 -4.219 -3.922 1 90.62 132 ARG B C 1
ATOM 3180 O O . ARG B 1 132 ? 25.766 -3.621 -4.891 1 90.62 132 ARG B O 1
ATOM 3187 N N . THR B 1 133 ? 25.953 -4.742 -2.836 1 91.81 133 THR B N 1
ATOM 3188 C CA . THR B 1 133 ? 27.406 -4.598 -2.807 1 91.81 133 THR B CA 1
ATOM 3189 C C . THR B 1 133 ? 28.078 -5.961 -2.66 1 91.81 133 THR B C 1
ATOM 3191 O O . THR B 1 133 ? 27.422 -6.969 -2.436 1 91.81 133 THR B O 1
ATOM 3194 N N . GLY B 1 134 ? 29.375 -5.969 -2.908 1 92.62 134 GLY B N 1
ATOM 3195 C CA . GLY B 1 134 ? 30.156 -7.184 -2.719 1 92.62 134 GLY B CA 1
ATOM 3196 C C . GLY B 1 134 ? 30.203 -8.055 -3.961 1 92.62 134 GLY B C 1
ATOM 3197 O O . GLY B 1 134 ? 30.719 -9.172 -3.916 1 92.62 134 GLY B O 1
ATOM 3198 N N . TYR B 1 135 ? 29.609 -7.562 -5.02 1 97.31 135 TYR B N 1
ATOM 3199 C CA . TYR B 1 135 ? 29.75 -8.258 -6.297 1 97.31 135 TYR B CA 1
ATOM 3200 C C . TYR B 1 135 ? 31.141 -8.055 -6.883 1 97.31 135 TYR B C 1
ATOM 3202 O O . TYR B 1 135 ? 31.797 -7.039 -6.609 1 97.31 135 TYR B O 1
ATOM 3210 N N . ALA B 1 136 ? 31.516 -9 -7.703 1 97.88 136 ALA B N 1
ATOM 3211 C CA . ALA B 1 136 ? 32.844 -8.898 -8.289 1 97.88 136 ALA B CA 1
ATOM 3212 C C . ALA B 1 136 ? 32.812 -9.094 -9.797 1 97.88 136 ALA B C 1
ATOM 3214 O O . ALA B 1 136 ? 32.125 -10.008 -10.289 1 97.88 136 ALA B O 1
ATOM 3215 N N . TYR B 1 137 ? 33.531 -8.188 -10.453 1 98.06 137 TYR B N 1
ATOM 3216 C CA . TYR B 1 137 ? 33.812 -8.453 -11.859 1 98.06 137 TYR B CA 1
ATOM 3217 C C . TYR B 1 137 ? 34.594 -9.75 -12.031 1 98.06 137 TYR B C 1
ATOM 3219 O O . TYR B 1 137 ? 34.25 -10.57 -12.891 1 98.06 137 TYR B O 1
ATOM 3227 N N . TYR B 1 138 ? 35.562 -9.859 -11.188 1 97.94 138 TYR B N 1
ATOM 3228 C CA . TYR B 1 138 ? 36.375 -11.07 -11.203 1 97.94 138 TYR B CA 1
ATOM 3229 C C . TYR B 1 138 ? 37.031 -11.312 -9.852 1 97.94 138 TYR B C 1
ATOM 3231 O O . TYR B 1 138 ? 37.25 -10.367 -9.086 1 97.94 138 TYR B O 1
ATOM 3239 N N . ARG B 1 139 ? 37.219 -12.531 -9.531 1 97.12 139 ARG B N 1
ATOM 3240 C CA . ARG B 1 139 ? 38.094 -13.07 -8.508 1 97.12 139 ARG B CA 1
ATOM 3241 C C . ARG B 1 139 ? 39.094 -14.062 -9.102 1 97.12 139 ARG B C 1
ATOM 3243 O O . ARG B 1 139 ? 38.688 -15.086 -9.664 1 97.12 139 ARG B O 1
ATOM 3250 N N . ILE B 1 140 ? 40.312 -13.688 -9.078 1 96.69 140 ILE B N 1
ATOM 3251 C CA . ILE B 1 140 ? 41.344 -14.547 -9.648 1 96.69 140 ILE B CA 1
ATOM 3252 C C . ILE B 1 140 ? 42.312 -14.992 -8.547 1 96.69 140 ILE B C 1
ATOM 3254 O O . ILE B 1 140 ? 42.875 -14.156 -7.848 1 96.69 140 ILE B O 1
ATOM 3258 N N . LYS B 1 141 ? 42.438 -16.297 -8.453 1 94.88 141 LYS B N 1
ATOM 3259 C CA . LYS B 1 141 ? 43.25 -16.875 -7.387 1 94.88 141 LYS B CA 1
ATOM 3260 C C . LYS B 1 141 ? 44.125 -18.016 -7.906 1 94.88 141 LYS B C 1
ATOM 3262 O O . LYS B 1 141 ? 43.625 -18.938 -8.547 1 94.88 141 LYS B O 1
ATOM 3267 N N . PRO B 1 142 ? 45.438 -17.938 -7.625 1 94.38 142 PRO B N 1
ATOM 3268 C CA . PRO B 1 142 ? 46.281 -19.078 -7.945 1 94.38 142 PRO B CA 1
ATOM 3269 C C . PRO B 1 142 ? 46.188 -20.203 -6.914 1 94.38 142 PRO B C 1
ATOM 3271 O O . PRO B 1 142 ? 46.094 -19.938 -5.715 1 94.38 142 PRO B O 1
ATOM 3274 N N . THR B 1 143 ? 46.156 -21.391 -7.441 1 93 143 THR B N 1
ATOM 3275 C CA . THR B 1 143 ? 46.094 -22.547 -6.559 1 93 143 THR B CA 1
ATOM 3276 C C . THR B 1 143 ? 47.125 -23.609 -6.973 1 93 143 THR B C 1
ATOM 3278 O O . THR B 1 143 ? 47.594 -23.609 -8.109 1 93 143 THR B O 1
ATOM 3281 N N . ASP B 1 144 ? 47.375 -24.453 -5.996 1 91.25 144 ASP B N 1
ATOM 3282 C CA . ASP B 1 144 ? 48.281 -25.578 -6.316 1 91.25 144 ASP B CA 1
ATOM 3283 C C . ASP B 1 144 ? 47.469 -26.781 -6.793 1 91.25 144 ASP B C 1
ATOM 3285 O O . ASP B 1 144 ? 46.25 -26.688 -7.016 1 91.25 144 ASP B O 1
ATOM 3289 N N . GLU B 1 145 ? 48.156 -27.844 -6.965 1 90.19 145 GLU B N 1
ATOM 3290 C CA . GLU B 1 145 ? 47.562 -29.031 -7.531 1 90.19 145 GLU B CA 1
ATOM 3291 C C . GLU B 1 145 ? 46.5 -29.609 -6.594 1 90.19 145 GLU B C 1
ATOM 3293 O O . GLU B 1 145 ? 45.562 -30.266 -7.043 1 90.19 145 GLU B O 1
ATOM 3298 N N . LYS B 1 146 ? 46.562 -29.281 -5.297 1 92.06 146 LYS B N 1
ATOM 3299 C CA . LYS B 1 146 ? 45.625 -29.828 -4.301 1 92.06 146 LYS B CA 1
ATOM 3300 C C . LYS B 1 146 ? 44.438 -28.875 -4.086 1 92.06 146 LYS B C 1
ATOM 3302 O O . LYS B 1 146 ? 43.562 -29.172 -3.303 1 92.06 146 LYS B O 1
ATOM 3307 N N . GLY B 1 147 ? 44.531 -27.797 -4.797 1 88.69 147 GLY B N 1
ATOM 3308 C CA . GLY B 1 147 ? 43.438 -26.828 -4.688 1 88.69 147 GLY B CA 1
ATOM 3309 C C . GLY B 1 147 ? 43.656 -25.781 -3.623 1 88.69 147 GLY B C 1
ATOM 3310 O O . GLY B 1 147 ? 42.812 -24.938 -3.367 1 88.69 147 GLY B O 1
ATOM 3311 N N . ASN B 1 148 ? 44.844 -25.891 -3.016 1 90.94 148 ASN B N 1
ATOM 3312 C CA . ASN B 1 148 ? 45.156 -24.891 -1.99 1 90.94 148 ASN B CA 1
ATOM 3313 C C . ASN B 1 148 ? 45.531 -23.547 -2.604 1 90.94 148 ASN B C 1
ATOM 3315 O O . ASN B 1 148 ? 46.25 -23.484 -3.604 1 90.94 148 ASN B O 1
ATOM 3319 N N . ALA B 1 149 ? 45 -22.609 -1.901 1 88.62 149 ALA B N 1
ATOM 3320 C CA . ALA B 1 149 ? 45.281 -21.266 -2.408 1 88.62 149 ALA B CA 1
ATOM 3321 C C . ALA B 1 149 ? 46.719 -20.859 -2.176 1 88.62 149 ALA B C 1
ATOM 3323 O O . ALA B 1 149 ? 47.281 -21.156 -1.12 1 88.62 149 ALA B O 1
ATOM 3324 N N . ILE B 1 150 ? 47.312 -20.328 -3.176 1 86.81 150 ILE B N 1
ATOM 3325 C CA . ILE B 1 150 ? 48.625 -19.656 -3.1 1 86.81 150 ILE B CA 1
ATOM 3326 C C . ILE B 1 150 ? 48.406 -18.156 -2.924 1 86.81 150 ILE B C 1
ATOM 3328 O O . ILE B 1 150 ? 47.469 -17.578 -3.441 1 86.81 150 ILE B O 1
ATOM 3332 N N . GLN B 1 151 ? 49.188 -17.562 -2.098 1 84.62 151 GLN B N 1
ATOM 3333 C CA . GLN B 1 151 ? 49.062 -16.125 -1.87 1 84.62 151 GLN B CA 1
ATOM 3334 C C . GLN B 1 151 ? 49.156 -15.352 -3.18 1 84.62 151 GLN B C 1
ATOM 3336 O O . GLN B 1 151 ? 49.875 -15.766 -4.09 1 84.62 151 GLN B O 1
ATOM 3341 N N . GLY B 1 152 ? 48.375 -14.195 -3.293 1 87.19 152 GLY B N 1
ATOM 3342 C CA . GLY B 1 152 ? 48.469 -13.305 -4.441 1 87.19 152 GLY B CA 1
ATOM 3343 C C . GLY B 1 152 ? 47.219 -13.266 -5.281 1 87.19 152 GLY B C 1
ATOM 3344 O O . GLY B 1 152 ? 47.281 -13.242 -6.512 1 87.19 152 GLY B O 1
ATOM 3345 N N . SER B 1 153 ? 46.125 -13.188 -4.738 1 91.38 153 SER B N 1
ATOM 3346 C CA . SER B 1 153 ? 44.844 -13.094 -5.473 1 91.38 153 SER B CA 1
ATOM 3347 C C . SER B 1 153 ? 44.531 -11.648 -5.836 1 91.38 153 SER B C 1
ATOM 3349 O O . SER B 1 153 ? 45.094 -10.719 -5.254 1 91.38 153 SER B O 1
ATOM 3351 N N . ASP B 1 154 ? 43.812 -11.453 -6.891 1 95.44 154 ASP B N 1
ATOM 3352 C CA . ASP B 1 154 ? 43.281 -10.156 -7.305 1 95.44 154 ASP B CA 1
ATOM 3353 C C . ASP B 1 154 ? 41.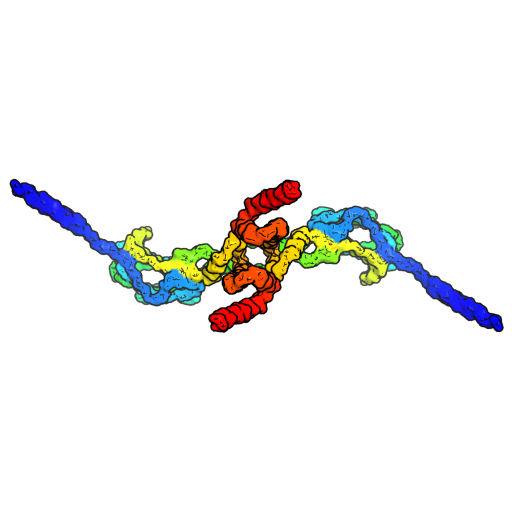781 -10.188 -7.465 1 95.44 154 ASP B C 1
ATOM 3355 O O . ASP B 1 154 ? 41.219 -11.133 -8.031 1 95.44 154 ASP B O 1
ATOM 3359 N N . THR B 1 155 ? 41.125 -9.203 -6.867 1 95.88 155 THR B N 1
ATOM 3360 C CA . THR B 1 155 ? 39.688 -9.109 -6.945 1 95.88 155 THR B CA 1
ATOM 3361 C C . THR B 1 155 ? 39.25 -7.695 -7.324 1 95.88 155 THR B C 1
ATOM 3363 O O . THR B 1 155 ? 39.781 -6.715 -6.816 1 95.88 155 THR B O 1
ATOM 3366 N N . SER B 1 156 ? 38.344 -7.578 -8.258 1 96.94 156 SER B N 1
ATOM 3367 C CA . SER B 1 156 ? 37.688 -6.309 -8.602 1 96.94 156 SER B CA 1
ATOM 3368 C C . SER B 1 156 ? 36.188 -6.352 -8.359 1 96.94 156 SER B C 1
ATOM 3370 O O . SER B 1 156 ? 35.5 -7.176 -8.938 1 96.94 156 SER B O 1
ATOM 3372 N N . THR B 1 157 ? 35.812 -5.438 -7.512 1 97.31 157 THR B N 1
ATOM 3373 C CA . THR B 1 157 ? 34.406 -5.484 -7.098 1 97.31 157 THR B CA 1
ATOM 3374 C C . THR B 1 157 ? 33.625 -4.34 -7.727 1 97.31 157 THR B C 1
ATOM 3376 O O . THR B 1 157 ? 34.219 -3.424 -8.312 1 97.31 157 THR B O 1
ATOM 3379 N N . PHE B 1 158 ? 32.281 -4.461 -7.711 1 97.25 158 PHE B N 1
ATOM 3380 C CA . PHE B 1 158 ? 31.391 -3.389 -8.117 1 97.25 158 PHE B CA 1
ATOM 3381 C C . PHE B 1 158 ? 30.141 -3.369 -7.234 1 97.25 158 PHE B C 1
ATOM 3383 O O . PHE B 1 158 ? 29.875 -4.32 -6.496 1 97.25 158 PHE B O 1
ATOM 3390 N N . THR B 1 159 ? 29.484 -2.221 -7.211 1 96.5 159 THR B N 1
ATOM 3391 C CA . THR B 1 159 ? 28.188 -2.031 -6.555 1 96.5 159 THR B CA 1
ATOM 3392 C C . THR B 1 159 ? 27.094 -1.774 -7.578 1 96.5 159 THR B C 1
ATOM 3394 O O . THR B 1 159 ? 27.328 -1.124 -8.602 1 96.5 159 THR B O 1
ATOM 3397 N N . ILE B 1 160 ? 25.906 -2.318 -7.301 1 96.31 160 ILE B N 1
ATOM 3398 C CA . ILE B 1 160 ? 24.781 -2.111 -8.203 1 96.31 160 ILE B CA 1
ATOM 3399 C C . ILE B 1 160 ? 23.953 -0.922 -7.73 1 96.31 160 ILE B C 1
ATOM 3401 O O . ILE B 1 160 ? 23.422 -0.932 -6.617 1 96.31 160 ILE B O 1
ATOM 3405 N N . ALA B 1 161 ? 23.812 0.017 -8.562 1 93.88 161 ALA B N 1
ATOM 3406 C CA . ALA B 1 161 ? 23.016 1.203 -8.273 1 93.88 161 ALA B CA 1
ATOM 3407 C C . ALA B 1 161 ? 21.562 0.985 -8.656 1 93.88 161 ALA B C 1
ATOM 3409 O O . ALA B 1 161 ? 21.25 0.52 -9.758 1 93.88 161 ALA B O 1
ATOM 3410 N N . VAL B 1 162 ? 20.719 1.267 -7.668 1 93.31 162 VAL B N 1
ATOM 3411 C CA . VAL B 1 162 ? 19.281 1.239 -7.934 1 93.31 162 VAL B CA 1
ATOM 3412 C C . VAL B 1 162 ? 18.688 2.633 -7.727 1 93.31 162 VAL B C 1
ATOM 3414 O O . VAL B 1 162 ? 18.438 3.049 -6.594 1 93.31 162 VAL B O 1
ATOM 3417 N N . THR B 1 163 ? 18.375 3.312 -8.773 1 92.06 163 THR B N 1
ATOM 3418 C CA . THR B 1 163 ? 17.953 4.715 -8.766 1 92.06 163 THR B CA 1
ATOM 3419 C C . THR B 1 163 ? 16.688 4.902 -7.934 1 92.06 163 THR B C 1
ATOM 3421 O O . THR B 1 163 ? 16.547 5.902 -7.23 1 92.06 163 THR B O 1
ATOM 3424 N N . ASP B 1 164 ? 15.773 4.008 -7.973 1 92.12 164 ASP B N 1
ATOM 3425 C CA . ASP B 1 164 ? 14.508 4.125 -7.25 1 92.12 164 ASP B CA 1
ATOM 3426 C C . ASP B 1 164 ? 14.734 4.129 -5.742 1 92.12 164 ASP B C 1
ATOM 3428 O O . ASP B 1 164 ? 14.078 4.875 -5.012 1 92.12 164 ASP B O 1
ATOM 3432 N N . VAL B 1 165 ? 15.641 3.314 -5.348 1 92.94 165 VAL B N 1
ATOM 3433 C CA . VAL B 1 165 ? 15.961 3.238 -3.928 1 92.94 165 VAL B CA 1
ATOM 3434 C C . VAL B 1 165 ? 16.594 4.547 -3.471 1 92.94 165 VAL B C 1
ATOM 3436 O O . VAL B 1 165 ? 16.172 5.133 -2.469 1 92.94 165 VAL B O 1
ATOM 3439 N N . ASP B 1 166 ? 17.562 5.012 -4.203 1 91.38 166 ASP B N 1
ATOM 3440 C CA . ASP B 1 166 ? 18.266 6.242 -3.865 1 91.38 166 ASP B CA 1
ATOM 3441 C C . ASP B 1 166 ? 17.312 7.434 -3.842 1 91.38 166 ASP B C 1
ATOM 3443 O O . ASP B 1 166 ? 17.359 8.258 -2.926 1 91.38 166 ASP B O 1
ATOM 3447 N N . SER B 1 167 ? 16.516 7.449 -4.797 1 94.69 167 SER B N 1
ATOM 3448 C CA . SER B 1 167 ? 15.547 8.539 -4.906 1 94.69 167 SER B CA 1
ATOM 3449 C C . SER B 1 167 ? 14.57 8.539 -3.729 1 94.69 167 SER B C 1
ATOM 3451 O O . SER B 1 167 ? 14.273 9.594 -3.162 1 94.69 167 SER B O 1
ATOM 3453 N N . PHE B 1 168 ? 14.125 7.398 -3.316 1 96.81 168 PHE B N 1
ATOM 3454 C CA . PHE B 1 168 ? 13.172 7.316 -2.213 1 96.81 168 PHE B CA 1
ATOM 3455 C C . PHE B 1 168 ? 13.836 7.707 -0.897 1 96.81 168 PHE B C 1
ATOM 3457 O O . PHE B 1 168 ? 13.234 8.406 -0.078 1 96.81 168 PHE B O 1
ATOM 3464 N N . GLU B 1 169 ? 15.039 7.242 -0.739 1 93.44 169 GLU B N 1
ATOM 3465 C CA . GLU B 1 169 ? 15.766 7.582 0.48 1 93.44 169 GLU B CA 1
ATOM 3466 C C . GLU B 1 169 ? 15.914 9.094 0.631 1 93.44 169 GLU B C 1
ATOM 3468 O O . GLU B 1 169 ? 15.758 9.633 1.729 1 93.44 169 GLU B O 1
ATOM 3473 N N . LYS B 1 170 ? 16.156 9.75 -0.408 1 93.94 170 LYS B N 1
ATOM 3474 C CA . LYS B 1 170 ? 16.266 11.203 -0.39 1 93.94 170 LYS B CA 1
ATOM 3475 C C . LYS B 1 170 ? 14.938 11.859 -0.019 1 93.94 170 LYS B C 1
ATOM 3477 O O . LYS B 1 170 ? 14.906 12.812 0.759 1 93.94 170 LYS B O 1
ATOM 3482 N N . LYS B 1 171 ? 13.898 11.375 -0.586 1 93.38 171 LYS B N 1
ATOM 3483 C CA . LYS B 1 171 ? 12.57 11.883 -0.258 1 93.38 171 LYS B CA 1
ATOM 3484 C C . LYS B 1 171 ? 12.234 11.633 1.209 1 93.38 171 LYS B C 1
ATOM 3486 O O . LYS B 1 171 ? 11.812 12.547 1.92 1 93.38 171 LYS B O 1
ATOM 3491 N N . ALA B 1 172 ? 12.453 10.383 1.608 1 93.25 172 ALA B N 1
ATOM 3492 C CA . ALA B 1 172 ? 12.109 9.969 2.967 1 93.25 172 ALA B CA 1
ATOM 3493 C C . ALA B 1 172 ? 12.867 10.805 4 1 93.25 172 ALA B C 1
ATOM 3495 O O . ALA B 1 172 ? 12.336 11.094 5.074 1 93.25 172 ALA B O 1
ATOM 3496 N N . ALA B 1 173 ? 14.008 11.227 3.625 1 93.38 173 ALA B N 1
ATOM 3497 C CA . ALA B 1 173 ? 14.844 12.008 4.531 1 93.38 173 ALA B CA 1
ATOM 3498 C C . ALA B 1 173 ? 14.242 13.391 4.777 1 93.38 173 ALA B C 1
ATOM 3500 O O . ALA B 1 173 ? 14.586 14.055 5.762 1 93.38 173 ALA B O 1
ATOM 3501 N N . GLN B 1 174 ? 13.422 13.781 3.943 1 93.25 174 GLN B N 1
ATOM 3502 C CA . GLN B 1 174 ? 12.82 15.102 4.062 1 93.25 174 GLN B CA 1
ATOM 3503 C C . GLN B 1 174 ? 11.57 15.062 4.941 1 93.25 174 GLN B C 1
ATOM 3505 O O . GLN B 1 174 ? 11.008 16.109 5.277 1 93.25 174 GLN B O 1
ATOM 3510 N N . ILE B 1 175 ? 11.156 13.852 5.25 1 93.31 175 ILE B N 1
ATOM 3511 C CA . ILE B 1 175 ? 9.961 13.695 6.07 1 93.31 175 ILE B CA 1
ATOM 3512 C C . ILE B 1 175 ? 10.344 13.703 7.547 1 93.31 175 ILE B C 1
ATOM 3514 O O . ILE B 1 175 ? 10.977 12.758 8.031 1 93.31 175 ILE B O 1
ATOM 3518 N N . GLU B 1 176 ? 9.93 14.672 8.227 1 90.69 176 GLU B N 1
ATOM 3519 C CA . GLU B 1 176 ? 10.367 14.883 9.602 1 90.69 176 GLU B CA 1
ATOM 3520 C C . GLU B 1 176 ? 9.453 14.148 10.586 1 90.69 176 GLU B C 1
ATOM 3522 O O . GLU B 1 176 ? 9.883 13.797 11.688 1 90.69 176 GLU B O 1
ATOM 3527 N N . ASP B 1 177 ? 8.203 14.023 10.25 1 91.44 177 ASP B N 1
ATOM 3528 C CA . ASP B 1 177 ? 7.273 13.312 11.125 1 91.44 177 ASP B CA 1
ATOM 3529 C C . ASP B 1 177 ? 7.695 11.859 11.32 1 91.44 177 ASP B C 1
ATOM 3531 O O . ASP B 1 177 ? 7.777 11.102 10.352 1 91.44 177 ASP B O 1
ATOM 3535 N N . PRO B 1 178 ? 7.957 11.445 12.523 1 93.75 178 PRO B N 1
ATOM 3536 C CA . PRO B 1 178 ? 8.508 10.109 12.758 1 93.75 178 PRO B CA 1
ATOM 3537 C C . PRO B 1 178 ? 7.574 8.992 12.305 1 93.75 178 PRO B C 1
ATOM 3539 O O . PRO B 1 178 ? 8.031 7.965 11.797 1 93.75 178 PRO B O 1
ATOM 3542 N N . PHE B 1 179 ? 6.301 9.211 12.555 1 95.56 179 PHE B N 1
ATOM 3543 C CA . PHE B 1 179 ? 5.359 8.18 12.125 1 95.56 179 PHE B CA 1
ATOM 3544 C C . PHE B 1 179 ? 5.352 8.055 10.609 1 95.56 179 PHE B C 1
ATOM 3546 O O . PHE B 1 179 ? 5.449 6.953 10.07 1 95.56 179 PHE B O 1
ATOM 3553 N N . LEU B 1 180 ? 5.223 9.164 9.938 1 96.31 180 LEU B N 1
ATOM 3554 C CA . LEU B 1 180 ? 5.121 9.148 8.477 1 96.31 180 LEU B CA 1
ATOM 3555 C C . LEU B 1 180 ? 6.402 8.609 7.852 1 96.31 180 LEU B C 1
ATOM 3557 O O . LEU B 1 180 ? 6.355 7.883 6.855 1 96.31 180 LEU B O 1
ATOM 3561 N N . SER B 1 181 ? 7.516 8.93 8.461 1 94.25 181 SER B N 1
ATOM 3562 C CA . SER B 1 181 ? 8.797 8.422 7.98 1 94.25 181 SER B CA 1
ATOM 3563 C C . SER B 1 181 ? 8.852 6.898 8.062 1 94.25 181 SER B C 1
ATOM 3565 O O . SER B 1 181 ? 9.195 6.23 7.086 1 94.25 181 SER B O 1
ATOM 3567 N N . MET B 1 182 ? 8.453 6.375 9.164 1 95.5 182 MET B N 1
ATOM 3568 C CA . MET B 1 182 ? 8.461 4.93 9.367 1 95.5 182 MET B CA 1
ATOM 3569 C C . MET B 1 182 ? 7.43 4.25 8.469 1 95.5 182 MET B C 1
ATOM 3571 O O . MET B 1 182 ? 7.695 3.182 7.91 1 95.5 182 MET B O 1
ATOM 3575 N N . TYR B 1 183 ? 6.285 4.926 8.383 1 97.44 183 TYR B N 1
ATOM 3576 C CA . TYR B 1 183 ? 5.199 4.402 7.559 1 97.44 183 TYR B CA 1
ATOM 3577 C C . TYR B 1 183 ? 5.633 4.281 6.102 1 97.44 183 TYR B C 1
ATOM 3579 O O . TYR B 1 183 ? 5.426 3.244 5.469 1 97.44 183 TYR B O 1
ATOM 3587 N N . LEU B 1 184 ? 6.285 5.266 5.59 1 97.12 184 LEU B N 1
ATOM 3588 C CA . LEU B 1 184 ? 6.75 5.293 4.207 1 97.12 184 LEU B CA 1
ATOM 3589 C C . LEU B 1 184 ? 7.84 4.25 3.982 1 97.12 184 LEU B C 1
ATOM 3591 O O . LEU B 1 184 ? 7.824 3.539 2.973 1 97.12 184 LEU B O 1
ATOM 3595 N N . GLN B 1 185 ? 8.742 4.133 4.941 1 95.25 185 GLN B N 1
ATOM 3596 C CA . GLN B 1 185 ? 9.812 3.143 4.828 1 95.25 185 GLN B CA 1
ATOM 3597 C C . GLN B 1 185 ? 9.242 1.724 4.824 1 95.25 185 GLN B C 1
ATOM 3599 O O . GLN B 1 185 ? 9.664 0.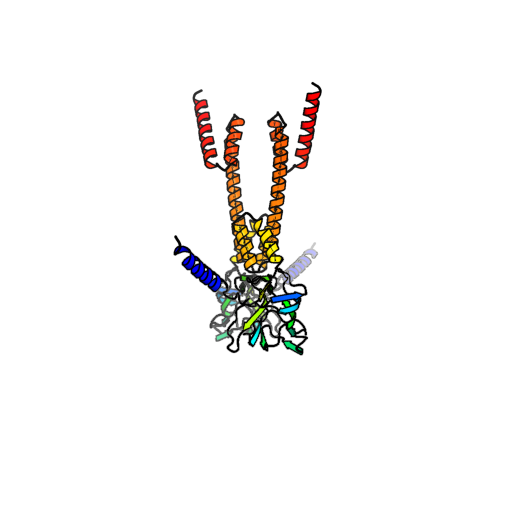887 4.023 1 95.25 185 GLN B O 1
ATOM 3604 N N . ASP B 1 186 ? 8.328 1.538 5.684 1 96.19 186 ASP B N 1
ATOM 3605 C CA . ASP B 1 186 ? 7.691 0.225 5.754 1 96.19 186 ASP B CA 1
ATOM 3606 C C . ASP B 1 186 ? 6.992 -0.117 4.438 1 96.19 186 ASP B C 1
ATOM 3608 O O . ASP B 1 186 ? 7.121 -1.234 3.934 1 96.19 186 ASP B O 1
ATOM 3612 N N . MET B 1 187 ? 6.246 0.796 3.883 1 96.5 187 MET B N 1
ATOM 3613 C CA . MET B 1 187 ? 5.582 0.594 2.598 1 96.5 187 MET B CA 1
ATOM 3614 C C . MET B 1 187 ? 6.594 0.238 1.513 1 96.5 187 MET B C 1
ATOM 3616 O O . MET B 1 187 ? 6.398 -0.726 0.771 1 96.5 187 MET B O 1
ATOM 3620 N N . PHE B 1 188 ? 7.688 0.979 1.515 1 96.12 188 PHE B N 1
ATOM 3621 C CA . PHE B 1 188 ? 8.727 0.769 0.515 1 96.12 188 PHE B CA 1
ATOM 3622 C C . PHE B 1 188 ? 9.359 -0.611 0.668 1 96.12 188 PHE B C 1
ATOM 3624 O O . PHE B 1 188 ? 9.516 -1.341 -0.313 1 96.12 188 PHE B O 1
ATOM 3631 N N . ASP B 1 189 ? 9.633 -0.971 1.887 1 94.25 189 ASP B N 1
ATOM 3632 C CA . ASP B 1 189 ? 10.297 -2.24 2.168 1 94.25 189 ASP B CA 1
ATOM 3633 C C . ASP B 1 189 ? 9.391 -3.422 1.815 1 94.25 189 ASP B C 1
ATOM 3635 O O . ASP B 1 189 ? 9.883 -4.496 1.455 1 94.25 189 ASP B O 1
ATOM 3639 N N . ARG B 1 190 ? 8.172 -3.201 1.833 1 93.88 190 ARG B N 1
ATOM 3640 C CA . ARG B 1 190 ? 7.219 -4.273 1.557 1 93.88 190 ARG B CA 1
ATOM 3641 C C . ARG B 1 190 ? 6.875 -4.332 0.072 1 93.88 190 ARG B C 1
ATOM 3643 O O . ARG B 1 190 ? 6.078 -5.172 -0.354 1 93.88 190 ARG B O 1
ATOM 3650 N N . GLY B 1 191 ? 7.395 -3.424 -0.696 1 95.06 191 GLY B N 1
ATOM 3651 C CA . GLY B 1 191 ? 7.27 -3.48 -2.145 1 95.06 191 GLY B CA 1
ATOM 3652 C C . GLY B 1 191 ? 6.254 -2.494 -2.693 1 95.06 191 GLY B C 1
ATOM 3653 O O . GLY B 1 191 ? 6.035 -2.432 -3.904 1 95.06 191 GLY B O 1
ATOM 3654 N N . LEU B 1 192 ? 5.59 -1.735 -1.733 1 96.06 192 LEU B N 1
ATOM 3655 C CA . LEU B 1 192 ? 4.625 -0.731 -2.166 1 96.06 192 LEU B CA 1
ATOM 3656 C C . LEU B 1 192 ? 5.324 0.567 -2.551 1 96.06 192 LEU B C 1
ATOM 3658 O O . LEU B 1 192 ? 5.008 1.631 -2.016 1 96.06 192 LEU B O 1
ATOM 3662 N N . VAL B 1 193 ? 6.168 0.479 -3.553 1 96.5 193 VAL B N 1
ATOM 3663 C CA . VAL B 1 193 ? 7.082 1.552 -3.93 1 96.5 193 VAL B CA 1
ATOM 3664 C C . VAL B 1 193 ? 6.297 2.711 -4.539 1 96.5 193 VAL B C 1
ATOM 3666 O O . VAL B 1 193 ? 6.539 3.875 -4.215 1 96.5 193 VAL B O 1
ATOM 3669 N N . THR B 1 194 ? 5.336 2.4 -5.379 1 95.75 194 THR B N 1
ATOM 3670 C CA . THR B 1 194 ? 4.531 3.426 -6.031 1 95.75 194 THR B CA 1
ATOM 3671 C C . THR B 1 194 ? 3.729 4.219 -5.004 1 95.75 194 THR B C 1
ATOM 3673 O O . THR B 1 194 ? 3.729 5.453 -5.023 1 95.75 194 THR B O 1
ATOM 3676 N N . GLU B 1 195 ? 3.086 3.551 -4.105 1 95.62 195 GLU B N 1
ATOM 3677 C CA . GLU B 1 195 ? 2.264 4.164 -3.066 1 95.62 195 GLU B CA 1
ATOM 3678 C C . GLU B 1 195 ? 3.109 5.02 -2.129 1 95.62 195 GLU B C 1
ATOM 3680 O O . GLU B 1 195 ? 2.725 6.141 -1.787 1 95.62 195 GLU B O 1
ATOM 3685 N N . ALA B 1 196 ? 4.266 4.441 -1.735 1 96.62 196 ALA B N 1
ATOM 3686 C CA . ALA B 1 196 ? 5.168 5.164 -0.84 1 96.62 196 ALA B CA 1
ATOM 3687 C C . ALA B 1 196 ? 5.645 6.469 -1.476 1 96.62 196 ALA B C 1
ATOM 3689 O O . ALA B 1 196 ? 5.629 7.52 -0.834 1 96.62 196 ALA B O 1
ATOM 3690 N N . ASN B 1 197 ? 6.004 6.398 -2.732 1 97.12 197 ASN B N 1
ATOM 3691 C CA . ASN B 1 197 ? 6.504 7.578 -3.43 1 97.12 197 ASN B CA 1
ATOM 3692 C C . ASN B 1 197 ? 5.414 8.633 -3.607 1 97.12 197 ASN B C 1
ATOM 3694 O O . ASN B 1 197 ? 5.66 9.82 -3.432 1 97.12 197 ASN B O 1
ATOM 3698 N N . LYS B 1 198 ? 4.246 8.195 -3.979 1 95.81 198 LYS B N 1
ATOM 3699 C CA . LYS B 1 198 ? 3.127 9.109 -4.176 1 95.81 198 LYS B CA 1
ATOM 3700 C C . LYS B 1 198 ? 2.842 9.906 -2.906 1 95.81 198 LYS B C 1
ATOM 3702 O O . LYS B 1 198 ? 2.682 11.133 -2.959 1 95.81 198 LYS B O 1
ATOM 3707 N N . LEU B 1 199 ? 2.768 9.227 -1.774 1 97.25 199 LEU B N 1
ATOM 3708 C CA . LEU B 1 199 ? 2.51 9.898 -0.504 1 97.25 199 LEU B CA 1
ATOM 3709 C C . LEU B 1 199 ? 3.674 10.805 -0.121 1 97.25 199 LEU B C 1
ATOM 3711 O O . LEU B 1 199 ? 3.467 11.938 0.315 1 97.25 199 LEU B O 1
ATOM 3715 N N . ALA B 1 200 ? 4.91 10.344 -0.299 1 96.12 200 ALA B N 1
ATOM 3716 C CA . ALA B 1 200 ? 6.09 11.148 0.013 1 96.12 200 ALA B CA 1
ATOM 3717 C C . ALA B 1 200 ? 6.098 12.445 -0.792 1 96.12 200 ALA B C 1
ATOM 3719 O O . ALA B 1 200 ? 6.348 13.523 -0.245 1 96.12 200 ALA B O 1
ATOM 3720 N N . ASP B 1 201 ? 5.82 12.297 -2.057 1 95.75 201 ASP B N 1
ATOM 3721 C CA . ASP B 1 201 ? 5.781 13.469 -2.92 1 95.75 201 ASP B CA 1
ATOM 3722 C C . ASP B 1 201 ? 4.77 14.492 -2.41 1 95.75 201 ASP B C 1
ATOM 3724 O O . ASP B 1 201 ? 5.059 15.688 -2.354 1 95.75 201 ASP B O 1
ATOM 3728 N N . TYR B 1 202 ? 3.611 14.07 -2.029 1 96.5 202 TYR B N 1
ATOM 3729 C CA . TYR B 1 202 ? 2.564 14.945 -1.521 1 96.5 202 TYR B CA 1
ATOM 3730 C C . TYR B 1 202 ? 3.014 15.656 -0.249 1 96.5 202 TYR B C 1
ATOM 3732 O O . TYR B 1 202 ? 2.822 16.859 -0.104 1 96.5 202 TYR B O 1
ATOM 3740 N N . LEU B 1 203 ? 3.594 14.836 0.636 1 94.06 203 LEU B N 1
ATOM 3741 C CA . LEU B 1 203 ? 4.012 15.391 1.922 1 94.06 203 LEU B CA 1
ATOM 3742 C C . LEU B 1 203 ? 5.094 16.453 1.733 1 94.06 203 LEU B C 1
ATOM 3744 O O . LEU B 1 203 ? 5.09 17.469 2.42 1 94.06 203 LEU B O 1
ATOM 3748 N N . ILE B 1 204 ? 6.012 16.219 0.838 1 92.94 204 ILE B N 1
ATOM 3749 C CA . ILE B 1 204 ? 7.09 17.156 0.569 1 92.94 204 ILE B CA 1
ATOM 3750 C C . ILE B 1 204 ? 6.523 18.422 -0.062 1 92.94 204 ILE B C 1
ATOM 3752 O O . ILE B 1 204 ? 6.91 19.531 0.309 1 92.94 204 ILE B O 1
ATOM 3756 N N . GLU B 1 205 ? 5.633 18.25 -0.986 1 92 205 GLU B N 1
ATOM 3757 C CA . GLU B 1 205 ? 4.988 19.391 -1.62 1 92 205 GLU B CA 1
ATOM 3758 C C . GLU B 1 205 ? 4.23 20.234 -0.597 1 92 205 GLU B C 1
ATOM 3760 O O . GLU B 1 205 ? 4.32 21.469 -0.613 1 92 205 GLU B O 1
ATOM 3765 N N . LYS B 1 206 ? 3.5 19.578 0.261 1 89.62 206 LYS B N 1
ATOM 3766 C CA . LYS B 1 206 ? 2.732 20.281 1.288 1 89.62 206 LYS B CA 1
ATOM 3767 C C . LYS B 1 206 ? 3.652 21.062 2.227 1 89.62 206 LYS B C 1
ATOM 3769 O O . LYS B 1 206 ? 3.33 22.172 2.641 1 89.62 206 LYS B O 1
ATOM 3774 N N . LYS B 1 207 ? 4.719 20.469 2.582 1 87.25 207 LYS B N 1
ATOM 3775 C CA . LYS B 1 207 ? 5.699 21.125 3.432 1 87.25 207 LYS B CA 1
ATOM 3776 C C . LYS B 1 207 ? 6.27 22.359 2.746 1 87.25 207 LYS B C 1
ATOM 3778 O O . LYS B 1 207 ? 6.41 23.422 3.369 1 87.25 207 LYS B O 1
ATOM 3783 N N . THR B 1 208 ? 6.613 22.219 1.574 1 86.06 208 THR B N 1
ATOM 3784 C CA . THR B 1 208 ? 7.18 23.344 0.824 1 86.06 208 THR B CA 1
ATOM 3785 C C . THR B 1 208 ? 6.18 24.484 0.729 1 86.06 208 THR B C 1
ATOM 3787 O O . THR B 1 208 ? 6.555 25.656 0.871 1 86.06 208 THR B O 1
ATOM 3790 N N . GLU B 1 209 ? 4.949 24.141 0.551 1 81.81 209 GLU B N 1
ATOM 3791 C CA . GLU B 1 209 ? 3.9 25.156 0.496 1 81.81 209 GLU B CA 1
ATOM 3792 C C . GLU B 1 209 ? 3.74 25.859 1.841 1 81.81 209 GLU B C 1
ATOM 3794 O O . GLU B 1 209 ? 3.58 27.078 1.894 1 81.81 209 GLU B O 1
ATOM 3799 N N . SER B 1 210 ? 3.805 25.109 2.848 1 81.06 210 SER B N 1
ATOM 3800 C CA . SER B 1 210 ? 3.668 25.656 4.188 1 81.06 210 SER B CA 1
ATOM 3801 C C . SER B 1 210 ? 4.832 26.594 4.523 1 81.06 210 SER B C 1
ATOM 3803 O O . SER B 1 210 ? 4.637 27.656 5.098 1 81.06 210 SER B O 1
ATOM 3805 N N . LEU B 1 211 ? 5.973 26.203 4.195 1 78.94 211 LEU B N 1
ATOM 3806 C CA . LEU B 1 211 ? 7.152 27.016 4.445 1 78.94 211 LEU B CA 1
ATOM 3807 C C . LEU B 1 211 ? 7.094 28.312 3.639 1 78.94 211 LEU B C 1
ATOM 3809 O O . LEU B 1 211 ? 7.457 29.375 4.141 1 78.94 211 LEU B O 1
ATOM 3813 N N . ALA B 1 212 ? 6.66 28.188 2.52 1 75.88 212 ALA B N 1
ATOM 3814 C CA . ALA B 1 212 ? 6.523 29.391 1.689 1 75.88 212 ALA B CA 1
ATOM 3815 C C . ALA B 1 212 ? 5.523 30.359 2.295 1 75.88 212 ALA B C 1
ATOM 3817 O O . ALA B 1 212 ? 5.758 31.578 2.311 1 75.88 212 ALA B O 1
ATOM 3818 N N . THR B 1 213 ? 4.508 29.812 2.811 1 76 213 THR B N 1
ATOM 3819 C CA . THR B 1 213 ? 3.492 30.656 3.438 1 76 213 THR B CA 1
ATOM 3820 C C . THR B 1 213 ? 4.02 31.281 4.727 1 76 213 THR B C 1
ATOM 3822 O O . THR B 1 213 ? 3.723 32.438 5.035 1 76 213 THR B O 1
ATOM 3825 N N . GLU B 1 214 ? 4.816 30.5 5.418 1 75.19 214 GLU B N 1
ATOM 3826 C CA . GLU B 1 214 ? 5.406 31 6.652 1 75.19 214 GLU B CA 1
ATOM 3827 C C . GLU B 1 214 ? 6.414 32.125 6.367 1 75.19 214 GLU B C 1
ATOM 3829 O O . GLU B 1 214 ? 6.438 33.125 7.059 1 75.19 214 GLU B O 1
ATOM 3834 N N . GLU B 1 215 ? 7.203 31.859 5.395 1 78.62 215 GLU B N 1
ATOM 3835 C CA . GLU B 1 215 ? 8.172 32.875 5.004 1 78.62 215 GLU B CA 1
ATOM 3836 C C . GLU B 1 215 ? 7.477 34.156 4.562 1 78.62 215 GLU B C 1
ATOM 3838 O O . GLU B 1 215 ? 7.906 35.25 4.914 1 78.62 215 GLU B O 1
ATOM 3843 N N . GLU B 1 216 ? 6.445 33.906 3.826 1 75.31 216 GLU B N 1
ATOM 3844 C CA . GLU B 1 216 ? 5.672 35.094 3.41 1 75.31 216 GLU B CA 1
ATOM 3845 C C . GLU B 1 216 ? 5.066 35.812 4.613 1 75.31 216 GLU B C 1
ATOM 3847 O O . GLU B 1 216 ? 5.031 37.031 4.652 1 75.31 216 GLU B O 1
ATOM 3852 N N . SER B 1 217 ? 4.652 34.969 5.535 1 73.81 217 SER B N 1
ATOM 3853 C CA . SER B 1 217 ? 4.074 35.531 6.75 1 73.81 217 SER B CA 1
ATOM 3854 C C . SER B 1 217 ? 5.129 36.281 7.57 1 73.81 217 SER B C 1
ATOM 3856 O O . SER B 1 217 ? 4.863 37.344 8.109 1 73.81 217 SER B O 1
ATOM 3858 N N . GLN B 1 218 ? 6.309 35.75 7.602 1 81.12 218 GLN B N 1
ATOM 3859 C CA . GLN B 1 218 ? 7.398 36.406 8.328 1 81.12 218 GLN B CA 1
ATOM 3860 C C . GLN B 1 218 ? 7.828 37.688 7.648 1 81.12 218 GLN B C 1
ATOM 3862 O O . GLN B 1 218 ? 8.062 38.688 8.312 1 81.12 218 GLN B O 1
ATOM 3867 N N . GLN B 1 219 ? 7.965 37.594 6.387 1 83.44 219 GLN B N 1
ATOM 3868 C CA . GLN B 1 219 ? 8.328 38.781 5.645 1 83.44 219 GLN B CA 1
ATOM 3869 C C . GLN B 1 219 ? 7.289 39.906 5.832 1 83.44 219 GLN B C 1
ATOM 3871 O O . GLN B 1 219 ? 7.641 41.062 5.961 1 83.44 219 GLN B O 1
ATOM 3876 N N . PHE B 1 220 ? 6.066 39.469 5.918 1 82.19 220 PHE B N 1
ATOM 3877 C CA . PHE B 1 220 ? 4.988 40.438 6.121 1 82.19 220 PHE B CA 1
ATOM 3878 C C . PHE B 1 220 ? 5.043 41.031 7.523 1 82.19 220 PHE B C 1
ATOM 3880 O O . PHE B 1 220 ? 4.895 42.25 7.703 1 82.19 220 PHE B O 1
ATOM 3887 N N . LYS B 1 221 ? 5.371 40.219 8.477 1 79.06 221 LYS B N 1
ATOM 3888 C CA . LYS B 1 221 ? 5.484 40.656 9.867 1 79.06 221 LYS B CA 1
ATOM 3889 C C . LYS B 1 221 ? 6.641 41.625 10.031 1 79.06 221 LYS B C 1
ATOM 3891 O O . LYS B 1 221 ? 6.527 42.625 10.773 1 79.06 221 LYS B O 1
ATOM 3896 N N . GLU B 1 222 ? 7.684 41.375 9.383 1 83.25 222 GLU B N 1
ATOM 3897 C CA . GLU B 1 222 ? 8.828 42.281 9.414 1 83.25 222 GLU B CA 1
ATOM 3898 C C . GLU B 1 222 ? 8.469 43.625 8.797 1 83.25 222 GLU B C 1
ATOM 3900 O O . GLU B 1 222 ? 8.898 44.688 9.289 1 83.25 222 GLU B O 1
ATOM 3905 N N . LYS B 1 223 ? 7.766 43.594 7.777 1 80.25 223 LYS B N 1
ATOM 3906 C CA . LYS B 1 223 ? 7.305 44.812 7.133 1 80.25 223 LYS B CA 1
ATOM 3907 C C . LYS B 1 223 ? 6.441 45.625 8.078 1 80.25 223 LYS B C 1
ATOM 3909 O O . LYS B 1 223 ? 6.523 46.875 8.086 1 80.25 223 LYS B O 1
ATOM 3914 N N . LEU B 1 224 ? 5.68 44.938 8.969 1 77.5 224 LEU B N 1
ATOM 3915 C CA . LEU B 1 224 ? 4.781 45.594 9.898 1 77.5 224 LEU B CA 1
ATOM 3916 C C . LEU B 1 224 ? 5.57 46.312 10.992 1 77.5 224 LEU B C 1
ATOM 3918 O O . LEU B 1 224 ? 5.066 47.281 11.609 1 77.5 224 LEU B O 1
ATOM 3922 N N . ASN B 1 225 ? 6.785 45.875 11.281 1 79.5 225 ASN B N 1
ATOM 3923 C CA . ASN B 1 225 ? 7.641 46.531 12.266 1 79.5 225 ASN B CA 1
ATOM 3924 C C . ASN B 1 225 ? 7.957 47.969 11.867 1 79.5 225 ASN B C 1
ATOM 3926 O O . ASN B 1 225 ? 8.352 48.781 12.703 1 79.5 225 ASN B O 1
ATOM 3930 N N . GLY B 1 226 ? 7.719 48.281 10.664 1 72.06 226 GLY B N 1
ATOM 3931 C CA . GLY B 1 226 ? 7.961 49.625 10.164 1 72.06 226 GLY B CA 1
ATOM 3932 C C . GLY B 1 226 ? 6.852 50.625 10.508 1 72.06 226 GLY B C 1
ATOM 3933 O O . GLY B 1 226 ? 7.004 51.812 10.336 1 72.06 226 GLY B O 1
ATOM 3934 N N . PHE B 1 227 ? 5.785 50.062 11.062 1 70.19 227 PHE B N 1
ATOM 3935 C CA . PHE B 1 227 ? 4.648 50.906 11.414 1 70.19 227 PHE B CA 1
ATOM 3936 C C . PHE B 1 227 ? 4.703 51.312 12.883 1 70.19 227 PHE B C 1
ATOM 3938 O O . PHE B 1 227 ? 5.031 50.5 13.742 1 70.19 227 PHE B O 1
ATOM 3945 N N . SER B 1 228 ? 4.504 52.625 13.164 1 69.88 228 SER B N 1
ATOM 3946 C CA . SER B 1 228 ? 4.488 53.125 14.531 1 69.88 228 SER B CA 1
ATOM 3947 C C . SER B 1 228 ? 3.133 52.906 15.195 1 69.88 228 SER B C 1
ATOM 3949 O O . SER B 1 228 ? 3.045 52.812 16.422 1 69.88 228 SER B O 1
ATOM 3951 N N . ASP B 1 229 ? 2.109 52.812 14.414 1 63.12 229 ASP B N 1
ATOM 3952 C CA . ASP B 1 229 ? 0.75 52.594 14.906 1 63.12 229 ASP B CA 1
ATOM 3953 C C . ASP B 1 229 ? 0.449 51.094 15.062 1 63.12 229 ASP B C 1
ATOM 3955 O O . ASP B 1 229 ? 0.252 50.406 14.07 1 63.12 229 ASP B O 1
ATOM 3959 N N . PRO B 1 230 ? 0.384 50.625 16.297 1 70 230 PRO B N 1
ATOM 3960 C CA . PRO B 1 230 ? 0.164 49.188 16.531 1 70 230 PRO B CA 1
ATOM 3961 C C . PRO B 1 230 ? -1.2 48.719 16.031 1 70 230 PRO B C 1
ATOM 3963 O O . PRO B 1 230 ? -1.347 47.562 15.641 1 70 230 PRO B O 1
ATOM 3966 N N . VAL B 1 231 ? -2.117 49.656 16.047 1 60.91 231 VAL B N 1
ATOM 3967 C CA . VAL B 1 231 ? -3.463 49.281 15.602 1 60.91 231 VAL B CA 1
ATOM 3968 C C . VAL B 1 231 ? -3.451 49 14.109 1 60.91 231 VAL B C 1
ATOM 3970 O O . VAL B 1 231 ? -4.074 48.031 13.656 1 60.91 231 VAL B O 1
ATOM 3973 N N . LEU B 1 232 ? -2.686 49.844 13.375 1 67.81 232 LEU B N 1
ATOM 3974 C CA . LEU B 1 232 ? -2.578 49.656 11.93 1 67.81 232 LEU B CA 1
ATOM 3975 C C . LEU B 1 232 ? -1.899 48.344 11.609 1 67.81 232 LEU B C 1
ATOM 3977 O O . LEU B 1 232 ?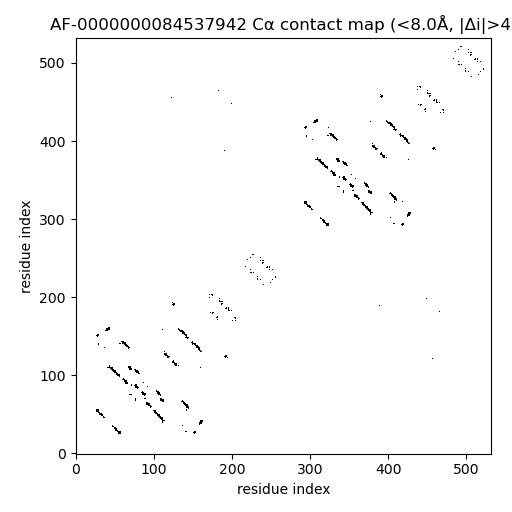 -2.354 47.594 10.734 1 67.81 232 LEU B O 1
ATOM 3981 N N . GLY B 1 233 ? -0.873 48 12.352 1 66.81 233 GLY B N 1
ATOM 3982 C CA . GLY B 1 233 ? -0.19 46.75 12.18 1 66.81 233 GLY B CA 1
ATOM 3983 C C . GLY B 1 233 ? -1.089 45.531 12.422 1 66.81 233 GLY B C 1
ATOM 3984 O O . GLY B 1 233 ? -1.077 44.594 11.648 1 66.81 233 GLY B O 1
ATOM 3985 N N . MET B 1 234 ? -1.941 45.656 13.383 1 70.69 234 MET B N 1
ATOM 3986 C CA . MET B 1 234 ? -2.85 44.562 13.758 1 70.69 234 MET B CA 1
ATOM 3987 C C . MET B 1 234 ? -3.904 44.344 12.68 1 70.69 234 MET B C 1
ATOM 3989 O O . MET B 1 234 ? -4.254 43.219 12.375 1 70.69 234 MET B O 1
ATOM 3993 N N . LYS B 1 235 ? -4.352 45.438 12.18 1 64.5 235 LYS B N 1
ATOM 3994 C CA . LYS B 1 235 ? -5.367 45.344 11.141 1 64.5 235 LYS B CA 1
ATOM 3995 C C . LYS B 1 235 ? -4.793 44.719 9.867 1 64.5 235 LYS B C 1
ATOM 3997 O O . LYS B 1 235 ? -5.434 43.875 9.242 1 64.5 235 LYS B O 1
ATOM 4002 N N . LEU B 1 236 ? -3.58 45.125 9.508 1 74.38 236 LEU B N 1
ATOM 4003 C CA . LEU B 1 236 ? -2.918 44.594 8.336 1 74.38 236 LEU B CA 1
ATOM 4004 C C . LEU B 1 236 ? -2.631 43.094 8.516 1 74.38 236 LEU B C 1
ATOM 4006 O O . LEU B 1 236 ? -2.816 42.312 7.586 1 74.38 236 LEU B O 1
ATOM 4010 N N . GLN B 1 237 ? -2.285 42.75 9.75 1 74.88 237 GLN B N 1
ATOM 4011 C CA . GLN B 1 237 ? -2.039 41.344 10.062 1 74.88 237 GLN B CA 1
ATOM 4012 C C . GLN B 1 237 ? -3.318 40.5 9.938 1 74.88 237 GLN B C 1
ATOM 4014 O O . GLN B 1 237 ? -3.287 39.375 9.461 1 74.88 237 GLN B O 1
ATOM 4019 N N . ALA B 1 238 ? -4.418 41.031 10.297 1 68.94 238 ALA B N 1
ATOM 4020 C CA . ALA B 1 238 ? -5.699 40.344 10.211 1 68.94 238 ALA B CA 1
ATOM 4021 C C . ALA B 1 238 ? -6.059 40.031 8.758 1 68.94 238 ALA B C 1
ATOM 4023 O O . ALA B 1 238 ? -6.543 38.938 8.445 1 68.94 238 ALA B O 1
ATOM 4024 N N . PHE B 1 239 ? -5.801 41 7.895 1 65.06 239 PHE B N 1
ATOM 4025 C CA . PHE B 1 239 ? -6.059 40.781 6.477 1 65.06 239 PHE B CA 1
ATOM 4026 C C . PHE B 1 239 ? -5.184 39.688 5.926 1 65.06 239 PHE B C 1
ATOM 4028 O O . PHE B 1 239 ? -5.656 38.844 5.16 1 65.06 239 PHE B O 1
ATOM 4035 N N . PHE B 1 240 ? -3.93 39.75 6.391 1 73.31 240 PHE B N 1
ATOM 4036 C CA . PHE B 1 240 ? -2.977 38.75 5.953 1 73.31 240 PHE B CA 1
ATOM 4037 C C . PHE B 1 240 ? -3.414 37.344 6.414 1 73.31 240 PHE B C 1
ATOM 4039 O O . PHE B 1 240 ? -3.389 36.406 5.633 1 73.31 240 PHE B O 1
ATOM 4046 N N . ASP B 1 241 ? -3.975 37.281 7.578 1 71.5 241 ASP B N 1
ATOM 4047 C CA . ASP B 1 241 ? -4.387 36 8.172 1 71.5 241 ASP B CA 1
ATOM 4048 C C . ASP B 1 241 ? -5.637 35.469 7.492 1 71.5 241 ASP B C 1
ATOM 4050 O O . ASP B 1 241 ? -5.871 34.25 7.5 1 71.5 241 ASP B O 1
ATOM 4054 N N . LEU B 1 242 ? -6.316 36.344 6.867 1 64.88 242 LEU B N 1
ATOM 4055 C CA . LEU B 1 242 ? -7.539 35.938 6.176 1 64.88 242 LEU B CA 1
ATOM 4056 C C . LEU B 1 242 ? -7.234 35.469 4.766 1 64.88 242 LEU B C 1
ATOM 4058 O O . LEU B 1 242 ? -8.148 35.062 4.031 1 64.88 242 LEU B O 1
ATOM 4062 N N . GLY B 1 243 ? -5.93 35.5 4.414 1 66.56 243 GLY B N 1
ATOM 4063 C CA . GLY B 1 243 ? -5.539 34.906 3.135 1 66.56 243 GLY B CA 1
ATOM 4064 C C . GLY B 1 243 ? -5.324 35.969 2.055 1 66.56 243 GLY B C 1
ATOM 4065 O O . GLY B 1 243 ? -5.004 35.625 0.914 1 66.56 243 GLY B O 1
ATOM 4066 N N . LEU B 1 244 ? -5.527 37.188 2.469 1 69.31 244 LEU B N 1
ATOM 4067 C CA . LEU B 1 244 ? -5.328 38.281 1.521 1 69.31 244 LEU B CA 1
ATOM 4068 C C . LEU B 1 244 ? -3.867 38.688 1.489 1 69.31 244 LEU B C 1
ATOM 4070 O O . LEU B 1 244 ? -3.553 39.844 1.777 1 69.31 244 LEU B O 1
ATOM 4074 N N . HIS B 1 245 ? -3.033 37.844 1.106 1 75.81 245 HIS B N 1
ATOM 4075 C CA . HIS B 1 245 ? -1.594 38 1.252 1 75.81 245 HIS B CA 1
ATOM 4076 C C . HIS B 1 245 ? -1.082 39.125 0.339 1 75.81 245 HIS B C 1
ATOM 4078 O O . HIS B 1 245 ? -0.403 40.031 0.796 1 75.81 245 HIS B O 1
ATOM 4084 N N . ASN B 1 246 ? -1.484 39.062 -0.872 1 74.81 246 ASN B N 1
ATOM 4085 C CA . ASN B 1 246 ? -1.007 40.062 -1.835 1 74.81 246 ASN B CA 1
ATOM 4086 C C . ASN B 1 246 ? -1.529 41.469 -1.513 1 74.81 246 ASN B C 1
ATOM 4088 O O . ASN B 1 246 ? -0.77 42.438 -1.525 1 74.81 246 ASN B O 1
ATOM 4092 N N . GLU B 1 247 ? -2.82 41.594 -1.229 1 68.62 247 GLU B N 1
ATOM 4093 C CA . GLU B 1 247 ? -3.445 42.875 -0.917 1 68.62 247 GLU B CA 1
ATOM 4094 C C . GLU B 1 247 ? -2.834 43.5 0.335 1 68.62 247 GLU B C 1
ATOM 4096 O O . GLU B 1 247 ? -2.58 44.688 0.375 1 68.62 247 GLU B O 1
ATOM 4101 N N . SER B 1 248 ? -2.596 42.594 1.24 1 70.12 248 SER B N 1
ATOM 4102 C CA . SER B 1 248 ? -2.018 43.094 2.488 1 70.12 248 SER B CA 1
ATOM 4103 C C . SER B 1 248 ? -0.603 43.625 2.271 1 70.12 248 SER B C 1
ATOM 4105 O O . SER B 1 248 ? -0.236 44.656 2.803 1 70.12 248 SER B O 1
ATOM 4107 N N . ASN B 1 249 ? 0.14 42.969 1.501 1 78.56 249 ASN B N 1
ATOM 4108 C CA . ASN B 1 249 ? 1.508 43.375 1.208 1 78.56 249 ASN B CA 1
ATOM 4109 C C . ASN B 1 249 ? 1.542 44.688 0.424 1 78.56 249 ASN B C 1
ATOM 4111 O O . ASN B 1 249 ? 2.33 45.562 0.735 1 78.56 249 ASN B O 1
ATOM 4115 N N . GLU B 1 250 ? 0.745 44.75 -0.522 1 73.31 250 GLU B N 1
ATOM 4116 C CA . GLU B 1 250 ? 0.679 45.969 -1.334 1 73.31 250 GLU B CA 1
ATOM 4117 C C . GLU B 1 250 ? 0.283 47.188 -0.492 1 73.31 250 GLU B C 1
ATOM 4119 O O . GLU B 1 250 ? 0.857 48.25 -0.638 1 73.31 250 GLU B O 1
ATOM 4124 N N . LEU B 1 251 ? -0.711 47 0.311 1 71.69 251 LEU B N 1
ATOM 4125 C CA . LEU B 1 251 ? -1.164 48.094 1.172 1 71.69 251 LEU B CA 1
ATOM 4126 C C . LEU B 1 251 ? -0.069 48.5 2.15 1 71.69 251 LEU B C 1
ATOM 4128 O O . LEU B 1 251 ? 0.15 49.688 2.379 1 71.69 251 LEU B O 1
ATOM 4132 N N . ALA B 1 252 ? 0.591 47.562 2.695 1 75.38 252 ALA B N 1
ATOM 4133 C CA . ALA B 1 252 ? 1.685 47.875 3.619 1 75.38 252 ALA B CA 1
ATOM 4134 C C . ALA B 1 252 ? 2.797 48.656 2.924 1 75.38 252 ALA B C 1
ATOM 4136 O O . ALA B 1 252 ? 3.316 49.625 3.473 1 75.38 252 ALA B O 1
ATOM 4137 N N . ASP B 1 253 ? 3.131 48.281 1.772 1 79.25 253 ASP B N 1
ATOM 4138 C CA . ASP B 1 253 ? 4.152 48.969 0.997 1 79.25 253 ASP B CA 1
ATOM 4139 C C . ASP B 1 253 ? 3.736 50.406 0.712 1 79.25 253 ASP B C 1
ATOM 4141 O O . ASP B 1 253 ? 4.547 51.344 0.841 1 79.25 253 ASP B O 1
ATOM 4145 N N . TYR B 1 254 ? 2.516 50.562 0.321 1 71.12 254 TYR B N 1
ATOM 4146 C CA . TYR B 1 254 ? 1.989 51.875 0.035 1 71.12 254 TYR B CA 1
ATOM 4147 C C . TYR B 1 254 ? 2.062 52.781 1.268 1 71.12 254 TYR B C 1
ATOM 4149 O O . TYR B 1 254 ? 2.533 53.906 1.19 1 71.12 254 TYR B O 1
ATOM 4157 N N . LEU B 1 255 ? 1.655 52.281 2.363 1 71.25 255 LEU B N 1
ATOM 4158 C CA . LEU B 1 255 ? 1.604 53.062 3.596 1 71.25 255 LEU B CA 1
ATOM 4159 C C . LEU B 1 255 ? 3.008 53.375 4.082 1 71.25 255 LEU B C 1
ATOM 4161 O O . LEU B 1 255 ? 3.244 54.469 4.602 1 71.25 255 LEU B O 1
ATOM 4165 N N . LEU B 1 256 ? 3.885 52.5 3.918 1 79.62 256 LEU B N 1
ATOM 4166 C CA . LEU B 1 256 ? 5.27 52.75 4.301 1 79.62 256 LEU B CA 1
ATOM 4167 C C . LEU B 1 256 ? 5.895 53.812 3.398 1 79.62 256 LEU B C 1
ATOM 4169 O O . LEU B 1 256 ? 6.668 54.656 3.865 1 79.62 256 LEU B O 1
ATOM 4173 N N . GLN B 1 257 ? 5.52 53.781 2.217 1 76.12 257 GLN B N 1
ATOM 4174 C CA . GLN B 1 257 ? 5.996 54.812 1.287 1 76.12 257 GLN B CA 1
ATOM 4175 C C . GLN B 1 257 ? 5.43 56.188 1.636 1 76.12 257 GLN B C 1
ATOM 4177 O O . GLN B 1 257 ? 6.145 57.188 1.6 1 76.12 257 GLN B O 1
ATOM 4182 N N . GLU B 1 258 ? 4.273 56.25 1.965 1 69.75 258 GLU B N 1
ATOM 4183 C CA . GLU B 1 258 ? 3.648 57.5 2.365 1 69.75 258 GLU B CA 1
ATOM 4184 C C . GLU B 1 258 ? 4.305 58.062 3.619 1 69.75 258 GLU B C 1
ATOM 4186 O O . GLU B 1 258 ? 4.504 59.281 3.727 1 69.75 258 GLU B O 1
ATOM 4191 N N . LYS B 1 259 ? 4.625 57.219 4.48 1 73.69 259 LYS B N 1
ATOM 4192 C CA . LYS B 1 259 ? 5.309 57.625 5.703 1 73.69 259 LYS B CA 1
ATOM 4193 C C . LYS B 1 259 ? 6.703 58.156 5.402 1 73.69 259 LYS B C 1
ATOM 4195 O O . LYS B 1 259 ? 7.121 59.188 5.973 1 73.69 259 LYS B O 1
ATOM 4200 N N . ALA B 1 260 ? 7.363 57.562 4.586 1 76.94 260 ALA B N 1
ATOM 4201 C CA . ALA B 1 260 ? 8.695 58 4.195 1 76.94 260 ALA B CA 1
ATOM 4202 C C . ALA B 1 260 ? 8.641 59.344 3.482 1 76.94 260 ALA B C 1
ATOM 4204 O O . ALA B 1 260 ? 9.469 60.25 3.738 1 76.94 260 ALA B O 1
ATOM 4205 N N . ASP B 1 261 ? 7.664 59.594 2.766 1 71 261 ASP B N 1
ATOM 4206 C CA . ASP B 1 261 ? 7.492 60.844 2.043 1 71 261 ASP B CA 1
ATOM 4207 C C . ASP B 1 261 ? 7.121 61.969 2.994 1 71 261 ASP B C 1
ATOM 4209 O O . ASP B 1 261 ? 7.598 63.094 2.838 1 71 261 ASP B O 1
ATOM 4213 N N . ALA B 1 262 ? 6.41 61.688 3.947 1 66.38 262 ALA B N 1
ATOM 4214 C CA . ALA B 1 262 ? 5.992 62.688 4.926 1 66.38 262 ALA B CA 1
ATOM 4215 C C . ALA B 1 262 ? 7.152 63.094 5.832 1 66.38 262 ALA B C 1
ATOM 4217 O O . ALA B 1 262 ? 7.254 64.25 6.242 1 66.38 262 ALA B O 1
ATOM 4218 N N . SER B 1 263 ? 7.953 62.188 6.023 1 73.62 263 SER B N 1
ATOM 4219 C CA . SER B 1 263 ? 9.109 62.5 6.863 1 73.62 263 SER B CA 1
ATOM 4220 C C . SER B 1 263 ? 10.125 63.344 6.117 1 73.62 263 SER B C 1
ATOM 4222 O O . SER B 1 263 ? 10.844 64.125 6.734 1 73.62 263 SER B O 1
ATOM 4224 N N . ASN B 1 264 ? 10.125 63.25 4.898 1 71.06 264 ASN B N 1
ATOM 4225 C CA . ASN B 1 264 ? 11.047 64.062 4.09 1 71.06 264 ASN B CA 1
ATOM 4226 C C . ASN B 1 264 ? 10.523 65.438 3.867 1 71.06 264 ASN B C 1
ATOM 4228 O O . ASN B 1 264 ? 11.297 66.375 3.531 1 71.06 264 ASN B O 1
ATOM 4232 N N . MET B 1 265 ? 9.344 65.688 4.02 1 61.06 265 MET B N 1
ATOM 4233 C CA . MET B 1 265 ? 8.766 67 3.842 1 61.06 265 MET B CA 1
ATOM 4234 C C . MET B 1 265 ? 8.82 67.812 5.141 1 61.06 265 MET B C 1
ATOM 4236 O O . MET B 1 265 ? 8.578 69 5.145 1 61.06 265 MET B O 1
ATOM 4240 N N . LYS B 1 266 ? 9.273 67.125 6.055 1 52.84 266 LYS B N 1
ATOM 4241 C CA . LYS B 1 266 ? 9.492 67.875 7.273 1 52.84 266 LYS B CA 1
ATOM 4242 C C . LYS B 1 266 ? 10.969 68.25 7.441 1 52.84 266 LYS B C 1
ATOM 4244 O O . LYS B 1 266 ? 11.844 67.438 7.086 1 52.84 266 LYS B O 1
#

pLDDT: mean 84.07, std 16.0, range [24.61, 98.25]

Organism: NCBI:txid1434108

Secondary structure (DSSP, 8-state):
--THHHHHHHHHHHHHHHH----------EEEEEE---SEEETT-EEEEEEEEE---TT-SEEEEE-SPBP-TTS-SEEEGGGTEEE-SSEEEEE--TT--EEEEEEEEEPPP-EEEEEETTEEEEEE-S--S-EEEEEEEEE-TTSPBPS--EEEEEEEE-HHHHHHHHHHTT---HHHHHHHHHHHHTT-HHHHHHHHHHHHHHHHHHHHHHHHHHHHHHHHTT-S-HHHHHHHHHHHHTT-HHHHHHHHHHHHHHHHHHHH--/--THHHHHHHHHHHHHHHH----------EEEEEE---SEEETT-EEEEEEEEE---TT-SEEEEE-SPBP-TTS-SEEEGGGTEEE-SSEEEEE--TT--EEEEEEEEEPPP-EEEEEETTEEEEEE-S--S-EEEEEEEEE-TTSPBPS--EEEEEEEE-HHHHHHHHHHTT---HHHHHHHHHHHHTT-HHHHHHHHHHHHHHHHHHHHHHHHHHHHHHHHTT-S-HHHHHHHHHHHHTT-HHHHHHHHHHHHHHHHHHHH--

Foldseek 3Di:
DPVVVVVVVVVVVVVVVVVPPPVPVQQAKDKDKAADDDQEDAAFDKGKIKIKIFRADLQFQKKKKAFQFADDDPDFQKQFPVVRDGHNDRIDIDTDHNPDGMTMIMGIGTHHDFWDWDDDPPAIFIAGHPDQWDGWRMKIFTDHPVRHTDPHIDTHIHGHDDVLVVVLVVLLVQDDPPVLSVVLVVCVNRRVSVVSVVVSVVVNVVVVVVVVLVVLLVVLLVLLVLDPDVVVSVVLNVCVVVVVSPVSVVVSVVVSVVVVVVVVVD/DPPPVVVVVVVVVVVVVVVPPPVPVQQAKDKDKAADDDQEDAAFDKGKIKIKIFSADLQFQKKKKAFPFADDDPDFQKDFPVVRDGHNDRIDIGTDHNPDGMTMIMGIGTHHDFWDWDDDPPAIFIAGHPDQWDGWRMKIFTDHPVRHTDPHIDTHIHGHDDPLVVVLVVLLVQDPPPVLSVVLVVCVNRRRSVVSVVVSVVVNVVVVVVVVLVVLLVVLLVLLVLDPDVVVSVVLNVCVVVVVSPVSVVVSVVVSVVVVVVVVVD

Solvent-accessible surface area (backbone atoms only — not comparable to full-atom values): 28735 Å² total; per-residue (Å²): 132,73,76,64,58,57,57,52,47,50,51,46,48,50,51,51,55,61,62,56,52,72,73,61,72,74,46,38,39,38,74,47,76,49,64,72,76,61,61,65,40,49,57,57,37,77,39,55,34,36,40,38,39,29,41,59,46,79,78,30,36,27,38,36,39,35,36,59,43,33,71,45,88,92,53,46,20,34,36,25,68,91,68,78,42,71,34,69,52,48,64,44,77,41,79,41,57,89,81,58,61,66,47,57,33,37,42,35,24,19,37,57,79,47,72,48,78,45,79,50,92,92,41,63,34,42,40,65,55,86,73,42,61,85,38,28,71,35,38,40,38,33,14,31,90,87,65,45,78,43,84,35,57,43,73,43,62,31,29,51,54,54,68,70,60,56,52,46,52,59,52,47,69,70,44,76,53,65,65,61,34,52,52,36,49,51,33,36,72,71,6,35,42,65,62,27,49,55,53,48,52,50,53,51,52,52,48,54,52,50,50,50,50,46,49,51,48,48,55,50,53,57,58,39,68,74,50,88,50,65,66,59,39,51,54,46,48,50,40,36,72,72,65,38,49,68,63,32,49,52,51,51,52,52,53,52,49,52,51,54,54,55,58,66,75,98,133,75,76,67,61,58,59,52,49,51,51,48,48,51,52,52,56,61,63,56,54,72,73,61,72,75,46,39,40,39,76,46,75,49,65,71,75,61,59,66,40,49,57,57,38,77,38,54,33,36,38,38,37,29,41,59,48,79,80,32,35,26,38,36,39,33,36,59,41,34,68,45,91,92,53,45,20,34,34,25,69,90,68,80,41,74,34,70,53,45,64,44,77,41,79,41,58,91,81,58,60,65,47,56,34,37,41,35,22,19,36,58,76,47,72,48,78,48,80,49,92,92,39,62,32,42,41,66,54,87,75,41,59,85,38,28,70,36,38,38,37,33,14,31,90,86,64,46,77,45,83,34,56,43,74,44,61,33,29,52,54,53,69,70,58,56,53,46,53,58,54,48,68,69,45,76,52,66,65,60,33,50,51,37,51,50,33,35,73,71,7,34,43,65,61,28,49,55,52,48,52,51,54,52,51,52,48,53,53,51,48,51,51,48,50,51,49,48,55,49,52,58,58,40,68,74,49,88,49,64,67,59,37,50,53,44,48,51,41,34,74,72,67,38,50,67,63,34,49,52,52,51,53,52,53,52,49,52,51,55,53,55,57,66,74,96